Protein AF-0000000085279219 (afdb_homodimer)

Sequence (450 aa):
MDITEAFSTYGSCVERETEVRESVQAAVRDLEKTSYTISTILEKMHNAEGIQNLQTICSDCHAELARVPALYEALQERVPFGEFYRYHHNFRGTTQRLVGATCLIVYLEENRLPPHEEVAKSLGLCTQREKGFHLDLEDYLQGTLSISHELSRLAINSVSAGDYSRPFQIRQFLRDLHSAYSLLFPKNELRKKFDELKYSLKKTEEVVYNLSLRGLKPQDTETSGMDITEAFSTYGSCVERETEVRESVQAAVRDLEKTSYTISTILEKMHNAEGIQNLQTICSDCHAELARVPALYEALQERVPFGEFYRYHHNFRGTTQRLVGATCLIVYLEENRLPPHEEVAKSLGLCTQREKGFHLDLEDYLQGTLSISHELSRLAINSVSAGDYSRPFQIRQFLRDLHSAYSLLFPKNELRKKFDELKYSLKKTEEVVYNLSLRGLKPQDTETSG

Radius of gyration: 28.9 Å; Cα contacts (8 Å, |Δi|>4): 509; chains: 2; bounding box: 48×83×76 Å

pLDDT: mean 92.49, std 10.73, range [23.36, 98.69]

Foldseek 3Di:
DDPVVVVVVVVVVVVVVVVLLVQLLVLLVVLQVLLVVLVVLLVLCLALVNVVPVVVSLVVSLVSLQCQLVSVVSSQVSADFPCCVVCCVSNLVSLLSQLLSVQLSCCSVPVDGDDQQVSQVSNNAGDDPNVGGHDDPVSNLSSVLVNLQVLLSSLVSCVVSVNPASLVSSLVSLVVNLVVVVVVVDDDPSVVSSVVSVVSSVSSVVSNVVCVVVVNHDPPPPPPD/DDPVVVVVVVVVVVVVVVVLLVQLLVLLVVLQVLLVVLVVLLVLCLDLVNVVVVVVSLVVSLVSLQCQLVSVVSSQVSQPFPCCVVCCVSNLVSLLSQLLSVQLSCCSVPVDGDDQQVSQVSNNAGPDPNVGGHDDPVSNLSSVLVNLQVLLSSLVSCVVSVNPASLVSSLVSLVVNLVVVVVVVDDDPSVVSSVVSVVSSVSSVVSNVVCVVVVNHDDPPPPPD

Organism: Cherax quadricarinatus (NCBI:txid27406)

Secondary structure (DSSP, 8-state):
--HHHHHHHHHHHHHHHHHHHHHHHHHHHHHHHHHHHHHHHHHGGGSHHHHHTHHHHHHHHHHHHTTHHHHHHHHHHHSPTT-HHHHHHHHHHHHHHHHHHHHHHHHHHHSSPPPHHHHHHHTT-BS-GGGSSB--HHHHHHHHHTHHHHHHHHHHHHHHTT--SHHHHHHHHHHHHHHHHHTT---HHHHHHHHHHHHHHHHHHHHHHHHHHTT----------/--HHHHHHHHHHHHHHHHHHHHHHHHHHHHHHHHHHHHHHHHHGGGSHHHHHTHHHHHHHHHHHHTTHHHHHHHHHHHSPTT-HHHHHHHHHHHHHHHHHHHHHHHHHHHSSPPPHHHHHHHTT-BS-GGGSSB--HHHHHHHHHTHHHHHHHHHHHHHHTT--SHHHHHHHHHHHHHHHHHTT---HHHHHHHHHHHHHHHHHHHHHHHHHHTT----------

Nearest PDB structures (foldseek):
  1key-assembly1_B-2  TM=9.597E-01  e=7.127E-16  Mus musculus
  3qb5-assembly1_A-2  TM=9.581E-01  e=8.201E-16  Homo sapiens
  4wyv-assembly1_A  TM=9.536E-01  e=1.734E-15  Homo sapiens
  3qb5-assembly1_B  TM=9.458E-01  e=2.522E-15  Homo sapiens
  1key-assembly1_C-2  TM=9.425E-01  e=5.857E-15  Mus musculus

InterPro domains:
  IPR002848 Translin family [PF01997] (20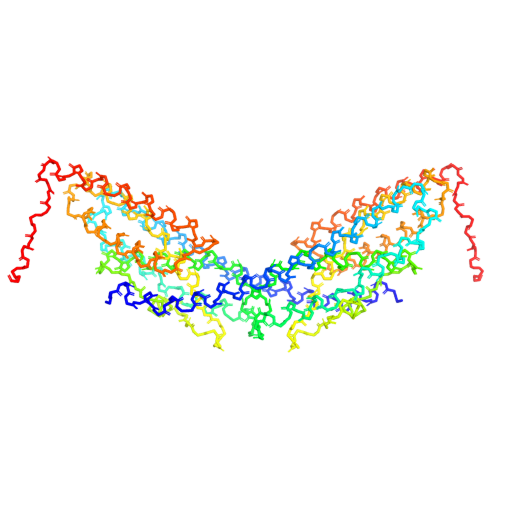-215)
  IPR002848 Translin family [PTHR10741] (3-218)
  IPR016068 Translin, N-terminal [G3DSA:1.20.58.190] (1-132)
  IPR016069 Translin, C-terminal [G3DSA:1.20.58.200] (133-225)
  IPR033956 Translin [cd14819] (14-215)
  IPR036081 Translin superfamily [SSF74784] (3-216)

Solvent-accessible surface area (backbone atoms only — not comparable to full-atom values): 23546 Å² total; per-residue (Å²): 127,59,64,49,62,60,40,57,63,45,30,59,55,51,50,52,52,49,52,40,51,51,51,33,48,55,36,39,48,55,49,39,54,50,43,50,51,40,49,58,51,56,56,42,46,60,40,67,68,24,59,75,37,48,66,58,44,44,52,56,37,50,62,58,45,67,50,40,27,60,44,46,50,55,32,50,73,45,48,59,87,76,40,50,46,68,50,36,76,77,42,44,64,52,48,17,52,40,39,16,51,52,36,45,45,43,26,76,73,66,73,44,71,69,53,70,66,56,52,19,51,64,44,60,36,40,70,49,62,91,75,39,71,45,48,52,66,69,41,45,51,52,5,59,42,58,38,35,56,58,48,30,51,37,31,57,41,29,48,77,63,68,41,54,51,53,26,54,54,47,38,51,50,44,48,50,50,48,56,34,47,62,72,50,62,57,58,75,76,48,32,59,42,50,52,51,34,52,50,25,40,51,56,28,46,51,51,42,48,57,36,48,74,70,69,49,53,60,74,70,75,71,75,79,121,126,59,65,52,62,60,39,57,62,46,30,60,55,52,50,52,52,49,51,39,51,53,50,34,49,55,36,39,48,55,48,38,53,51,43,50,52,41,50,57,49,58,55,42,47,59,40,68,68,24,60,77,37,48,67,58,45,44,52,57,38,49,62,58,45,67,51,40,26,60,44,47,52,56,32,50,73,45,47,59,87,77,40,52,45,67,50,37,77,76,41,43,65,51,49,17,52,41,39,17,50,52,38,45,46,43,25,75,72,66,73,44,72,70,52,70,64,57,53,19,50,62,44,59,36,39,71,50,62,91,74,40,72,46,47,54,67,67,42,46,52,51,6,57,42,57,36,35,57,59,49,31,51,36,30,57,40,29,48,78,63,67,41,54,52,52,26,53,54,48,38,52,50,43,49,50,50,48,55,33,47,60,72,49,62,57,56,74,76,48,32,58,42,49,52,51,34,52,50,24,41,51,54,27,47,51,52,43,50,56,36,47,74,72,68,50,53,62,74,69,76,69,76,77,120

Structure (mmCIF, N/CA/C/O backbone):
data_AF-0000000085279219-model_v1
#
loop_
_entity.id
_entity.type
_entity.pdbx_description
1 polymer Translin
#
loop_
_atom_site.group_PDB
_atom_site.id
_atom_site.type_symbol
_atom_site.label_atom_id
_atom_site.label_alt_id
_atom_site.label_comp_id
_atom_site.label_asym_id
_atom_site.label_entity_id
_atom_site.label_seq_id
_atom_site.pdbx_PDB_ins_code
_atom_site.Cartn_x
_atom_site.Cartn_y
_atom_site.Cartn_z
_atom_site.occupancy
_atom_site.B_iso_or_equiv
_atom_site.auth_seq_id
_atom_site.auth_comp_id
_atom_site.auth_asym_id
_atom_site.auth_atom_id
_atom_site.pdbx_PDB_model_num
ATOM 1 N N . MET A 1 1 ? 1.471 -23.203 -26.078 1 54.88 1 MET A N 1
ATOM 2 C CA . MET A 1 1 ? 2.059 -21.906 -26.406 1 54.88 1 MET A CA 1
ATOM 3 C C . MET A 1 1 ? 3.391 -21.719 -25.688 1 54.88 1 MET A C 1
ATOM 5 O O . MET A 1 1 ? 3.561 -22.172 -24.562 1 54.88 1 MET A O 1
ATOM 9 N N . ASP A 1 2 ? 4.328 -21.344 -26.391 1 75.94 2 ASP A N 1
ATOM 10 C CA . ASP A 1 2 ? 5.684 -21.047 -25.938 1 75.94 2 ASP A CA 1
ATOM 11 C C . ASP A 1 2 ? 5.688 -19.875 -24.953 1 75.94 2 ASP A C 1
ATOM 13 O O . ASP A 1 2 ? 5.094 -18.828 -25.219 1 75.94 2 ASP A O 1
ATOM 17 N N . ILE A 1 3 ? 6.129 -20.094 -23.703 1 84.94 3 ILE A N 1
ATOM 18 C CA . ILE A 1 3 ? 6.188 -19.125 -22.625 1 84.94 3 ILE A CA 1
ATOM 19 C C . ILE A 1 3 ? 6.824 -17.828 -23.141 1 84.94 3 ILE A C 1
ATOM 21 O O . ILE A 1 3 ? 6.305 -16.734 -22.891 1 84.94 3 ILE A O 1
ATOM 25 N N . THR A 1 4 ? 7.738 -18.047 -24.062 1 80.81 4 THR A N 1
ATOM 26 C CA . THR A 1 4 ? 8.484 -16.875 -24.531 1 80.81 4 THR A CA 1
ATOM 27 C C . THR A 1 4 ? 7.621 -16.016 -25.453 1 80.81 4 THR A C 1
ATOM 29 O O . THR A 1 4 ? 7.719 -14.789 -25.422 1 80.81 4 THR A O 1
ATOM 32 N N . GLU A 1 5 ? 6.797 -16.672 -26.172 1 81.31 5 GLU A N 1
ATOM 33 C CA . GLU A 1 5 ? 5.934 -15.93 -27.094 1 81.31 5 GLU A CA 1
ATOM 34 C C . GLU A 1 5 ? 4.914 -15.094 -26.328 1 81.31 5 GLU A C 1
ATOM 36 O O . GLU A 1 5 ? 4.684 -13.93 -26.656 1 81.31 5 GLU A O 1
ATOM 41 N N . ALA A 1 6 ? 4.336 -15.648 -25.344 1 82.31 6 ALA A N 1
ATOM 42 C CA . ALA A 1 6 ? 3.365 -14.922 -24.531 1 82.31 6 ALA A CA 1
ATOM 43 C C . ALA A 1 6 ? 4.027 -13.758 -23.812 1 82.31 6 ALA A C 1
ATOM 45 O O . ALA A 1 6 ? 3.459 -12.664 -23.734 1 82.31 6 ALA A O 1
ATOM 46 N N . PHE A 1 7 ? 5.199 -13.875 -23.422 1 89.12 7 PHE A N 1
ATOM 47 C CA . PHE A 1 7 ? 5.895 -12.891 -22.594 1 89.12 7 PHE A CA 1
ATOM 48 C C . PHE A 1 7 ? 6.414 -11.742 -23.438 1 89.12 7 PHE A C 1
ATOM 50 O O . PHE A 1 7 ? 6.672 -10.648 -22.938 1 89.12 7 PHE A O 1
ATOM 57 N N . SER A 1 8 ? 6.566 -12.031 -24.719 1 83.81 8 SER A N 1
ATOM 58 C CA . SER A 1 8 ? 6.965 -10.938 -25.609 1 83.81 8 SER A CA 1
ATOM 59 C C . SER A 1 8 ? 5.902 -9.852 -25.656 1 83.81 8 SER A C 1
ATOM 61 O O . SER A 1 8 ? 6.223 -8.664 -25.734 1 83.81 8 SER A O 1
ATOM 63 N N . THR A 1 9 ? 4.695 -10.258 -25.531 1 85.88 9 THR A N 1
ATOM 64 C CA . THR A 1 9 ? 3.592 -9.305 -25.547 1 85.88 9 THR A CA 1
ATOM 65 C C . THR A 1 9 ? 3.49 -8.578 -24.203 1 85.88 9 THR A C 1
ATOM 67 O O . THR A 1 9 ? 3.111 -7.406 -24.156 1 85.88 9 THR A O 1
ATOM 70 N N . TYR A 1 10 ? 3.885 -9.289 -23.203 1 90.88 10 TYR A N 1
ATOM 71 C CA . TYR A 1 10 ? 3.824 -8.688 -21.875 1 90.88 10 TYR A CA 1
ATOM 72 C C . TYR A 1 10 ? 4.91 -7.633 -21.703 1 90.88 10 TYR A C 1
ATOM 74 O O . TYR A 1 10 ? 4.738 -6.668 -20.953 1 90.88 10 TYR A O 1
ATOM 82 N N . GLY A 1 11 ? 5.98 -7.91 -22.422 1 87.81 11 GLY A N 1
ATOM 83 C CA . GLY A 1 11 ? 7.16 -7.074 -22.25 1 87.81 11 GLY A CA 1
ATOM 84 C C . GLY A 1 11 ? 6.898 -5.605 -22.516 1 87.81 11 GLY A C 1
ATOM 85 O O . GLY A 1 11 ? 7.309 -4.742 -21.75 1 87.81 11 GLY A O 1
ATOM 86 N N . SER A 1 12 ? 6.207 -5.379 -23.594 1 87.81 12 SER A N 1
ATOM 87 C CA . SER A 1 12 ? 5.91 -3.996 -23.953 1 87.81 12 SER A CA 1
ATOM 88 C C . SER A 1 12 ? 5.039 -3.32 -22.906 1 87.81 12 SER A C 1
ATOM 90 O O . SER A 1 12 ? 5.266 -2.16 -22.547 1 87.81 12 SER A O 1
ATOM 92 N N . CYS A 1 13 ? 4.066 -4.09 -22.438 1 88.12 13 CYS A N 1
ATOM 93 C CA . CYS A 1 13 ? 3.164 -3.566 -21.422 1 88.12 13 CYS A CA 1
ATOM 94 C C . CYS A 1 13 ? 3.912 -3.289 -20.125 1 88.12 13 CYS A C 1
ATOM 96 O O . CYS A 1 13 ? 3.773 -2.213 -19.547 1 88.12 13 CYS A O 1
ATOM 98 N N . VAL A 1 14 ? 4.742 -4.188 -19.75 1 89.94 14 VAL A N 1
ATOM 99 C CA . VAL A 1 14 ? 5.5 -4.086 -18.516 1 89.94 14 VAL A CA 1
ATOM 100 C C . VAL A 1 14 ? 6.48 -2.922 -18.594 1 89.94 14 VAL A C 1
ATOM 102 O O . VAL A 1 14 ? 6.656 -2.174 -17.625 1 89.94 14 VAL A O 1
ATOM 105 N N . GLU A 1 15 ? 7.117 -2.795 -19.688 1 89.31 15 GLU A N 1
ATOM 106 C CA . GLU A 1 15 ? 8.07 -1.708 -19.891 1 89.31 15 GLU A CA 1
ATOM 107 C C . GLU A 1 15 ? 7.387 -0.348 -19.781 1 89.31 15 GLU A C 1
ATOM 109 O O . GLU A 1 15 ? 7.914 0.564 -19.141 1 89.31 15 GLU A O 1
ATOM 114 N N . ARG A 1 16 ? 6.309 -0.17 -20.391 1 89.56 16 ARG A N 1
ATOM 115 C CA . ARG A 1 16 ? 5.555 1.079 -20.328 1 89.56 16 ARG A CA 1
ATOM 116 C C . ARG A 1 16 ? 5.148 1.411 -18.906 1 89.56 16 ARG A C 1
ATOM 118 O O . ARG A 1 16 ? 5.285 2.555 -18.469 1 89.56 16 ARG A O 1
ATOM 125 N N . GLU A 1 17 ? 4.605 0.425 -18.234 1 88.56 17 GLU A N 1
ATOM 126 C CA . GLU A 1 17 ? 4.184 0.627 -16.844 1 88.56 17 GLU A CA 1
ATOM 127 C C . GLU A 1 17 ? 5.367 1.012 -15.961 1 88.56 17 GLU A C 1
ATOM 129 O O . GLU A 1 17 ? 5.234 1.854 -15.07 1 88.56 17 GLU A O 1
ATOM 134 N N . THR A 1 18 ? 6.484 0.405 -16.203 1 89.94 18 THR A N 1
ATOM 135 C CA . THR A 1 18 ? 7.691 0.704 -15.445 1 89.94 18 THR A CA 1
ATOM 136 C C . THR A 1 18 ? 8.148 2.139 -15.688 1 89.94 18 THR A C 1
ATOM 138 O O . THR A 1 18 ? 8.586 2.826 -14.766 1 89.94 18 THR A O 1
ATOM 141 N N . GLU A 1 19 ? 8.07 2.523 -16.875 1 92.5 19 GLU A N 1
ATOM 142 C CA . GLU A 1 19 ? 8.453 3.891 -17.219 1 92.5 19 GLU A CA 1
ATOM 143 C C . GLU A 1 19 ? 7.574 4.906 -16.5 1 92.5 19 GLU A C 1
ATOM 145 O O . GLU A 1 19 ? 8.07 5.91 -15.977 1 92.5 19 GLU A O 1
ATOM 150 N N . VAL A 1 20 ? 6.277 4.645 -16.516 1 93.56 20 VAL A N 1
ATOM 151 C CA . VAL A 1 20 ? 5.348 5.539 -15.828 1 93.56 20 VAL A CA 1
ATOM 152 C C . VAL A 1 20 ? 5.656 5.555 -14.336 1 93.56 20 VAL A C 1
ATOM 154 O O . VAL A 1 20 ? 5.738 6.625 -13.727 1 93.56 20 VAL A O 1
ATOM 157 N N . ARG A 1 21 ? 5.816 4.438 -13.789 1 92.62 21 ARG A N 1
ATOM 158 C CA . ARG A 1 21 ? 6.117 4.328 -12.367 1 92.62 21 ARG A CA 1
ATOM 159 C C . ARG A 1 21 ? 7.371 5.113 -12.008 1 92.62 21 ARG A C 1
ATOM 161 O O . ARG A 1 21 ? 7.402 5.82 -11 1 92.62 21 ARG A O 1
ATOM 168 N N . GLU A 1 22 ? 8.391 4.992 -12.797 1 93.12 22 GLU A N 1
ATOM 169 C CA . GLU A 1 22 ? 9.648 5.695 -12.555 1 93.12 22 GLU A CA 1
ATOM 170 C C . GLU A 1 22 ? 9.469 7.203 -12.68 1 93.12 22 GLU A C 1
ATOM 172 O O . GLU A 1 22 ? 10.055 7.969 -11.914 1 93.12 22 GLU A O 1
ATOM 177 N N . SER A 1 23 ? 8.727 7.531 -13.617 1 95.88 23 SER A N 1
ATOM 178 C CA . SER A 1 23 ? 8.461 8.953 -13.805 1 95.88 23 SER A CA 1
ATOM 179 C C . SER A 1 23 ? 7.668 9.531 -12.633 1 95.88 23 SER A C 1
ATOM 181 O O . SER A 1 23 ? 7.941 10.648 -12.188 1 95.88 23 SER A O 1
ATOM 183 N N . VAL A 1 24 ? 6.672 8.812 -12.195 1 96.25 24 VAL A N 1
ATOM 184 C CA . VAL A 1 24 ? 5.875 9.227 -11.047 1 96.25 24 VAL A CA 1
ATOM 185 C C . VAL A 1 24 ? 6.766 9.328 -9.812 1 96.25 24 VAL A C 1
ATOM 187 O O . VAL A 1 24 ? 6.715 10.32 -9.078 1 96.25 24 VAL A O 1
ATOM 190 N N . GLN A 1 25 ? 7.609 8.375 -9.617 1 95.44 25 GLN A N 1
ATOM 191 C CA . GLN A 1 25 ? 8.508 8.359 -8.469 1 95.44 25 GLN A CA 1
ATOM 192 C C . GLN A 1 25 ? 9.445 9.57 -8.492 1 95.44 25 GLN A C 1
ATOM 194 O O . GLN A 1 25 ? 9.734 10.156 -7.449 1 95.44 25 GLN A O 1
ATOM 199 N N . ALA A 1 26 ? 9.945 9.852 -9.656 1 96.06 26 ALA A N 1
ATOM 200 C CA . ALA A 1 26 ? 10.828 11.008 -9.797 1 96.06 26 ALA A CA 1
ATOM 201 C C . ALA A 1 26 ? 10.109 12.297 -9.391 1 96.06 26 ALA A C 1
ATOM 203 O O . ALA A 1 26 ? 10.68 13.141 -8.695 1 96.06 26 ALA A O 1
ATOM 204 N N . ALA A 1 27 ? 8.898 12.383 -9.82 1 96.81 27 ALA A N 1
ATOM 205 C CA . ALA A 1 27 ? 8.102 13.562 -9.469 1 96.81 27 ALA A CA 1
ATOM 206 C C . ALA A 1 27 ? 7.816 13.594 -7.969 1 96.81 27 ALA A C 1
ATOM 208 O O . ALA A 1 27 ? 7.836 14.664 -7.352 1 96.81 27 ALA A O 1
ATOM 209 N N . VAL A 1 28 ? 7.57 12.484 -7.41 1 97.62 28 VAL A N 1
ATOM 210 C CA . VAL A 1 28 ? 7.281 12.391 -5.98 1 97.62 28 VAL A CA 1
ATOM 211 C C . VAL A 1 28 ? 8.523 12.781 -5.176 1 97.62 28 VAL A C 1
ATOM 213 O O . VAL A 1 28 ? 8.414 13.398 -4.117 1 97.62 28 VAL A O 1
ATOM 216 N N . ARG A 1 29 ? 9.688 12.453 -5.66 1 97 29 ARG A N 1
ATOM 217 C CA . ARG A 1 29 ? 10.93 12.789 -4.969 1 97 29 ARG A CA 1
ATOM 218 C C . ARG A 1 29 ? 11.078 14.297 -4.809 1 97 29 ARG A C 1
ATOM 220 O O . ARG A 1 29 ? 11.516 14.773 -3.756 1 97 29 ARG A O 1
ATOM 227 N N . ASP A 1 30 ? 10.719 14.953 -5.789 1 96.5 30 ASP A N 1
ATOM 228 C CA . ASP A 1 30 ? 10.789 16.406 -5.715 1 96.5 30 ASP A CA 1
ATOM 229 C C . ASP A 1 30 ? 9.797 16.953 -4.688 1 96.5 30 ASP A C 1
ATOM 231 O O . ASP A 1 30 ? 10.109 17.891 -3.955 1 96.5 30 ASP A O 1
ATOM 235 N N . LEU A 1 31 ? 8.633 16.422 -4.684 1 97.19 31 LEU A N 1
ATOM 236 C CA . LEU A 1 31 ? 7.633 16.781 -3.689 1 97.19 31 LEU A CA 1
ATOM 237 C C . LEU A 1 31 ? 8.117 16.453 -2.281 1 97.19 31 LEU A C 1
ATOM 239 O O . LEU A 1 31 ? 7.91 17.234 -1.353 1 97.19 31 LEU A O 1
ATOM 243 N N . GLU A 1 32 ? 8.766 15.375 -2.176 1 97.69 32 GLU A N 1
ATOM 244 C CA . GLU A 1 32 ? 9.289 14.93 -0.89 1 97.69 32 GLU A CA 1
ATOM 245 C C . GLU A 1 32 ? 10.367 15.875 -0.374 1 97.69 32 GLU A C 1
ATOM 247 O O . GLU A 1 32 ? 10.383 16.219 0.808 1 97.69 32 GLU A O 1
ATOM 252 N N . LYS A 1 33 ? 11.242 16.219 -1.226 1 97.69 33 LYS A N 1
ATOM 253 C CA . LYS A 1 33 ? 12.297 17.172 -0.851 1 97.69 33 LYS A CA 1
ATOM 254 C C . LYS A 1 33 ? 11.703 18.453 -0.295 1 97.69 33 LYS A C 1
ATOM 256 O O . LYS A 1 33 ? 12.156 18.969 0.733 1 97.69 33 LYS A O 1
ATOM 261 N N . THR A 1 34 ? 10.703 18.922 -0.97 1 97.75 34 THR A N 1
ATOM 262 C CA . THR A 1 34 ? 10.047 20.156 -0.542 1 97.75 34 THR A CA 1
ATOM 263 C C . THR A 1 34 ? 9.352 19.953 0.801 1 97.75 34 THR A C 1
ATOM 265 O O . THR A 1 34 ? 9.422 20.828 1.674 1 97.75 34 THR A O 1
ATOM 268 N N . SER A 1 35 ? 8.672 18.859 0.958 1 97.88 35 SER A N 1
ATOM 269 C CA . SER A 1 35 ? 7.973 18.578 2.205 1 97.88 35 SER A CA 1
ATOM 270 C C . SER A 1 35 ? 8.945 18.516 3.383 1 97.88 35 SER A C 1
ATOM 272 O O . SER A 1 35 ? 8.641 19.016 4.465 1 97.88 35 SER A O 1
ATOM 274 N N . TYR A 1 36 ? 10.125 17.969 3.23 1 97.44 36 TYR A N 1
ATOM 275 C CA . TYR A 1 36 ? 11.125 17.875 4.285 1 97.44 36 TYR A CA 1
ATOM 276 C C . TYR A 1 36 ? 11.711 19.25 4.594 1 97.44 36 TYR A C 1
ATOM 278 O O . TYR A 1 36 ? 11.992 19.562 5.754 1 97.44 36 TYR A O 1
ATOM 286 N N . THR A 1 37 ? 11.914 19.984 3.521 1 98.06 37 THR A N 1
ATOM 287 C CA . THR A 1 37 ? 12.398 21.344 3.727 1 98.06 37 THR A CA 1
ATOM 288 C C . THR A 1 37 ? 11.43 22.141 4.602 1 98.06 37 THR A C 1
ATOM 290 O O . THR A 1 37 ? 11.844 22.828 5.539 1 98.06 37 THR A O 1
ATOM 293 N N . ILE A 1 38 ? 10.172 22.047 4.297 1 98.19 38 ILE A N 1
ATOM 294 C CA . ILE A 1 38 ? 9.148 22.75 5.07 1 98.19 38 ILE A CA 1
ATOM 295 C C . ILE A 1 38 ? 9.164 22.25 6.516 1 98.19 38 ILE A C 1
ATOM 297 O O . ILE A 1 38 ? 9.109 23.062 7.449 1 98.19 38 ILE A O 1
ATOM 301 N N . SER A 1 39 ? 9.289 20.953 6.684 1 97.06 39 SER A N 1
ATOM 302 C CA . SER A 1 39 ? 9.344 20.375 8.023 1 97.06 39 SER A CA 1
ATOM 303 C C . SER A 1 39 ? 10.539 20.922 8.805 1 97.06 39 SER A C 1
ATOM 305 O O . SER A 1 39 ? 10.43 21.188 10.008 1 97.06 39 SER A O 1
ATOM 307 N N . THR A 1 40 ? 11.641 21.047 8.133 1 97 40 THR A N 1
ATOM 308 C CA . THR A 1 40 ? 12.852 21.562 8.766 1 97 40 THR A CA 1
ATOM 309 C C . THR A 1 40 ? 12.656 23 9.227 1 97 40 THR A C 1
ATOM 311 O O . THR A 1 40 ? 13.094 23.375 10.32 1 97 40 THR A O 1
ATOM 314 N N . ILE A 1 41 ? 12 23.797 8.469 1 97.75 41 ILE A N 1
ATOM 315 C CA . ILE A 1 41 ? 11.711 25.188 8.82 1 97.75 41 ILE A CA 1
ATOM 316 C C . ILE A 1 41 ? 10.758 25.219 10.008 1 97.75 41 ILE A C 1
ATOM 318 O O . ILE A 1 41 ? 10.977 25.969 10.969 1 97.75 41 ILE A O 1
ATOM 322 N N . LEU A 1 42 ? 9.719 24.391 9.961 1 97.5 42 LEU A N 1
ATOM 323 C CA . LEU A 1 42 ? 8.711 24.375 11.016 1 97.5 42 LEU A CA 1
ATOM 324 C C . LEU A 1 42 ? 9.32 23.922 12.336 1 97.5 42 LEU A C 1
ATOM 326 O O . LEU A 1 42 ? 8.883 24.359 13.406 1 97.5 42 LEU A O 1
ATOM 330 N N . GLU A 1 43 ? 10.297 23.109 12.258 1 96.25 43 GLU A N 1
ATOM 331 C CA . GLU A 1 43 ? 10.945 22.594 13.461 1 96.25 43 GLU A CA 1
ATOM 332 C C . GLU A 1 43 ? 11.547 23.734 14.289 1 96.25 43 GLU A C 1
ATOM 334 O O . GLU A 1 43 ? 11.711 23.594 15.508 1 96.25 43 GLU A O 1
ATOM 339 N N . LYS A 1 44 ? 11.836 24.766 13.719 1 96.38 44 LYS A N 1
ATOM 340 C CA . LYS A 1 44 ? 12.438 25.906 14.398 1 96.38 44 LYS A CA 1
ATOM 341 C C . LYS A 1 44 ? 11.461 26.516 15.406 1 96.38 44 LYS A C 1
ATOM 343 O O . LYS A 1 44 ? 11.867 27.266 16.297 1 96.38 44 LYS A O 1
ATOM 348 N N . MET A 1 45 ? 10.195 26.266 15.258 1 96.06 45 MET A N 1
ATOM 349 C CA . MET A 1 45 ? 9.195 26.844 16.141 1 96.06 45 MET A CA 1
ATOM 350 C C . MET A 1 45 ? 9.367 26.344 17.578 1 96.06 45 MET A C 1
ATOM 352 O O . MET A 1 45 ? 8.797 26.891 18.516 1 96.06 45 MET A O 1
ATOM 356 N N . HIS A 1 46 ? 10.195 25.297 17.719 1 95.62 46 HIS A N 1
ATOM 357 C CA . HIS A 1 46 ? 10.328 24.672 19.031 1 95.62 46 HIS A CA 1
ATOM 358 C C . HIS A 1 46 ? 11.5 25.25 19.812 1 95.62 46 HIS A C 1
ATOM 360 O O . HIS A 1 46 ? 11.695 24.938 20.984 1 95.62 46 HIS A O 1
ATOM 366 N N . ASN A 1 47 ? 12.227 26.062 19.219 1 91.56 47 ASN A N 1
ATOM 367 C CA . ASN A 1 47 ? 13.297 26.719 19.969 1 91.56 47 ASN A CA 1
ATOM 368 C C . ASN A 1 47 ? 12.875 28.109 20.422 1 91.56 47 ASN A C 1
ATOM 370 O O . ASN A 1 47 ? 11.859 28.641 19.969 1 91.56 47 ASN A O 1
ATOM 374 N N . ALA A 1 48 ? 13.688 28.75 21.328 1 86.06 48 ALA A N 1
ATOM 375 C CA . ALA A 1 48 ? 13.32 30.016 21.938 1 86.06 48 ALA A CA 1
ATOM 376 C C . ALA A 1 48 ? 13.219 31.125 20.906 1 86.06 48 ALA A C 1
ATOM 378 O O . ALA A 1 48 ? 12.266 31.906 20.906 1 86.06 48 ALA A O 1
ATOM 379 N N . GLU A 1 49 ? 14.117 31.094 20.062 1 89.81 49 GLU A N 1
ATOM 380 C CA . GLU A 1 49 ? 14.117 32.125 19.016 1 89.81 49 GLU A CA 1
ATOM 381 C C . GLU A 1 49 ? 12.93 31.953 18.078 1 89.81 49 GLU A C 1
ATOM 383 O O . GLU A 1 49 ? 12.328 32.938 17.656 1 89.81 49 GLU A O 1
ATOM 388 N N . GLY A 1 50 ? 12.578 30.844 17.719 1 90.06 50 GLY A N 1
ATOM 389 C CA . GLY A 1 50 ? 11.477 30.531 16.828 1 90.06 50 GLY A CA 1
ATOM 390 C C . GLY A 1 50 ? 10.125 30.906 17.406 1 90.06 50 GLY A C 1
ATOM 391 O O . GLY A 1 50 ? 9.273 31.469 16.703 1 90.06 50 GLY A O 1
ATOM 392 N N . ILE A 1 51 ? 9.945 30.656 18.641 1 90.06 51 ILE A N 1
ATOM 393 C CA . ILE A 1 51 ? 8.68 30.938 19.328 1 90.06 51 ILE A CA 1
ATOM 394 C C . ILE A 1 51 ? 8.406 32.438 19.281 1 90.06 51 ILE A C 1
ATOM 396 O O . ILE A 1 51 ? 7.254 32.875 19.156 1 90.06 51 ILE A O 1
ATOM 400 N N . GLN A 1 52 ? 9.5 33.188 19.344 1 88.94 52 GLN A N 1
ATOM 401 C CA . GLN A 1 52 ? 9.367 34.625 19.344 1 88.94 52 GLN A CA 1
ATOM 402 C C . GLN A 1 52 ? 9.211 35.156 17.938 1 88.94 52 GLN A C 1
ATOM 404 O O . GLN A 1 52 ? 8.797 36.312 17.75 1 88.94 52 GLN A O 1
ATOM 409 N N . ASN A 1 53 ? 9.477 34.344 16.938 1 92.12 53 ASN A N 1
ATOM 410 C CA . ASN A 1 53 ? 9.453 34.781 15.547 1 92.12 53 ASN A CA 1
ATOM 411 C C . ASN A 1 53 ? 8.648 33.812 14.68 1 92.12 53 ASN A C 1
ATOM 413 O O . ASN A 1 53 ? 9.117 33.375 13.625 1 92.12 53 ASN A O 1
ATOM 417 N N . LEU A 1 54 ? 7.504 33.5 15.086 1 94.38 54 LEU A N 1
ATOM 418 C CA . LEU A 1 54 ? 6.664 32.531 14.375 1 94.38 54 LEU A CA 1
ATOM 419 C C . LEU A 1 54 ? 6.273 33.062 13 1 94.38 54 LEU A C 1
ATOM 421 O O . LEU A 1 54 ? 6.129 32.281 12.047 1 94.38 54 LEU A O 1
ATOM 425 N N . GLN A 1 55 ? 6.16 34.375 12.945 1 95.06 55 GLN A N 1
ATOM 426 C CA . GLN A 1 55 ? 5.766 35 11.688 1 95.06 55 GLN A CA 1
ATOM 427 C C . GLN A 1 55 ? 6.812 34.75 10.602 1 95.06 55 GLN A C 1
ATOM 429 O O . GLN A 1 55 ? 6.469 34.5 9.445 1 95.06 55 GLN A O 1
ATOM 434 N N . THR A 1 56 ? 8.055 34.844 10.984 1 96.25 56 THR A N 1
ATOM 435 C CA . THR A 1 56 ? 9.133 34.594 10.039 1 96.25 56 THR A CA 1
ATOM 436 C C . THR A 1 56 ? 9.148 33.125 9.602 1 96.25 56 THR A C 1
ATOM 438 O O . THR A 1 56 ? 9.359 32.844 8.422 1 96.25 56 THR A O 1
ATOM 441 N N . ILE A 1 57 ? 8.93 32.281 10.531 1 97.12 57 ILE A N 1
ATOM 442 C CA . ILE A 1 57 ? 8.891 30.844 10.234 1 97.12 57 ILE A CA 1
ATOM 443 C C . ILE A 1 57 ? 7.758 30.547 9.242 1 97.12 57 ILE A C 1
ATOM 445 O O . ILE A 1 57 ? 7.965 29.859 8.25 1 97.12 57 ILE A O 1
ATOM 449 N N . CYS A 1 58 ? 6.598 31.109 9.5 1 97.56 58 CYS A N 1
ATOM 450 C CA . CYS A 1 58 ? 5.445 30.906 8.633 1 97.56 58 CYS A CA 1
ATOM 451 C C . CYS A 1 58 ? 5.703 31.469 7.242 1 97.56 58 CYS A C 1
ATOM 453 O O . CYS A 1 58 ? 5.363 30.844 6.238 1 97.56 58 CYS A O 1
ATOM 455 N N . SER A 1 59 ? 6.336 32.656 7.203 1 97.62 59 SER A N 1
ATOM 456 C CA . SER A 1 59 ? 6.652 33.281 5.922 1 97.62 59 SER A CA 1
ATOM 457 C C . SER A 1 59 ? 7.609 32.406 5.105 1 97.62 59 SER A C 1
ATOM 459 O O . SER A 1 59 ? 7.426 32.219 3.898 1 97.62 59 SER A O 1
ATOM 461 N N . ASP A 1 60 ? 8.625 31.859 5.777 1 97.62 60 ASP A N 1
ATOM 462 C CA . ASP A 1 60 ? 9.578 30.969 5.113 1 97.62 60 ASP A CA 1
ATOM 463 C C . ASP A 1 60 ? 8.883 29.719 4.586 1 97.62 60 ASP A C 1
ATOM 465 O O . ASP A 1 60 ? 9.211 29.234 3.502 1 97.62 60 ASP A O 1
ATOM 469 N N . CYS A 1 61 ? 7.941 29.203 5.359 1 97.94 61 CYS A N 1
ATOM 470 C CA . CYS A 1 61 ? 7.203 28.016 4.949 1 97.94 61 CYS A CA 1
ATOM 471 C C . CYS A 1 61 ? 6.32 28.312 3.74 1 97.94 61 CYS A C 1
ATOM 473 O O . CYS A 1 61 ? 6.223 27.484 2.826 1 97.94 61 CYS A O 1
ATOM 475 N N . HIS A 1 62 ? 5.703 29.516 3.742 1 97.56 62 HIS A N 1
ATOM 476 C CA . HIS A 1 62 ? 4.855 29.906 2.621 1 97.56 62 HIS A CA 1
ATOM 477 C C . HIS A 1 62 ? 5.652 29.984 1.325 1 97.56 62 HIS A C 1
ATOM 479 O O . HIS A 1 62 ? 5.145 29.641 0.255 1 97.56 62 HIS A O 1
ATOM 485 N N . ALA A 1 63 ? 6.891 30.406 1.439 1 97.69 63 ALA A N 1
ATOM 486 C CA . ALA A 1 63 ? 7.754 30.484 0.265 1 97.69 63 ALA A CA 1
ATOM 487 C C . ALA A 1 63 ? 7.992 29.109 -0.343 1 97.69 63 ALA A C 1
ATOM 489 O O . ALA A 1 63 ? 8 28.953 -1.566 1 97.69 63 ALA A O 1
ATOM 490 N N . GLU A 1 64 ? 8.195 28.109 0.479 1 97.62 64 GLU A N 1
ATOM 491 C CA . GLU A 1 64 ? 8.398 26.75 0.006 1 97.62 64 GLU A CA 1
ATOM 492 C C . GLU A 1 64 ? 7.09 26.141 -0.493 1 97.62 64 GLU A C 1
ATOM 494 O O . GLU A 1 64 ? 7.074 25.422 -1.501 1 97.62 64 GLU A O 1
ATOM 499 N N . LEU A 1 65 ? 5.957 26.438 0.206 1 97.75 65 LEU A N 1
ATOM 500 C CA . LEU A 1 65 ? 4.648 25.906 -0.149 1 97.75 65 LEU A CA 1
ATOM 501 C C . LEU A 1 65 ? 4.207 26.406 -1.518 1 97.75 65 LEU A C 1
ATOM 503 O O . LEU A 1 65 ? 3.457 25.734 -2.225 1 97.75 65 LEU A O 1
ATOM 507 N N . ALA A 1 66 ? 4.668 27.578 -1.882 1 97.06 66 ALA A N 1
ATOM 508 C CA . ALA A 1 66 ? 4.293 28.203 -3.15 1 97.06 66 ALA A CA 1
ATOM 509 C C . ALA A 1 66 ? 4.785 27.375 -4.332 1 97.06 66 ALA A C 1
ATOM 511 O O . ALA A 1 66 ? 4.258 27.484 -5.441 1 97.06 66 ALA A O 1
ATOM 512 N N . ARG A 1 67 ? 5.73 26.469 -4.109 1 97.12 67 ARG A N 1
ATOM 513 C CA . ARG A 1 67 ? 6.309 25.641 -5.164 1 97.12 67 ARG A CA 1
ATOM 514 C C . ARG A 1 67 ? 5.516 24.344 -5.34 1 97.12 67 ARG A C 1
ATOM 516 O O . ARG A 1 67 ? 5.66 23.656 -6.352 1 97.12 67 ARG A O 1
ATOM 523 N N . VAL A 1 68 ? 4.684 24.031 -4.41 1 98.25 68 VAL A N 1
ATOM 524 C CA . VAL A 1 68 ? 4.086 22.703 -4.293 1 98.25 68 VAL A CA 1
ATOM 525 C C . VAL A 1 68 ? 3.051 22.5 -5.398 1 98.25 68 VAL A C 1
ATOM 527 O O . VAL A 1 68 ? 3.006 21.438 -6.027 1 98.25 68 VAL A O 1
ATOM 530 N N . PRO A 1 69 ? 2.283 23.594 -5.766 1 98.19 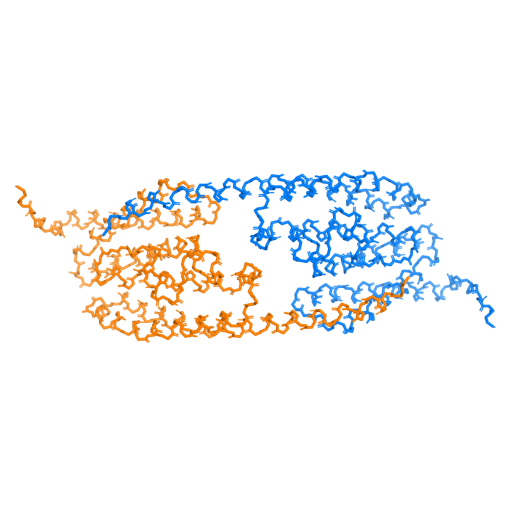69 PRO A N 1
ATOM 531 C CA . PRO A 1 69 ? 1.293 23.406 -6.828 1 98.19 69 PRO A CA 1
ATOM 532 C C . PRO A 1 69 ? 1.927 23 -8.156 1 98.19 69 PRO A C 1
ATOM 534 O O . PRO A 1 69 ? 1.411 22.125 -8.852 1 98.19 69 PRO A O 1
ATOM 537 N N . ALA A 1 70 ? 3.01 23.594 -8.461 1 98 70 ALA A N 1
ATOM 538 C CA . ALA A 1 70 ? 3.693 23.25 -9.711 1 98 70 ALA A CA 1
ATOM 539 C C . ALA A 1 70 ? 4.223 21.812 -9.672 1 98 70 ALA A C 1
ATOM 541 O O . ALA A 1 70 ? 4.242 21.125 -10.695 1 98 70 ALA A O 1
ATOM 542 N N . LEU A 1 71 ? 4.676 21.406 -8.547 1 98.06 71 LEU A N 1
ATOM 543 C CA . LEU A 1 71 ? 5.195 20.047 -8.391 1 98.06 71 LEU A CA 1
ATOM 544 C C . LEU A 1 71 ? 4.074 19.016 -8.523 1 98.06 71 LEU A C 1
ATOM 546 O O . LEU A 1 71 ? 4.258 17.969 -9.148 1 98.06 71 LEU A O 1
ATOM 550 N N . TYR A 1 72 ? 2.891 19.344 -7.953 1 97.88 72 TYR A N 1
ATOM 551 C CA . TYR A 1 72 ? 1.754 18.438 -8.102 1 97.88 72 TYR A CA 1
ATOM 552 C C . TYR A 1 72 ? 1.268 18.406 -9.547 1 97.88 72 TYR A C 1
ATOM 554 O O . TYR A 1 72 ? 0.815 17.375 -10.031 1 97.88 72 TYR A O 1
ATOM 562 N N . GLU A 1 73 ? 1.338 19.578 -10.18 1 96.81 73 GLU A N 1
ATOM 563 C CA . GLU A 1 73 ? 0.985 19.609 -11.594 1 96.81 73 GLU A CA 1
ATOM 564 C C . GLU A 1 73 ? 1.888 18.672 -12.406 1 96.81 73 GLU A C 1
ATOM 566 O O . GLU A 1 73 ? 1.412 17.938 -13.273 1 96.81 73 GLU A O 1
ATOM 571 N N . ALA A 1 74 ? 3.158 18.734 -12.133 1 97 74 ALA A N 1
ATOM 572 C CA . ALA A 1 74 ? 4.117 17.859 -12.805 1 97 74 ALA A CA 1
ATOM 573 C C . ALA A 1 74 ? 3.822 16.391 -12.508 1 97 74 ALA A C 1
ATOM 575 O O . ALA A 1 74 ? 3.938 15.531 -13.391 1 97 74 ALA A O 1
ATOM 576 N N . LEU A 1 75 ? 3.455 16.078 -11.273 1 97 75 LEU A N 1
ATOM 577 C CA . LEU A 1 75 ? 3.105 14.719 -10.883 1 97 75 LEU A CA 1
ATOM 578 C C . LEU A 1 75 ? 1.844 14.25 -11.609 1 97 75 LEU A C 1
ATOM 580 O O . LEU A 1 75 ? 1.79 13.125 -12.109 1 97 75 LEU A O 1
ATOM 584 N N . GLN A 1 76 ? 0.875 15.172 -11.688 1 95.19 76 GLN A N 1
ATOM 585 C CA . GLN A 1 76 ? -0.395 14.867 -12.336 1 95.19 76 GLN A CA 1
ATOM 586 C C . GLN A 1 76 ? -0.19 14.531 -13.805 1 95.19 76 GLN A C 1
ATOM 588 O O . GLN A 1 76 ? -0.904 13.688 -14.359 1 95.19 76 GLN A O 1
ATOM 593 N N . GLU A 1 77 ? 0.77 15.133 -14.422 1 95.19 77 GLU A N 1
ATOM 594 C CA . GLU A 1 77 ? 1.056 14.906 -15.836 1 95.19 77 GLU A CA 1
ATOM 595 C C . GLU A 1 77 ? 1.624 13.508 -16.062 1 95.19 77 GLU A C 1
ATOM 597 O O . GLU A 1 77 ? 1.526 12.969 -17.172 1 95.19 77 GLU A O 1
ATOM 602 N N . ARG A 1 78 ? 2.145 12.969 -15.039 1 95.38 78 ARG A N 1
ATOM 603 C CA . ARG A 1 78 ? 2.799 11.672 -15.172 1 95.38 78 ARG A CA 1
ATOM 604 C C . ARG A 1 78 ? 1.836 10.539 -14.836 1 95.38 78 ARG A C 1
ATOM 606 O O . ARG A 1 78 ? 2.09 9.383 -15.172 1 95.38 78 ARG A O 1
ATOM 613 N N . VAL A 1 79 ? 0.772 10.828 -14.148 1 93.06 79 VAL A N 1
ATOM 614 C CA . VAL A 1 79 ? -0.2 9.82 -13.75 1 93.06 79 VAL A CA 1
ATOM 615 C C . VAL A 1 79 ? -1.309 9.727 -14.797 1 93.06 79 VAL A C 1
ATOM 617 O O . VAL A 1 79 ? -2.035 10.695 -15.031 1 93.06 79 VAL A O 1
ATOM 620 N N . PRO A 1 80 ? -1.387 8.57 -15.414 1 88.31 80 PRO A N 1
ATOM 621 C CA . PRO A 1 80 ? -2.457 8.43 -16.406 1 88.31 80 PRO A CA 1
ATOM 622 C C . PRO A 1 80 ? -3.84 8.711 -15.82 1 88.31 80 PRO A C 1
ATOM 624 O O . PRO A 1 80 ? -4.098 8.398 -14.656 1 88.31 80 PRO A O 1
ATOM 627 N N . PHE A 1 81 ? -4.688 9.273 -16.672 1 83.56 81 PHE A N 1
ATOM 628 C CA . PHE A 1 81 ? -6.035 9.633 -16.25 1 83.56 81 PHE A CA 1
ATOM 629 C C . PHE A 1 81 ? -6.793 8.406 -15.758 1 83.56 81 PHE A C 1
ATOM 631 O O . PHE A 1 81 ? -6.75 7.352 -16.406 1 83.56 81 PHE A O 1
ATOM 638 N N . GLY A 1 82 ? -7.418 8.531 -14.57 1 82.88 82 GLY A N 1
ATOM 639 C CA . GLY A 1 82 ? -8.219 7.445 -14.031 1 82.88 82 GLY A CA 1
ATOM 640 C C . GLY A 1 82 ? -7.398 6.441 -13.234 1 82.88 82 GLY A C 1
ATOM 641 O O . GLY A 1 82 ? -7.945 5.48 -12.695 1 82.88 82 GLY A O 1
ATOM 642 N N . GLU A 1 83 ? -6.129 6.668 -13.164 1 87.62 83 GLU A N 1
ATOM 643 C CA . GLU A 1 83 ? -5.277 5.707 -12.469 1 87.62 83 GLU A CA 1
ATOM 644 C C . GLU A 1 83 ? -4.664 6.32 -11.219 1 87.62 83 GLU A C 1
ATOM 646 O O . GLU A 1 83 ? -3.58 5.914 -10.789 1 87.62 83 GLU A O 1
ATOM 651 N N . PHE A 1 84 ? -5.398 7.301 -10.711 1 91.94 84 PHE A N 1
ATOM 652 C CA . PHE A 1 84 ? -4.93 8.008 -9.523 1 91.94 84 PHE A CA 1
ATOM 653 C C . PHE A 1 84 ? -4.582 7.023 -8.414 1 91.94 84 PHE A C 1
ATOM 655 O O . PHE A 1 84 ? -3.469 7.043 -7.887 1 91.94 84 PHE A O 1
ATOM 662 N N . TYR A 1 85 ? -5.41 6.09 -8.172 1 90.69 85 TYR A N 1
ATOM 663 C CA . TYR A 1 85 ? -5.25 5.238 -7.004 1 90.69 85 TYR A CA 1
ATOM 664 C C . TYR A 1 85 ? -4.215 4.148 -7.254 1 90.69 85 TYR A C 1
ATOM 666 O O . TYR A 1 85 ? -3.713 3.529 -6.312 1 90.69 85 TYR A O 1
ATOM 674 N N . ARG A 1 86 ? -3.967 3.965 -8.461 1 89.88 86 ARG A N 1
ATOM 675 C CA . ARG A 1 86 ? -2.926 2.998 -8.789 1 89.88 86 ARG A CA 1
ATOM 676 C C . ARG A 1 86 ? -1.567 3.457 -8.273 1 89.88 86 ARG A C 1
ATOM 678 O O . ARG A 1 86 ? -0.743 2.637 -7.863 1 89.88 86 ARG A O 1
ATOM 685 N N . TYR A 1 87 ? -1.447 4.754 -8.227 1 92.94 87 TYR A N 1
ATOM 686 C CA . TYR A 1 87 ? -0.144 5.293 -7.859 1 92.94 87 TYR A CA 1
ATOM 687 C C . TYR A 1 87 ? -0.229 6.07 -6.551 1 92.94 87 TYR A C 1
ATOM 689 O O . TYR A 1 87 ? 0.765 6.645 -6.098 1 92.94 87 TYR A O 1
ATOM 697 N N . HIS A 1 88 ? -1.385 6.039 -5.953 1 93.88 88 HIS A N 1
ATOM 698 C CA . HIS A 1 88 ? -1.669 6.836 -4.762 1 93.88 88 HIS A CA 1
ATOM 699 C C . HIS A 1 88 ? -0.709 6.492 -3.629 1 93.88 88 HIS A C 1
ATOM 701 O O . HIS A 1 88 ? -0.246 7.383 -2.912 1 93.88 88 HIS A O 1
ATOM 707 N N . HIS A 1 89 ? -0.391 5.301 -3.588 1 91.25 89 HIS A N 1
ATOM 708 C CA . HIS A 1 89 ? 0.472 4.844 -2.506 1 91.25 89 HIS A CA 1
ATOM 709 C C . HIS A 1 89 ? 1.85 5.492 -2.588 1 91.25 89 HIS A C 1
ATOM 711 O O . HIS A 1 89 ? 2.533 5.637 -1.571 1 91.25 89 HIS A O 1
ATOM 717 N N . ASN A 1 90 ? 2.275 5.875 -3.738 1 92.81 90 ASN A N 1
ATOM 718 C CA . ASN A 1 90 ? 3.602 6.449 -3.941 1 92.81 90 ASN A CA 1
ATOM 719 C C . ASN A 1 90 ? 3.713 7.84 -3.328 1 92.81 90 ASN A C 1
ATOM 721 O O . ASN A 1 90 ? 4.797 8.258 -2.914 1 92.81 90 ASN A O 1
ATOM 725 N N . PHE A 1 91 ? 2.607 8.477 -3.299 1 96.62 91 PHE A N 1
ATOM 726 C CA . PHE A 1 91 ? 2.736 9.859 -2.852 1 96.62 91 PHE A CA 1
ATOM 727 C C . PHE A 1 91 ? 1.818 10.133 -1.666 1 96.62 91 PHE A C 1
ATOM 729 O O . PHE A 1 91 ? 1.77 11.258 -1.159 1 96.62 91 PHE A O 1
ATOM 736 N N . ARG A 1 92 ? 1.186 9.227 -1.142 1 96.31 92 ARG A N 1
ATOM 737 C CA . ARG A 1 92 ? 0.251 9.359 -0.029 1 96.31 92 ARG A CA 1
ATOM 738 C C . ARG A 1 92 ? 0.939 9.953 1.195 1 96.31 92 ARG A C 1
ATOM 740 O O . ARG A 1 92 ? 0.449 10.922 1.779 1 96.31 92 ARG A O 1
ATOM 747 N N . GLY A 1 93 ? 2.092 9.383 1.52 1 96.88 93 GLY A N 1
ATOM 748 C CA . GLY A 1 93 ? 2.824 9.867 2.68 1 96.88 93 GLY A CA 1
ATOM 749 C C . GLY A 1 93 ? 3.264 11.312 2.551 1 96.88 93 GLY A C 1
ATOM 750 O O . GLY A 1 93 ? 3.111 12.094 3.488 1 96.88 93 GLY A O 1
ATOM 751 N N . THR A 1 94 ? 3.805 11.586 1.415 1 98.19 94 THR A N 1
ATOM 752 C CA . THR A 1 94 ? 4.262 12.945 1.15 1 98.19 94 THR A CA 1
ATOM 753 C C . THR A 1 94 ? 3.1 13.93 1.21 1 98.19 94 THR A C 1
ATOM 755 O O . THR A 1 94 ? 3.227 15.016 1.779 1 98.19 94 THR A O 1
ATOM 758 N N . THR A 1 95 ? 1.94 13.531 0.657 1 98.5 95 THR A N 1
ATOM 759 C CA . THR A 1 95 ? 0.755 14.375 0.664 1 98.5 95 THR A CA 1
ATOM 760 C C . THR A 1 95 ? 0.274 14.625 2.09 1 98.5 95 THR A C 1
ATOM 762 O O . THR A 1 95 ? -0.069 15.75 2.449 1 98.5 95 THR A O 1
ATOM 765 N N . GLN A 1 96 ? 0.295 13.672 2.867 1 97.94 96 GLN A N 1
ATOM 766 C CA . GLN A 1 96 ? -0.116 13.797 4.262 1 97.94 96 GLN A CA 1
ATOM 767 C C . GLN A 1 96 ? 0.79 14.766 5.016 1 97.94 96 GLN A C 1
ATOM 769 O O . GLN A 1 96 ? 0.313 15.586 5.801 1 97.94 96 GLN A O 1
ATOM 774 N N . ARG A 1 97 ? 2.066 14.672 4.777 1 98.19 97 ARG A N 1
ATOM 775 C CA . ARG A 1 97 ? 3.02 15.57 5.41 1 98.19 97 ARG A CA 1
ATOM 776 C C . ARG A 1 97 ? 2.764 17.016 5 1 98.19 97 ARG A C 1
ATOM 778 O O . ARG A 1 97 ? 2.799 17.922 5.836 1 98.19 97 ARG A O 1
ATOM 785 N N . LEU A 1 98 ? 2.48 17.156 3.727 1 98.69 98 LEU A N 1
ATOM 786 C CA . LEU A 1 98 ? 2.223 18.484 3.211 1 98.69 98 LEU A CA 1
ATOM 787 C C . LEU A 1 98 ? 0.927 19.062 3.783 1 98.69 98 LEU A C 1
ATOM 789 O O . LEU A 1 98 ? 0.848 20.25 4.102 1 98.69 98 LEU A O 1
ATOM 793 N N . VAL A 1 99 ? -0.04 18.219 3.906 1 98.69 99 VAL A N 1
ATOM 794 C CA . VAL A 1 99 ? -1.297 18.625 4.527 1 98.69 99 VAL A CA 1
ATOM 795 C C . VAL A 1 99 ? -1.046 19.047 5.973 1 98.69 99 VAL A C 1
ATOM 797 O O . VAL A 1 99 ? -1.492 20.109 6.398 1 98.69 99 VAL A O 1
ATOM 800 N N . GLY A 1 100 ? -0.339 18.234 6.699 1 98.5 100 GLY A N 1
ATOM 801 C CA . GLY A 1 100 ? -0.005 18.562 8.078 1 98.5 100 GLY A CA 1
ATOM 802 C C . GLY A 1 100 ? 0.712 19.891 8.219 1 98.5 100 GLY A C 1
ATOM 803 O O . GLY A 1 100 ? 0.354 20.719 9.062 1 98.5 100 GLY A O 1
ATOM 804 N N . ALA A 1 101 ? 1.674 20.062 7.352 1 98.5 101 ALA A N 1
ATOM 805 C CA . ALA A 1 101 ? 2.439 21.312 7.379 1 98.5 101 ALA A CA 1
ATOM 806 C C . ALA A 1 101 ? 1.544 22.516 7.086 1 98.5 101 ALA A C 1
ATOM 808 O O . ALA A 1 101 ? 1.614 23.531 7.777 1 98.5 101 ALA A O 1
ATOM 809 N N . THR A 1 102 ? 0.712 22.359 6.074 1 98.56 102 THR A N 1
ATOM 810 C CA . THR A 1 102 ? -0.19 23.438 5.695 1 98.56 102 THR A CA 1
ATOM 811 C C . THR A 1 102 ? -1.138 23.781 6.84 1 98.56 102 THR A C 1
ATOM 813 O O . THR A 1 102 ? -1.338 24.953 7.156 1 98.56 102 THR A O 1
ATOM 816 N N . CYS A 1 103 ? -1.66 22.781 7.449 1 98.19 103 CYS A N 1
ATOM 817 C CA . CYS A 1 103 ? -2.572 22.984 8.57 1 98.19 103 CYS A CA 1
ATOM 818 C C . CYS A 1 103 ? -1.858 23.641 9.742 1 98.19 103 CYS A C 1
ATOM 820 O O . CYS A 1 103 ? -2.406 24.531 10.391 1 98.19 103 CYS A O 1
ATOM 822 N N . LEU A 1 104 ? -0.649 23.203 10.008 1 98.38 104 LEU A N 1
ATOM 823 C CA . LEU A 1 104 ? 0.117 23.766 11.117 1 98.38 104 LEU A CA 1
ATOM 824 C C . LEU A 1 104 ? 0.431 25.234 10.875 1 98.38 104 LEU A C 1
ATOM 826 O O . LEU A 1 104 ? 0.3 26.062 11.789 1 98.38 104 LEU A O 1
ATOM 830 N N . ILE A 1 105 ? 0.754 25.562 9.695 1 98.31 105 ILE A N 1
ATOM 831 C CA . ILE A 1 105 ? 1.062 26.938 9.336 1 98.31 105 ILE A CA 1
ATOM 832 C C . ILE A 1 105 ? -0.174 27.812 9.531 1 98.31 105 ILE A C 1
ATOM 834 O O . ILE A 1 105 ? -0.098 28.875 10.141 1 98.31 105 ILE A O 1
ATOM 838 N N . VAL A 1 106 ? -1.326 27.375 9.031 1 97.62 106 VAL A N 1
ATOM 839 C CA . VAL A 1 106 ? -2.566 28.125 9.164 1 97.62 106 VAL A CA 1
ATOM 840 C C . VAL A 1 106 ? -2.924 28.281 10.641 1 97.62 106 VAL A C 1
ATOM 842 O O . VAL A 1 106 ? -3.35 29.359 11.07 1 97.62 106 VAL A O 1
ATOM 845 N N . TYR A 1 107 ? -2.721 27.297 11.422 1 97.44 107 TYR A N 1
ATOM 846 C CA . TYR A 1 107 ? -2.986 27.391 12.852 1 97.44 107 TYR A CA 1
ATOM 847 C C . TYR A 1 107 ? -2.1 28.453 13.5 1 97.44 107 TYR A C 1
ATOM 849 O O . TYR A 1 107 ? -2.576 29.266 14.289 1 97.44 107 TYR A O 1
ATOM 857 N N . LEU A 1 108 ? -0.839 28.375 13.172 1 96.88 108 LEU A N 1
ATOM 858 C CA . LEU A 1 108 ? 0.112 29.297 13.781 1 96.88 108 LEU A CA 1
ATOM 859 C C . LEU A 1 108 ? -0.225 30.734 13.43 1 96.88 108 LEU A C 1
ATOM 861 O O . LEU A 1 108 ? -0.011 31.641 14.242 1 96.88 108 LEU A O 1
ATOM 865 N N . GLU A 1 109 ? -0.854 30.859 12.32 1 95.94 109 GLU A N 1
ATOM 866 C CA . GLU A 1 109 ? -1.148 32.219 11.844 1 95.94 109 GLU A CA 1
ATOM 867 C C . GLU A 1 109 ? -2.543 32.656 12.266 1 95.94 109 GLU A C 1
ATOM 869 O O . GLU A 1 109 ? -2.756 33.812 12.586 1 95.94 109 GLU A O 1
ATOM 874 N N . GLU A 1 110 ? -3.479 31.719 12.266 1 95.38 110 GLU A N 1
ATOM 875 C CA . GLU A 1 110 ? -4.871 32.156 12.375 1 95.38 110 GLU A CA 1
ATOM 876 C C . GLU A 1 110 ? -5.586 31.406 13.508 1 95.38 110 GLU A C 1
ATOM 878 O O . GLU A 1 110 ? -6.758 31.672 13.781 1 95.38 110 GLU A O 1
ATOM 883 N N . ASN A 1 111 ? -4.949 30.469 14.156 1 94.12 111 ASN A N 1
ATOM 884 C CA . ASN A 1 111 ? -5.508 29.703 15.266 1 94.12 111 ASN A CA 1
ATOM 885 C C . ASN A 1 111 ? -6.766 28.938 14.844 1 94.12 111 ASN A C 1
ATOM 887 O O . ASN A 1 111 ? -7.773 28.969 15.555 1 94.12 111 ASN A O 1
ATOM 891 N N . ARG A 1 112 ? -6.695 28.359 13.648 1 94.81 112 ARG A N 1
ATOM 892 C CA . ARG A 1 112 ? -7.816 27.562 13.141 1 94.81 112 ARG A CA 1
ATOM 893 C C . ARG A 1 112 ? -7.328 26.422 12.273 1 94.81 112 ARG A C 1
ATOM 895 O O . ARG A 1 112 ? -6.18 26.406 11.828 1 94.81 112 ARG A O 1
ATOM 902 N N . LEU A 1 113 ? -8.203 25.531 12.039 1 96.94 113 LEU A N 1
ATOM 903 C CA . LEU A 1 113 ? -7.938 24.422 11.141 1 96.94 113 LEU A CA 1
ATOM 904 C C . LEU A 1 113 ? -8.562 24.672 9.766 1 96.94 113 LEU A C 1
ATOM 906 O O . LEU A 1 113 ? -9.766 24.891 9.656 1 96.94 113 LEU A O 1
ATOM 910 N N . PRO A 1 114 ? -7.785 24.719 8.734 1 96.75 114 PRO A N 1
ATOM 911 C CA . PRO A 1 114 ? -8.375 24.875 7.406 1 96.75 114 PRO A CA 1
ATOM 912 C C . PRO A 1 114 ? -9.117 23.641 6.93 1 96.75 114 PRO A C 1
ATOM 914 O O . PRO A 1 114 ? -8.664 22.516 7.152 1 96.75 114 PRO A O 1
ATOM 917 N N . PRO A 1 115 ? -10.25 23.875 6.32 1 95.56 115 PRO A N 1
ATOM 918 C CA . PRO A 1 115 ? -11.008 22.734 5.82 1 95.56 115 PRO A CA 1
ATOM 919 C C . PRO A 1 115 ? -10.344 22.062 4.617 1 95.56 115 PRO A C 1
ATOM 921 O O . PRO A 1 115 ? -9.391 22.594 4.055 1 95.56 115 PRO A O 1
ATOM 924 N N . HIS A 1 116 ? -10.859 20.969 4.23 1 96.44 116 HIS A N 1
ATOM 925 C CA . HIS A 1 116 ? -10.359 20.109 3.168 1 96.44 116 HIS A CA 1
ATOM 926 C C . HIS A 1 116 ? -10.156 20.875 1.87 1 96.44 116 HIS A C 1
ATOM 928 O O . HIS A 1 116 ? -9.078 20.828 1.272 1 96.44 116 HIS A O 1
ATOM 934 N N . GLU A 1 117 ? -11.086 21.688 1.483 1 95.31 117 GLU A N 1
ATOM 935 C CA . GLU A 1 117 ? -11.078 22.422 0.216 1 95.31 117 GLU A CA 1
ATOM 936 C C . GLU A 1 117 ? -10 23.5 0.206 1 95.31 117 GLU A C 1
ATOM 938 O O . GLU A 1 117 ? -9.352 23.719 -0.815 1 95.31 117 GLU A O 1
ATOM 943 N N . GLU A 1 118 ? -9.859 24.078 1.359 1 96.81 118 GLU A N 1
ATOM 944 C CA . GLU A 1 118 ? -8.867 25.141 1.464 1 96.81 118 GLU A CA 1
ATOM 945 C C . GLU A 1 118 ? -7.449 24.594 1.363 1 96.81 118 GLU A C 1
ATOM 947 O O . GLU A 1 118 ? -6.598 25.188 0.693 1 96.81 118 GLU A O 1
ATOM 952 N N . VAL A 1 119 ? -7.188 23.469 2.018 1 98 119 VAL A N 1
ATOM 953 C CA . VAL A 1 119 ? -5.867 22.844 1.958 1 98 119 VAL A CA 1
ATOM 954 C C . VAL A 1 119 ? -5.59 22.359 0.537 1 98 119 VAL A C 1
ATOM 956 O O . VAL A 1 119 ? -4.484 22.547 0.017 1 98 119 VAL A O 1
ATOM 959 N N . ALA A 1 120 ? -6.609 21.797 -0.075 1 97.94 120 ALA A N 1
ATOM 960 C CA . ALA A 1 120 ? -6.465 21.344 -1.454 1 97.94 120 ALA A CA 1
ATOM 961 C C . ALA A 1 120 ? -6.078 22.5 -2.379 1 97.94 120 ALA A C 1
ATOM 963 O O . ALA A 1 120 ? -5.145 22.375 -3.174 1 97.94 120 ALA A O 1
ATOM 964 N N . LYS A 1 121 ? -6.723 23.562 -2.225 1 97.06 121 LYS A N 1
ATOM 965 C CA . LYS A 1 121 ? -6.445 24.734 -3.045 1 97.06 121 LYS A CA 1
ATOM 966 C C . LYS A 1 121 ? -5.02 25.234 -2.824 1 97.06 121 LYS A C 1
ATOM 968 O O . LYS A 1 121 ? -4.336 25.609 -3.777 1 97.06 121 LYS A O 1
ATOM 973 N N . SER A 1 122 ? -4.594 25.219 -1.596 1 97.44 122 SER A N 1
ATOM 974 C CA . SER A 1 122 ? -3.246 25.672 -1.266 1 97.44 122 SER A CA 1
ATOM 975 C C . SER A 1 122 ? -2.191 24.781 -1.922 1 97.44 122 SER A C 1
ATOM 977 O O . SER A 1 122 ? -1.105 25.25 -2.266 1 97.44 122 SER A O 1
ATOM 979 N N . LEU A 1 123 ? -2.504 23.562 -2.1 1 97.81 123 LEU A N 1
ATOM 980 C CA . LEU A 1 123 ? -1.558 22.625 -2.678 1 97.81 123 LEU A CA 1
ATOM 981 C C . LEU A 1 123 ? -1.743 22.516 -4.188 1 97.81 123 LEU A C 1
ATOM 983 O O . LEU A 1 123 ? -1.039 21.766 -4.855 1 97.81 123 LEU A O 1
ATOM 987 N N . GLY A 1 124 ? -2.729 23.234 -4.695 1 96.62 124 GLY A N 1
ATOM 988 C CA . GLY A 1 124 ? -3.006 23.203 -6.121 1 96.62 124 GLY A CA 1
ATOM 989 C C . GLY A 1 124 ? -3.799 21.984 -6.543 1 96.62 124 GLY A C 1
ATOM 990 O O . GLY A 1 124 ? -3.678 21.516 -7.68 1 96.62 124 GLY A O 1
ATOM 991 N N . LEU A 1 125 ? -4.527 21.453 -5.637 1 97.31 125 LEU A N 1
ATOM 992 C CA . LEU A 1 125 ? -5.301 20.25 -5.902 1 97.31 125 LEU A CA 1
ATOM 993 C C . LEU A 1 125 ? -6.797 20.531 -5.801 1 97.31 125 LEU A C 1
ATOM 995 O O . LEU A 1 125 ? -7.203 21.594 -5.344 1 97.31 125 LEU A O 1
ATOM 999 N N . CYS A 1 126 ? -7.555 19.625 -6.289 1 95.19 126 CYS A N 1
ATOM 1000 C CA . CYS A 1 126 ? -9 19.656 -6.094 1 95.19 126 CYS A CA 1
ATOM 1001 C C . CYS A 1 126 ? -9.438 18.578 -5.098 1 95.19 126 CYS A C 1
ATOM 1003 O O . CYS A 1 126 ? -8.602 17.844 -4.578 1 95.19 126 CYS A O 1
ATOM 1005 N N . THR A 1 127 ? -10.758 18.609 -4.73 1 93.81 127 THR A N 1
ATOM 1006 C CA . THR A 1 127 ? -11.242 17.625 -3.764 1 93.81 127 THR A CA 1
ATOM 1007 C C . THR A 1 127 ? -12.203 16.641 -4.43 1 93.81 127 THR A C 1
ATOM 1009 O O . THR A 1 127 ? -12.625 15.664 -3.807 1 93.81 127 THR A O 1
ATOM 1012 N N . GLN A 1 128 ? -12.445 16.906 -5.672 1 90.62 128 GLN A N 1
ATOM 1013 C CA . GLN A 1 128 ? -13.383 16.047 -6.387 1 90.62 128 GLN A CA 1
ATOM 1014 C C . GLN A 1 128 ? -12.664 14.883 -7.062 1 90.62 128 GLN A C 1
ATOM 1016 O O . GLN A 1 128 ? -11.812 15.094 -7.934 1 90.62 128 GLN A O 1
ATOM 1021 N N . ARG A 1 129 ? -13.062 13.789 -6.828 1 85.25 129 ARG A N 1
ATOM 1022 C CA . ARG A 1 129 ? -12.43 12.578 -7.344 1 85.25 129 ARG A CA 1
ATOM 1023 C C . ARG A 1 129 ? -12.633 12.461 -8.852 1 85.25 129 ARG A C 1
ATOM 1025 O O . ARG A 1 129 ? -11.75 11.984 -9.562 1 85.25 129 ARG A O 1
ATOM 1032 N N . GLU A 1 130 ? -13.75 12.812 -9.266 1 84.44 130 GLU A N 1
ATOM 1033 C CA . GLU A 1 130 ? -14.141 12.672 -10.672 1 84.44 130 GLU A CA 1
ATOM 1034 C C . GLU A 1 130 ? -13.234 13.5 -11.578 1 84.44 130 GLU A C 1
ATOM 1036 O O . GLU A 1 130 ? -13.148 13.234 -12.781 1 84.44 130 GLU A O 1
ATOM 1041 N N . LYS A 1 131 ? -12.57 14.398 -10.969 1 84.31 131 LYS A N 1
ATOM 1042 C CA . LYS A 1 131 ? -11.719 15.281 -11.758 1 84.31 131 LYS A CA 1
ATOM 1043 C C . LYS A 1 131 ? -10.312 14.703 -11.906 1 84.31 131 LYS A C 1
ATOM 1045 O O . LYS A 1 131 ? -9.477 15.258 -12.625 1 84.31 131 LYS A O 1
ATOM 1050 N N . GLY A 1 132 ? -10.156 13.578 -11.328 1 83.44 132 GLY A N 1
ATOM 1051 C CA . GLY A 1 132 ? -8.875 12.906 -11.492 1 83.44 132 GLY A CA 1
ATOM 1052 C C . GLY A 1 132 ? -7.984 13.031 -10.273 1 83.44 132 GLY A C 1
ATOM 1053 O O . GLY A 1 132 ? -8.352 12.609 -9.18 1 83.44 132 GLY A O 1
ATOM 1054 N N . PHE A 1 133 ? -6.883 13.797 -10.508 1 89.75 133 PHE A N 1
ATOM 1055 C CA . PHE A 1 133 ? -5.922 13.977 -9.422 1 89.75 133 PHE A CA 1
ATOM 1056 C C . PHE A 1 133 ? -6.48 14.922 -8.359 1 89.75 133 PHE A C 1
ATOM 1058 O O . PHE A 1 133 ? -6.891 16.047 -8.672 1 89.75 133 PHE A O 1
ATOM 1065 N N . HIS A 1 134 ? -6.59 14.469 -7.102 1 94.81 134 HIS A N 1
ATOM 1066 C CA . HIS A 1 134 ? -7.285 15.203 -6.051 1 94.81 134 HIS A CA 1
ATOM 1067 C C . HIS A 1 134 ? -6.645 14.961 -4.691 1 94.81 134 HIS A C 1
ATOM 1069 O O . HIS A 1 134 ? -5.758 14.109 -4.559 1 94.81 134 HIS A O 1
ATOM 1075 N N . LEU A 1 135 ? -7.02 15.734 -3.768 1 97.38 135 LEU A N 1
ATOM 1076 C CA . LEU A 1 135 ? -6.637 15.484 -2.381 1 97.38 135 LEU A CA 1
ATOM 1077 C C . LEU A 1 135 ? -7.637 14.555 -1.702 1 97.38 135 LEU A C 1
ATOM 1079 O O . LEU A 1 135 ? -8.766 14.953 -1.417 1 97.38 135 LEU A O 1
ATOM 1083 N N . ASP A 1 136 ? -7.227 13.383 -1.468 1 95.25 136 ASP A N 1
ATOM 1084 C CA . ASP A 1 136 ? -8.047 12.367 -0.813 1 95.25 136 ASP A CA 1
ATOM 1085 C C . ASP A 1 136 ? -8.43 12.805 0.601 1 95.25 136 ASP A C 1
ATOM 1087 O O . ASP A 1 136 ? -7.602 13.344 1.336 1 95.25 136 ASP A O 1
ATOM 1091 N N . LEU A 1 137 ? -9.703 12.594 0.997 1 94.69 137 LEU A N 1
ATOM 1092 C CA . LEU A 1 137 ? -10.195 13.023 2.299 1 94.69 137 LEU A CA 1
ATOM 1093 C C . LEU A 1 137 ? -9.438 12.328 3.426 1 94.69 137 LEU A C 1
ATOM 1095 O O . LEU A 1 137 ? -9.109 12.953 4.438 1 94.69 137 LEU A O 1
ATOM 1099 N N . GLU A 1 138 ? -9.188 11.078 3.244 1 93.69 138 GLU A N 1
ATOM 1100 C CA . GLU A 1 138 ? -8.461 10.352 4.285 1 93.69 138 GLU A CA 1
ATOM 1101 C C . GLU A 1 138 ? -7.047 10.906 4.457 1 93.69 138 GLU A C 1
ATOM 1103 O O . GLU A 1 138 ? -6.527 10.961 5.57 1 93.69 138 GLU A O 1
ATOM 1108 N N . ASP A 1 139 ? -6.43 11.297 3.357 1 96.38 139 ASP A N 1
ATOM 1109 C CA . ASP A 1 139 ? -5.105 11.898 3.432 1 96.38 139 ASP A CA 1
ATOM 1110 C C . ASP A 1 139 ? -5.148 13.234 4.176 1 96.38 139 ASP A C 1
ATOM 1112 O O . ASP A 1 139 ? -4.25 13.539 4.961 1 96.38 139 ASP A O 1
ATOM 1116 N N . TYR A 1 140 ? -6.195 13.992 3.854 1 97.69 140 TYR A N 1
ATOM 1117 C CA . TYR A 1 140 ? -6.41 15.234 4.582 1 97.69 140 TYR A CA 1
ATOM 1118 C C . TYR A 1 140 ? -6.539 14.977 6.078 1 97.69 140 TYR A C 1
ATOM 1120 O O . TYR A 1 140 ? -5.867 15.617 6.887 1 97.69 140 TYR A O 1
ATOM 1128 N N . LEU A 1 141 ? -7.348 14.039 6.434 1 96.94 141 LEU A N 1
ATOM 1129 C CA . LEU A 1 141 ? -7.625 13.758 7.836 1 96.94 141 LEU A CA 1
ATOM 1130 C C . LEU A 1 141 ? -6.371 13.258 8.547 1 96.94 141 LEU A C 1
ATOM 1132 O O . LEU A 1 141 ? -6.082 13.68 9.672 1 96.94 141 LEU A O 1
ATOM 1136 N N . GLN A 1 142 ? -5.629 12.414 7.871 1 96.94 142 GLN A N 1
ATOM 1137 C CA . GLN A 1 142 ? -4.383 11.922 8.445 1 96.94 142 GLN A CA 1
ATOM 1138 C C . GLN A 1 142 ? -3.393 13.062 8.672 1 96.94 142 GLN A C 1
ATOM 1140 O O . GLN A 1 142 ? -2.719 13.109 9.703 1 96.94 142 GLN A O 1
ATOM 1145 N N . GLY A 1 143 ? -3.334 13.906 7.707 1 97.69 143 GLY A N 1
ATOM 1146 C CA . GLY A 1 143 ? -2.457 15.062 7.84 1 97.69 143 GLY A CA 1
ATOM 1147 C C . GLY A 1 143 ? -2.836 15.969 8.992 1 97.69 143 GLY A C 1
ATOM 1148 O O . GLY A 1 143 ? -1.968 16.438 9.734 1 97.69 143 GLY A O 1
ATOM 1149 N N . THR A 1 144 ? -4.117 16.203 9.172 1 97.5 144 THR A N 1
ATOM 1150 C CA . THR A 1 144 ? -4.598 17.078 10.234 1 97.5 144 THR A CA 1
ATOM 1151 C C . THR A 1 144 ? -4.312 16.469 11.602 1 97.5 144 THR A C 1
ATOM 1153 O O . THR A 1 144 ? -4.016 17.203 12.555 1 97.5 144 THR A O 1
ATOM 1156 N N . LEU A 1 145 ? -4.348 15.164 11.711 1 97 145 LEU A N 1
ATOM 1157 C CA . LEU A 1 145 ? -4.098 14.492 12.977 1 97 145 LEU A CA 1
ATOM 1158 C C . LEU A 1 145 ? -2.617 14.555 13.336 1 97 145 LEU A C 1
ATOM 1160 O O . LEU A 1 145 ? -2.26 14.523 14.523 1 97 145 LEU A O 1
ATOM 1164 N N . SER A 1 146 ? -1.816 14.719 12.359 1 96.44 146 SER A N 1
ATOM 1165 C CA . SER A 1 146 ? -0.375 14.664 12.57 1 96.44 146 SER A CA 1
ATOM 1166 C C . SER A 1 146 ? 0.137 15.93 13.25 1 96.44 146 SER A C 1
ATOM 1168 O O . SER A 1 146 ? 1.24 15.938 13.805 1 96.44 146 SER A O 1
ATOM 1170 N N . ILE A 1 147 ? -0.608 16.984 13.281 1 97.62 147 ILE A N 1
ATOM 1171 C CA . ILE A 1 147 ? -0.1 18.234 13.812 1 97.62 147 ILE A CA 1
ATOM 1172 C C . ILE A 1 147 ? -0.188 18.234 15.336 1 97.62 147 ILE A C 1
ATOM 1174 O O . ILE A 1 147 ? 0.413 19.078 16 1 97.62 147 ILE A O 1
ATOM 1178 N N . SER A 1 148 ? -0.977 17.297 15.93 1 97.88 148 SER A N 1
ATOM 1179 C CA . SER A 1 148 ? -1.216 17.281 17.375 1 97.88 148 SER A CA 1
ATOM 1180 C C . SER A 1 148 ? 0.09 17.125 18.141 1 97.88 148 SER A C 1
ATOM 1182 O O . SER A 1 148 ? 0.288 17.797 19.156 1 97.88 148 SER A O 1
ATOM 1184 N N . HIS A 1 149 ? 0.954 16.328 17.641 1 97.31 149 HIS A N 1
ATOM 1185 C CA . HIS A 1 149 ? 2.234 16.109 18.297 1 97.31 149 HIS A CA 1
ATOM 1186 C C . HIS A 1 149 ? 3.066 17.391 18.328 1 97.31 149 HIS A C 1
ATOM 1188 O O . HIS A 1 149 ? 3.641 17.734 19.359 1 97.31 149 HIS A O 1
ATOM 1194 N N . GLU A 1 150 ? 3.127 18.047 17.234 1 97.75 150 GLU A N 1
ATOM 1195 C CA . GLU A 1 150 ? 3.883 19.297 17.141 1 97.75 150 GLU A CA 1
ATOM 1196 C C . GLU A 1 150 ? 3.311 20.375 18.062 1 97.75 150 GLU A C 1
ATOM 1198 O O . GLU A 1 150 ? 4.059 21.125 18.688 1 97.75 150 GLU A O 1
ATOM 1203 N N . LEU A 1 151 ? 1.995 20.375 18.125 1 98 151 LEU A N 1
ATOM 1204 C CA . LEU A 1 151 ? 1.344 21.391 18.953 1 98 151 LEU A CA 1
ATOM 1205 C C . LEU A 1 151 ? 1.573 21.094 20.438 1 98 151 LEU A C 1
ATOM 1207 O O . LEU A 1 151 ? 1.782 22.016 21.234 1 98 151 LEU A O 1
ATOM 1211 N N . SER A 1 152 ? 1.533 19.859 20.781 1 98.19 152 SER A N 1
ATOM 1212 C CA . SER A 1 152 ? 1.824 19.484 22.172 1 98.19 152 SER A CA 1
ATOM 1213 C C . SER A 1 152 ? 3.24 19.906 22.562 1 98.19 152 SER A C 1
ATOM 1215 O O . SER A 1 152 ? 3.455 20.438 23.656 1 98.19 152 SER A O 1
ATOM 1217 N N . ARG A 1 153 ? 4.172 19.656 21.719 1 97.56 153 ARG A N 1
ATOM 1218 C CA . ARG A 1 153 ? 5.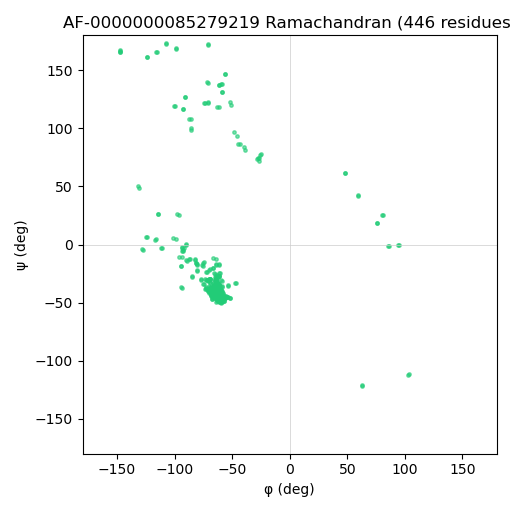555 20.062 21.938 1 97.56 153 ARG A CA 1
ATOM 1219 C C . ARG A 1 153 ? 5.664 21.578 22.047 1 97.56 153 ARG A C 1
ATOM 1221 O O . ARG A 1 153 ? 6.371 22.094 22.922 1 97.56 153 ARG A O 1
ATOM 1228 N N . LEU A 1 154 ? 5.008 22.25 21.172 1 97.56 154 LEU A N 1
ATOM 1229 C CA . LEU A 1 154 ? 5.031 23.719 21.172 1 97.56 154 LEU A CA 1
ATOM 1230 C C . LEU A 1 154 ? 4.473 24.266 22.484 1 97.56 154 LEU A C 1
ATOM 1232 O O . LEU A 1 154 ? 4.98 25.25 23.016 1 97.56 154 LEU A O 1
ATOM 1236 N N . ALA A 1 155 ? 3.402 23.641 22.984 1 97.19 155 ALA A N 1
ATOM 1237 C CA . ALA A 1 155 ? 2.818 24.062 24.266 1 97.19 155 ALA A CA 1
ATOM 1238 C C . ALA A 1 155 ? 3.854 24.016 25.375 1 97.19 155 ALA A C 1
ATOM 1240 O O . ALA A 1 155 ? 3.996 24.969 26.141 1 97.19 155 ALA A O 1
ATOM 1241 N N . ILE A 1 156 ? 4.598 22.953 25.422 1 96.69 156 ILE A N 1
ATOM 1242 C CA . ILE A 1 156 ? 5.609 22.75 26.453 1 96.69 156 ILE A CA 1
ATOM 1243 C C . ILE A 1 156 ? 6.738 23.766 26.281 1 96.69 156 ILE A C 1
ATOM 1245 O O . ILE A 1 156 ? 7.148 24.422 27.234 1 96.69 156 ILE A O 1
ATOM 1249 N N . ASN A 1 157 ? 7.148 23.875 25.109 1 96.56 157 ASN A N 1
ATOM 1250 C CA . ASN A 1 157 ? 8.273 24.75 24.828 1 96.56 15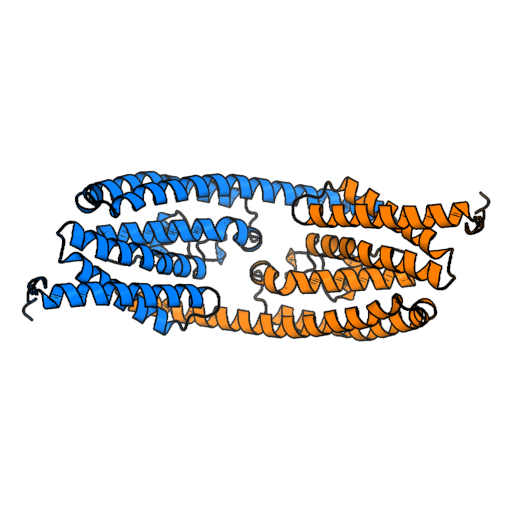7 ASN A CA 1
ATOM 1251 C C . ASN A 1 157 ? 7.902 26.219 25 1 96.56 157 ASN A C 1
ATOM 1253 O O . ASN A 1 157 ? 8.758 27.047 25.312 1 96.56 157 ASN A O 1
ATOM 1257 N N . SER A 1 158 ? 6.695 26.562 24.781 1 95.06 158 SER A N 1
ATOM 1258 C CA . SER A 1 158 ? 6.223 27.938 24.984 1 95.06 158 SER A CA 1
ATOM 1259 C C . SER A 1 158 ? 6.348 28.359 26.438 1 95.06 158 SER A C 1
ATOM 1261 O O . SER A 1 158 ? 6.684 29.516 26.734 1 95.06 158 SER A O 1
ATOM 1263 N N . VAL A 1 159 ? 6.113 27.484 27.359 1 94.06 159 VAL A N 1
ATOM 1264 C CA . VAL A 1 159 ? 6.242 27.766 28.781 1 94.06 159 VAL A CA 1
ATOM 1265 C C . VAL A 1 159 ? 7.691 28.125 29.109 1 94.06 159 VAL A C 1
ATOM 1267 O O . VAL A 1 159 ? 7.957 29.094 29.812 1 94.06 159 VAL A O 1
ATOM 1270 N N . SER A 1 160 ? 8.516 27.297 28.547 1 92.25 160 SER A N 1
ATOM 1271 C CA . SER A 1 160 ? 9.945 27.531 28.766 1 92.25 160 SER A CA 1
ATOM 1272 C C . SER A 1 160 ? 10.367 28.891 28.219 1 92.25 160 SER A C 1
ATOM 1274 O O . SER A 1 160 ? 11.305 29.5 28.734 1 92.25 160 SER A O 1
ATOM 1276 N N . ALA A 1 161 ? 9.711 29.391 27.266 1 92.38 161 ALA A N 1
ATOM 1277 C CA . ALA A 1 161 ? 10.031 30.656 26.625 1 92.38 161 ALA A CA 1
ATOM 1278 C C . ALA A 1 161 ? 9.281 31.812 27.266 1 92.38 161 ALA A C 1
ATOM 1280 O O . ALA A 1 161 ? 9.391 32.969 26.844 1 92.38 161 ALA A O 1
ATOM 1281 N N . GLY A 1 162 ? 8.391 31.547 28.219 1 90.81 162 GLY A N 1
ATOM 1282 C CA . GLY A 1 162 ? 7.695 32.562 28.969 1 90.81 162 GLY A CA 1
ATOM 1283 C C . GLY A 1 162 ? 6.328 32.906 28.406 1 90.81 162 GLY A C 1
ATOM 1284 O O . GLY A 1 162 ? 5.688 33.875 28.844 1 90.81 162 GLY A O 1
ATOM 1285 N N . ASP A 1 163 ? 5.969 32.25 27.328 1 91.56 163 ASP A N 1
ATOM 1286 C CA . ASP A 1 163 ? 4.629 32.406 26.781 1 91.56 163 ASP A CA 1
ATOM 1287 C C . ASP A 1 163 ? 3.639 31.469 27.453 1 91.56 163 ASP A C 1
ATOM 1289 O O . ASP A 1 163 ? 3.4 30.359 26.969 1 91.56 163 ASP A O 1
ATOM 1293 N N . TYR A 1 164 ? 2.928 31.969 28.375 1 93.75 164 TYR A N 1
ATOM 1294 C CA . TYR A 1 164 ? 2.078 31.125 29.203 1 93.75 164 TYR A CA 1
ATOM 1295 C C . TYR A 1 164 ? 0.659 31.062 28.641 1 93.75 164 TYR A C 1
ATOM 1297 O O . TYR A 1 164 ? -0.148 30.234 29.062 1 93.75 164 TYR A O 1
ATOM 1305 N N . SER A 1 165 ? 0.286 31.859 27.703 1 93.69 165 SER A N 1
ATOM 1306 C CA . SER A 1 165 ? -1.064 31.891 27.156 1 93.69 165 SER A CA 1
ATOM 1307 C C . SER A 1 165 ? -1.246 30.844 26.062 1 93.69 165 SER A C 1
ATOM 1309 O O . SER A 1 165 ? -2.33 30.266 25.922 1 93.69 165 SER A O 1
ATOM 1311 N N . ARG A 1 166 ? -0.2 30.453 25.375 1 94.75 166 ARG A N 1
ATOM 1312 C CA . ARG A 1 166 ? -0.266 29.594 24.203 1 94.75 166 ARG A CA 1
ATOM 1313 C C . ARG A 1 166 ? -0.703 28.172 24.578 1 94.75 166 ARG A C 1
ATOM 1315 O O . ARG A 1 166 ? -1.51 27.562 23.875 1 94.75 166 ARG A O 1
ATOM 1322 N N . PRO A 1 167 ? -0.179 27.625 25.609 1 97.12 167 PRO A N 1
ATOM 1323 C CA . PRO A 1 167 ? -0.622 26.281 26 1 97.12 167 PRO A CA 1
ATOM 1324 C C . PRO A 1 167 ? -2.137 26.188 26.156 1 97.12 167 PRO A C 1
ATOM 1326 O O . PRO A 1 167 ? -2.734 25.156 25.828 1 97.12 167 PRO A O 1
ATOM 1329 N N . PHE A 1 168 ? -2.762 27.234 26.641 1 96.62 168 PHE A N 1
ATOM 1330 C CA . PHE A 1 168 ? -4.207 27.25 26.828 1 96.62 168 PHE A CA 1
ATOM 1331 C C . PHE A 1 168 ? -4.926 27.234 25.484 1 96.62 168 PHE A C 1
ATOM 1333 O O . PHE A 1 168 ? -5.914 26.516 25.312 1 96.62 168 PHE A O 1
ATOM 1340 N N . GLN A 1 169 ? -4.422 28.016 24.578 1 96.25 169 GLN A N 1
ATOM 1341 C CA . GLN A 1 169 ? -4.988 28.047 23.234 1 96.25 169 GLN A CA 1
ATOM 1342 C C . GLN A 1 169 ? -4.816 26.703 22.531 1 96.25 169 GLN A C 1
ATOM 1344 O O . GLN A 1 169 ? -5.746 26.203 21.891 1 96.25 169 GLN A O 1
ATOM 1349 N N . ILE A 1 170 ? -3.662 26.141 22.688 1 97.88 170 ILE A N 1
ATOM 1350 C CA . ILE A 1 170 ? -3.357 24.859 22.047 1 97.88 170 ILE A CA 1
ATOM 1351 C C . ILE A 1 170 ? -4.254 23.766 22.625 1 97.88 170 ILE A C 1
ATOM 1353 O O . ILE A 1 170 ? -4.789 22.938 21.891 1 97.88 170 ILE A O 1
ATOM 1357 N N . ARG A 1 171 ? -4.348 23.797 23.938 1 97.69 171 ARG A N 1
ATOM 1358 C CA . ARG A 1 171 ? -5.207 22.812 24.578 1 97.69 171 ARG A CA 1
ATOM 1359 C C . ARG A 1 171 ? -6.629 22.891 24.031 1 97.69 171 ARG A C 1
ATOM 1361 O O . ARG A 1 171 ? -7.246 21.859 23.75 1 97.69 171 ARG A O 1
ATOM 1368 N N . GLN A 1 172 ? -7.133 24.109 23.922 1 96.56 172 GLN A N 1
ATOM 1369 C CA . GLN A 1 172 ? -8.484 24.281 23.406 1 96.56 172 GLN A CA 1
ATOM 1370 C C . GLN A 1 172 ? -8.594 23.75 21.984 1 96.56 172 GLN A C 1
ATOM 1372 O O . GLN A 1 172 ? -9.555 23.062 21.641 1 96.56 172 GLN A O 1
ATOM 1377 N N . PHE A 1 173 ? -7.703 24.047 21.188 1 97 173 PHE A N 1
ATOM 1378 C CA . PHE A 1 173 ? -7.691 23.578 19.797 1 97 173 PHE A CA 1
ATOM 1379 C C . PHE A 1 173 ? -7.668 22.062 19.734 1 97 173 PHE A C 1
ATOM 1381 O O . PHE A 1 173 ? -8.43 21.453 18.984 1 97 173 PHE A O 1
ATOM 1388 N N . LEU A 1 174 ? -6.727 21.438 20.5 1 97.69 174 LEU A N 1
ATOM 1389 C CA . LEU A 1 174 ? -6.609 19.984 20.5 1 97.69 174 LEU A CA 1
ATOM 1390 C C . LEU A 1 174 ? -7.895 19.344 21.016 1 97.69 174 LEU A C 1
ATOM 1392 O O . LEU A 1 174 ? -8.273 18.266 20.547 1 97.69 174 LEU A O 1
ATOM 1396 N N . ARG A 1 175 ? -8.516 20 21.938 1 96.31 175 ARG A N 1
ATOM 1397 C CA . ARG A 1 175 ? -9.797 19.516 22.438 1 96.31 175 ARG A CA 1
ATOM 1398 C C . ARG A 1 175 ? -10.852 19.531 21.328 1 96.31 175 ARG A C 1
ATOM 1400 O O . ARG A 1 175 ? -11.625 18.594 21.188 1 96.31 175 ARG A O 1
ATOM 1407 N N . ASP A 1 176 ? -10.938 20.625 20.672 1 95.56 176 ASP A N 1
ATOM 1408 C CA . ASP A 1 176 ? -11.867 20.75 19.562 1 95.56 176 ASP A CA 1
ATOM 1409 C C . ASP A 1 176 ? -11.594 19.703 18.484 1 95.56 176 ASP A C 1
ATOM 1411 O O . ASP A 1 176 ? -12.523 19.109 17.922 1 95.56 176 ASP A O 1
ATOM 1415 N N . LEU A 1 177 ? -10.336 19.516 18.203 1 96.25 177 LEU A N 1
ATOM 1416 C CA . LEU A 1 177 ? -9.938 18.5 17.219 1 96.25 177 LEU A CA 1
ATOM 1417 C C . LEU A 1 177 ? -10.352 17.109 17.688 1 96.25 177 LEU A C 1
ATOM 1419 O O . LEU A 1 177 ? -10.883 16.312 16.891 1 96.25 177 LEU A O 1
ATOM 1423 N N . HIS A 1 178 ? -10.07 16.875 18.922 1 96.25 178 HIS A N 1
ATOM 1424 C CA . HIS A 1 178 ? -10.445 15.602 19.5 1 96.25 178 HIS A CA 1
ATOM 1425 C C . HIS A 1 178 ? -11.953 15.367 19.391 1 96.25 178 HIS A C 1
ATOM 1427 O O . HIS A 1 178 ? -12.383 14.281 19 1 96.25 178 HIS A O 1
ATOM 1433 N N . SER A 1 179 ? -12.719 16.344 19.75 1 94.56 179 SER A N 1
ATOM 1434 C CA . SER A 1 179 ? -14.18 16.234 19.688 1 94.56 179 SER A CA 1
ATOM 1435 C C . SER A 1 179 ? -14.648 15.977 18.25 1 94.56 179 SER A C 1
ATOM 1437 O O . SER A 1 179 ? -15.531 15.141 18.031 1 94.56 179 SER A O 1
ATOM 1439 N N . ALA A 1 180 ? -14.102 16.656 17.359 1 94 180 ALA A N 1
ATOM 1440 C CA . ALA A 1 180 ? -14.461 16.5 15.953 1 94 180 ALA A CA 1
ATOM 1441 C C . ALA A 1 180 ? -14.156 15.094 15.461 1 94 180 ALA A C 1
ATOM 1443 O O . ALA A 1 180 ? -15.008 14.453 14.836 1 94 180 ALA A O 1
ATOM 1444 N N . TYR A 1 181 ? -13.008 14.555 15.734 1 95.31 181 TYR A N 1
ATOM 1445 C CA . TYR A 1 181 ? -12.602 13.234 15.273 1 95.31 181 TYR A CA 1
ATOM 1446 C C . TYR A 1 181 ? -13.367 12.141 16 1 95.31 181 TYR A C 1
ATOM 1448 O O . TYR A 1 181 ? -13.609 11.07 15.453 1 95.31 181 TYR A O 1
ATOM 1456 N N . SER A 1 182 ? -13.711 12.438 17.266 1 93 182 SER A N 1
ATOM 1457 C CA . SER A 1 182 ? -14.508 11.469 18.016 1 93 182 SER A CA 1
ATOM 1458 C C . SER A 1 182 ? -15.836 11.195 17.297 1 93 182 SER A C 1
ATOM 1460 O O . SER A 1 182 ? -16.344 10.078 17.344 1 93 182 SER A O 1
ATOM 1462 N N . LEU A 1 183 ? -16.375 12.188 16.594 1 89.62 183 LEU A N 1
ATOM 1463 C CA . LEU A 1 183 ? -17.641 12.07 15.891 1 89.62 183 LEU A CA 1
ATOM 1464 C C . LEU A 1 183 ? -17.484 11.25 14.617 1 89.62 183 LEU A C 1
ATOM 1466 O O . LEU A 1 183 ? -18.469 10.75 14.07 1 89.62 183 LEU A O 1
ATOM 1470 N N . LEU A 1 184 ? -16.266 11.117 14.164 1 90.44 184 LEU A N 1
ATOM 1471 C CA . LEU A 1 184 ? -16 10.391 12.93 1 90.44 184 LEU A CA 1
ATOM 1472 C C . LEU A 1 184 ? -15.836 8.898 13.203 1 90.44 184 LEU A C 1
ATOM 1474 O O . LEU A 1 184 ? -15.859 8.086 12.273 1 90.44 184 LEU A O 1
ATOM 1478 N N . PHE A 1 185 ? -15.703 8.516 14.406 1 87 185 PHE A N 1
ATOM 1479 C CA . PHE A 1 185 ? -15.461 7.125 14.773 1 87 185 PHE A CA 1
ATOM 1480 C C . PHE A 1 185 ? -14.344 6.527 13.922 1 87 185 PHE A C 1
ATOM 1482 O O . PHE A 1 185 ? -14.562 5.547 13.203 1 87 185 PHE A O 1
ATOM 1489 N N . PRO A 1 186 ? -13.188 7.152 14.094 1 90.5 186 PRO A N 1
ATOM 1490 C CA . PRO A 1 186 ? -12.086 6.742 13.219 1 90.5 186 PRO A CA 1
ATOM 1491 C C . PRO A 1 186 ? -11.742 5.262 13.359 1 90.5 186 PRO A C 1
ATOM 1493 O O . PRO A 1 186 ? -11.734 4.727 14.469 1 90.5 186 PRO A O 1
ATOM 1496 N N . LYS A 1 187 ? -11.484 4.602 12.219 1 88.25 187 LYS A N 1
ATOM 1497 C CA . LYS A 1 187 ? -11.086 3.199 12.156 1 88.25 187 LYS A CA 1
ATOM 1498 C C . LYS A 1 187 ? -9.766 3.037 11.414 1 88.25 187 LYS A C 1
ATOM 1500 O O . LYS A 1 187 ? -9.258 3.994 10.82 1 88.25 187 LYS A O 1
ATOM 1505 N N . ASN A 1 188 ? -9.086 1.888 11.594 1 82.62 188 ASN A N 1
ATOM 1506 C CA . ASN A 1 188 ? -7.891 1.525 10.844 1 82.62 188 ASN A CA 1
ATOM 1507 C C . ASN A 1 188 ? -6.754 2.514 11.094 1 82.62 188 ASN A C 1
ATOM 1509 O O . ASN A 1 188 ? -6.402 2.789 12.242 1 82.62 188 ASN A O 1
ATOM 1513 N N . GLU A 1 189 ? -6.297 3.109 10 1 86.12 189 GLU A N 1
ATOM 1514 C CA . GLU A 1 189 ? -5.129 3.979 10.125 1 86.12 189 GLU A CA 1
ATOM 1515 C C . GLU A 1 189 ? -5.477 5.262 10.875 1 86.12 189 GLU A C 1
ATOM 1517 O O . GLU A 1 189 ? -4.629 5.832 11.562 1 86.12 189 GLU A O 1
ATOM 1522 N N . LEU A 1 190 ? -6.652 5.754 10.797 1 92.44 190 LEU A N 1
ATOM 1523 C CA . LEU A 1 190 ? -7.098 6.969 11.477 1 92.44 190 LEU A CA 1
ATOM 1524 C C . LEU A 1 190 ? -7.176 6.746 12.984 1 92.44 190 LEU A C 1
ATOM 1526 O O . LEU A 1 190 ? -6.922 7.664 13.766 1 92.44 190 LEU A O 1
ATOM 1530 N N . ARG A 1 191 ? -7.453 5.488 13.336 1 93.44 191 ARG A N 1
ATOM 1531 C CA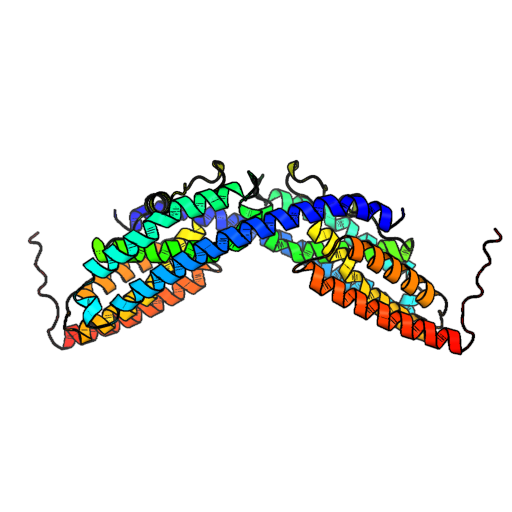 . ARG A 1 191 ? -7.586 5.172 14.758 1 93.44 191 ARG A CA 1
ATOM 1532 C C . ARG A 1 191 ? -6.258 5.352 15.484 1 93.44 191 ARG A C 1
ATOM 1534 O O . ARG A 1 191 ? -6.219 5.922 16.578 1 93.44 191 ARG A O 1
ATOM 1541 N N . LYS A 1 192 ? -5.215 4.891 14.898 1 94.56 192 LYS A N 1
ATOM 1542 C CA . LYS A 1 192 ? -3.893 5.02 15.508 1 94.56 192 LYS A CA 1
ATOM 1543 C C . LYS A 1 192 ? -3.527 6.484 15.727 1 94.56 192 LYS A C 1
ATOM 1545 O O . LYS A 1 192 ? -3.059 6.863 16.797 1 94.56 192 LYS A O 1
ATOM 1550 N N . LYS A 1 193 ? -3.746 7.32 14.758 1 95.88 193 LYS A N 1
ATOM 1551 C CA . LYS A 1 193 ? -3.418 8.742 14.852 1 95.88 193 LYS A CA 1
ATOM 1552 C C . LYS A 1 193 ? -4.34 9.453 15.836 1 95.88 193 LYS A C 1
ATOM 1554 O O . LYS A 1 193 ? -3.928 10.398 16.516 1 95.88 193 LYS A O 1
ATOM 1559 N N . PHE A 1 194 ? -5.547 8.961 15.875 1 97.25 194 PHE A N 1
ATOM 1560 C CA . PHE A 1 194 ? -6.492 9.516 16.844 1 97.25 194 PHE A CA 1
ATOM 1561 C C . PHE A 1 194 ? -6.027 9.258 18.266 1 97.25 194 PHE A C 1
ATOM 1563 O O . PHE A 1 194 ? -6.141 10.125 19.125 1 97.25 194 PHE A O 1
ATOM 1570 N N . ASP A 1 195 ? -5.453 8.086 18.516 1 96.75 195 ASP A N 1
ATOM 1571 C CA . ASP A 1 195 ? -4.902 7.762 19.828 1 96.75 195 ASP A CA 1
ATOM 1572 C C . ASP A 1 195 ? -3.711 8.656 20.172 1 96.75 195 ASP A C 1
ATOM 1574 O O . ASP A 1 195 ? -3.535 9.062 21.312 1 96.75 195 ASP A O 1
ATOM 1578 N N . GLU A 1 196 ? -2.959 8.883 19.188 1 96.88 196 GLU A N 1
ATOM 1579 C CA . GLU A 1 196 ? -1.836 9.797 19.375 1 96.88 196 GLU A CA 1
ATOM 1580 C C . GLU A 1 196 ? -2.32 11.188 19.75 1 96.88 196 GLU A C 1
ATOM 1582 O O . GLU A 1 196 ? -1.699 11.867 20.578 1 96.88 196 GLU A O 1
ATOM 1587 N N . LEU A 1 197 ? -3.393 11.648 19.094 1 98.12 197 LEU A N 1
ATOM 1588 C CA . LEU A 1 197 ? -4.004 12.93 19.422 1 98.12 197 LEU A CA 1
ATOM 1589 C C . LEU A 1 197 ? -4.449 12.953 20.875 1 98.12 197 LEU A C 1
ATOM 1591 O O . LEU A 1 197 ? -4.23 13.945 21.578 1 98.12 197 LEU A O 1
ATOM 1595 N N . LYS A 1 198 ? -5.008 11.875 21.328 1 97.5 198 LYS A N 1
ATOM 1596 C CA . LYS A 1 198 ? -5.438 11.758 22.719 1 97.5 198 LYS A CA 1
ATOM 1597 C C . LYS A 1 198 ? -4.266 11.945 23.672 1 97.5 198 LYS A C 1
ATOM 1599 O O . LYS A 1 198 ? -4.375 12.656 24.672 1 97.5 198 LYS A O 1
ATOM 1604 N N . TYR A 1 199 ? -3.209 11.344 23.297 1 97.75 199 TYR A N 1
ATOM 1605 C CA . TYR A 1 199 ? -2.014 11.445 24.125 1 97.75 199 TYR A CA 1
ATOM 1606 C C . TYR A 1 199 ? -1.46 12.867 24.125 1 97.75 199 TYR A C 1
ATOM 1608 O O . TYR A 1 199 ? -1.063 13.383 25.172 1 97.75 199 TYR A O 1
ATOM 1616 N N . SER A 1 200 ? -1.454 13.453 23.031 1 98.31 200 SER A N 1
ATOM 1617 C CA . SER A 1 200 ? -0.981 14.828 22.906 1 98.31 200 SER A CA 1
ATOM 1618 C C . SER A 1 200 ? -1.863 15.789 23.703 1 98.31 200 SER A C 1
ATOM 1620 O O . SER A 1 200 ? -1.363 16.719 24.344 1 98.31 200 SER A O 1
ATOM 1622 N N . LEU A 1 201 ? -3.152 15.578 23.578 1 98.25 201 LEU A N 1
ATOM 1623 C CA . LEU A 1 201 ? -4.098 16.391 24.344 1 98.25 201 LEU A CA 1
ATOM 1624 C C . LEU A 1 201 ? -3.871 16.25 25.844 1 98.25 201 LEU A C 1
ATOM 1626 O O . LEU A 1 201 ? -3.826 17.234 26.562 1 98.25 201 LEU A O 1
ATOM 1630 N N . LYS A 1 202 ? -3.668 15.039 26.297 1 98.25 202 LYS A N 1
ATOM 1631 C CA . LYS A 1 202 ? -3.412 14.773 27.719 1 98.25 202 LYS A CA 1
ATOM 1632 C C . LYS A 1 202 ? -2.15 15.484 28.188 1 98.25 202 LYS A C 1
ATOM 1634 O O . LYS A 1 202 ? -2.139 16.094 29.266 1 98.25 202 LYS A O 1
ATOM 1639 N N . LYS A 1 203 ? -1.144 15.383 27.453 1 98.06 203 LYS A N 1
ATOM 1640 C CA . LYS A 1 203 ? 0.114 16.047 27.781 1 98.06 203 LYS A CA 1
ATOM 1641 C C . LYS A 1 203 ? -0.075 17.547 27.906 1 98.06 203 LYS A C 1
ATOM 1643 O O . LYS A 1 203 ? 0.451 18.188 28.828 1 98.06 203 LYS A O 1
ATOM 1648 N N . THR A 1 204 ? -0.783 18.125 27 1 98.38 204 THR A N 1
ATOM 1649 C CA . THR A 1 204 ? -1.021 19.562 27 1 98.38 204 THR A CA 1
ATOM 1650 C C . THR A 1 204 ? -1.883 19.969 28.188 1 98.38 204 THR A C 1
ATOM 1652 O O . THR A 1 204 ? -1.667 21.031 28.781 1 98.38 204 THR A O 1
ATOM 1655 N N . GLU A 1 205 ? -2.854 19.141 28.469 1 98.12 205 GLU A N 1
ATOM 1656 C CA . GLU A 1 205 ? -3.711 19.406 29.625 1 98.12 205 GLU A CA 1
ATOM 1657 C C . GLU A 1 205 ? -2.91 19.391 30.922 1 98.12 205 GLU A C 1
ATOM 1659 O O . GLU A 1 205 ? -3.184 20.188 31.828 1 98.12 205 GLU A O 1
ATOM 1664 N N . GLU A 1 206 ? -1.994 18.531 30.953 1 98 206 GLU A N 1
ATOM 1665 C CA . GLU A 1 206 ? -1.117 18.5 32.125 1 98 206 GLU A CA 1
ATOM 1666 C C . GLU A 1 206 ? -0.311 19.797 32.25 1 98 206 GLU A C 1
ATOM 1668 O O . GLU A 1 206 ? -0.128 20.312 33.344 1 98 206 GLU A O 1
ATOM 1673 N N . VAL A 1 207 ? 0.183 20.281 31.188 1 97.25 207 VAL A N 1
ATOM 1674 C CA . VAL A 1 207 ? 0.941 21.531 31.156 1 97.25 207 VAL A CA 1
ATOM 1675 C C . VAL A 1 207 ? 0.059 22.672 31.625 1 97.25 207 VAL A C 1
ATOM 1677 O O . VAL A 1 207 ? 0.466 23.469 32.469 1 97.25 207 VAL A O 1
ATOM 1680 N N . VAL A 1 208 ? -1.144 22.797 31.094 1 97.25 208 VAL A N 1
ATOM 1681 C CA . VAL A 1 208 ? -2.084 23.859 31.422 1 97.25 208 VAL A CA 1
ATOM 1682 C C . VAL A 1 208 ? -2.457 23.781 32.906 1 97.25 208 VAL A C 1
ATOM 1684 O O . VAL A 1 208 ? -2.582 24.797 33.594 1 97.25 208 VAL A O 1
ATOM 1687 N N . TYR A 1 209 ? -2.613 22.547 33.406 1 96.88 209 TYR A N 1
ATOM 1688 C CA . TYR A 1 209 ? -2.916 22.328 34.812 1 96.88 209 TYR A CA 1
ATOM 1689 C C . TYR A 1 209 ? -1.812 22.906 35.688 1 96.88 209 TYR A C 1
ATOM 1691 O O . TYR A 1 209 ? -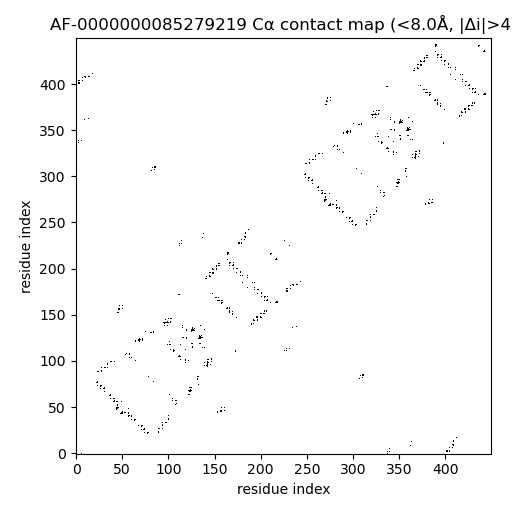2.09 23.625 36.656 1 96.88 209 TYR A O 1
ATOM 1699 N N . ASN A 1 210 ? -0.624 22.594 35.344 1 96.06 210 ASN A N 1
ATOM 1700 C CA . ASN A 1 210 ? 0.519 23.062 36.125 1 96.06 210 ASN A CA 1
ATOM 1701 C C . ASN A 1 210 ? 0.623 24.578 36.125 1 96.06 210 ASN A C 1
ATOM 1703 O O . ASN A 1 210 ? 0.969 25.188 37.125 1 96.06 210 ASN A O 1
ATOM 1707 N N . LEU A 1 211 ? 0.363 25.188 35 1 95.88 211 LEU A N 1
ATOM 1708 C CA . LEU A 1 211 ? 0.365 26.641 34.875 1 95.88 211 LEU A CA 1
ATOM 1709 C C . LEU A 1 211 ? -0.731 27.25 35.75 1 95.88 211 LEU A C 1
ATOM 1711 O O . LEU A 1 211 ? -0.514 28.281 36.406 1 95.88 211 LEU A O 1
ATOM 1715 N N . SER A 1 212 ? -1.859 26.641 35.719 1 94.5 212 SER A N 1
ATOM 1716 C CA . SER A 1 212 ? -3 27.125 36.5 1 94.5 212 SER A CA 1
ATOM 1717 C C . SER A 1 212 ? -2.73 27.047 38 1 94.5 212 SER A C 1
ATOM 1719 O O . SER A 1 212 ? -3.133 27.953 38.75 1 94.5 212 SER A O 1
ATOM 1721 N N . LEU A 1 213 ? -2.039 26.047 38.406 1 94.12 213 LEU A N 1
ATOM 1722 C CA . LEU A 1 213 ? -1.691 25.875 39.812 1 94.12 213 LEU A CA 1
ATOM 1723 C C . LEU A 1 213 ? -0.759 26.984 40.281 1 94.12 213 LEU A C 1
ATOM 1725 O O . LEU A 1 213 ? -0.733 27.312 41.469 1 94.12 213 LEU A O 1
ATOM 1729 N N . ARG A 1 214 ? -0.07 27.562 39.406 1 93 214 ARG A N 1
ATOM 1730 C CA . ARG A 1 214 ? 0.929 28.578 39.75 1 93 214 ARG A CA 1
ATOM 1731 C C . ARG A 1 214 ? 0.382 29.984 39.5 1 93 214 ARG A C 1
ATOM 1733 O O . ARG A 1 214 ? 1.121 30.969 39.594 1 93 214 ARG A O 1
ATOM 1740 N N . GLY A 1 215 ? -0.924 30.125 39.125 1 88.88 215 GLY A N 1
ATOM 1741 C CA . GLY A 1 215 ? -1.588 31.391 38.906 1 88.88 215 GLY A CA 1
ATOM 1742 C C . GLY A 1 215 ? -1.205 32.062 37.594 1 88.88 215 GLY A C 1
ATOM 1743 O O . GLY A 1 215 ? -1.279 33.281 37.469 1 88.88 215 GLY A O 1
ATOM 1744 N N . LEU A 1 216 ? -0.662 31.328 36.656 1 87.81 216 LEU A N 1
ATOM 1745 C CA . LEU A 1 216 ? -0.212 31.859 35.375 1 87.81 216 LEU A CA 1
ATOM 1746 C C . LEU A 1 216 ? -1.278 31.672 34.281 1 87.81 216 LEU A C 1
ATOM 1748 O O . LEU A 1 216 ? -0.966 31.641 33.094 1 87.81 216 LEU A O 1
ATOM 1752 N N . LYS A 1 217 ? -2.539 31.578 34.719 1 81 217 LYS A N 1
ATOM 1753 C CA . LYS A 1 217 ? -3.656 31.516 33.781 1 81 217 LYS A CA 1
ATOM 1754 C C . LYS A 1 217 ? -3.881 32.875 33.094 1 81 217 LYS A C 1
ATOM 1756 O O . LYS A 1 217 ? -3.867 33.906 33.75 1 81 217 LYS A O 1
ATOM 1761 N N . PRO A 1 218 ? -3.816 32.781 31.828 1 74.25 218 PRO A N 1
ATOM 1762 C CA . PRO A 1 218 ? -4.098 34.031 31.156 1 74.25 218 PRO A CA 1
ATOM 1763 C C . PRO A 1 218 ? -5.402 34.688 31.625 1 74.25 218 PRO A C 1
ATOM 1765 O O . PRO A 1 218 ? -6.344 33.969 31.984 1 74.25 218 PRO A O 1
ATOM 1768 N N . GLN A 1 219 ? -5.383 35.875 32.156 1 61.09 219 GLN A N 1
ATOM 1769 C CA . GLN A 1 219 ? -6.57 36.625 32.594 1 61.09 219 GLN A CA 1
ATOM 1770 C C . GLN A 1 219 ? -7.672 36.562 31.531 1 61.09 219 GLN A C 1
ATOM 1772 O O . GLN A 1 219 ? -7.398 36.688 30.328 1 61.09 219 GLN A O 1
ATOM 1777 N N . ASP A 1 220 ? -8.539 35.594 31.719 1 53.88 220 ASP A N 1
ATOM 1778 C CA . ASP A 1 220 ? -9.727 35.531 30.859 1 53.88 220 ASP A CA 1
ATOM 1779 C C . ASP A 1 220 ? -10.086 36.906 30.297 1 53.88 220 ASP A C 1
ATOM 1781 O O . ASP A 1 220 ? -10.297 37.844 31.047 1 53.88 220 ASP A O 1
ATOM 1785 N N . THR A 1 221 ? -9.516 37.469 29.359 1 44.56 221 THR A N 1
ATOM 1786 C CA . THR A 1 221 ? -10.312 38.562 28.844 1 44.56 221 THR A CA 1
ATOM 1787 C C . THR A 1 221 ? -11.789 38.219 28.812 1 44.56 221 THR A C 1
ATOM 1789 O O . THR A 1 221 ? -12.188 37.25 28.141 1 44.56 221 THR A O 1
ATOM 1792 N N . GLU A 1 222 ? -12.523 38.312 29.906 1 39.81 222 GLU A N 1
ATOM 1793 C CA . GLU A 1 222 ? -13.984 38.312 30 1 39.81 222 GLU A CA 1
ATOM 1794 C C . GLU A 1 222 ? -14.625 38.844 28.719 1 39.81 222 GLU A C 1
ATOM 1796 O O . GLU A 1 222 ? -14.445 40.031 28.375 1 39.81 222 GLU A O 1
ATOM 1801 N N . THR A 1 223 ? -14.656 38.188 27.594 1 36.56 223 THR A N 1
ATOM 1802 C CA . THR A 1 223 ? -15.734 38.688 26.75 1 36.56 223 THR A CA 1
ATOM 1803 C C . THR A 1 223 ? -17.016 38.906 27.562 1 36.56 223 THR A C 1
ATOM 1805 O O . THR A 1 223 ? -17.516 37.938 28.172 1 36.56 223 THR A O 1
ATOM 1808 N N . SER A 1 224 ? -17.219 40 28.172 1 31.89 224 SER A N 1
ATOM 1809 C CA . SER A 1 224 ? -18.531 40.531 28.547 1 31.89 224 SER A CA 1
ATOM 1810 C C . SER A 1 224 ? -19.609 40.031 27.578 1 31.89 224 SER A C 1
ATOM 1812 O O . SER A 1 224 ? -19.609 40.406 26.406 1 31.89 224 SER A O 1
ATOM 1814 N N . GLY A 1 225 ? -20.047 38.781 27.641 1 23.86 225 GLY A N 1
ATOM 1815 C CA . GLY A 1 225 ? -21.5 38.812 27.484 1 23.86 225 GLY A CA 1
ATOM 1816 C C . GLY A 1 225 ? -22.219 39.438 28.641 1 23.86 225 GLY A C 1
ATOM 1817 O O . GLY A 1 225 ? -21.688 39.5 29.766 1 23.86 225 GLY A O 1
ATOM 1818 N N . MET B 1 1 ? -14.438 29.094 10.648 1 54.94 1 MET B N 1
ATOM 1819 C CA . MET B 1 1 ? -15.352 27.953 10.602 1 54.94 1 MET B CA 1
ATOM 1820 C C . MET B 1 1 ? -15.047 26.969 11.719 1 54.94 1 MET B C 1
ATOM 1822 O O . MET B 1 1 ? -13.891 26.766 12.086 1 54.94 1 MET B O 1
ATOM 1826 N N . ASP B 1 2 ? -16.031 26.625 12.406 1 76.19 2 ASP B N 1
ATOM 1827 C CA . ASP B 1 2 ? -16.031 25.656 13.5 1 76.19 2 ASP B CA 1
ATOM 1828 C C . ASP B 1 2 ? -15.609 24.266 13.008 1 76.19 2 ASP B C 1
ATOM 1830 O O . ASP B 1 2 ? -16.109 23.781 12 1 76.19 2 ASP B O 1
ATOM 1834 N N . ILE B 1 3 ? -14.492 23.719 13.531 1 85.19 3 ILE B N 1
ATOM 1835 C CA . ILE B 1 3 ? -13.922 22.422 13.18 1 85.19 3 ILE B CA 1
ATOM 1836 C C . ILE B 1 3 ? -15.023 21.359 13.164 1 85.19 3 ILE B C 1
ATOM 1838 O O . ILE B 1 3 ? -15.125 20.578 12.219 1 85.19 3 ILE B O 1
ATOM 1842 N N . THR B 1 4 ? -15.961 21.594 14.047 1 81.06 4 THR B N 1
ATOM 1843 C CA . THR B 1 4 ? -17 20.578 14.188 1 81.06 4 THR B CA 1
ATOM 1844 C C . THR B 1 4 ? -17.969 20.641 13.016 1 81.06 4 THR B C 1
ATOM 1846 O O . THR B 1 4 ? -18.453 19.594 12.555 1 81.06 4 THR B O 1
ATOM 1849 N N . GLU B 1 5 ? -18.188 21.812 12.547 1 81.56 5 GLU B N 1
ATOM 1850 C CA . GLU B 1 5 ? -19.109 21.953 11.422 1 81.56 5 GLU B CA 1
ATOM 1851 C C . GLU B 1 5 ? -18.531 21.328 10.156 1 81.56 5 GLU B C 1
ATOM 1853 O O . GLU B 1 5 ? -19.234 20.641 9.422 1 81.56 5 GLU B O 1
ATOM 1858 N N . ALA B 1 6 ? -17.312 21.562 9.914 1 82.69 6 ALA B N 1
ATOM 1859 C CA . ALA B 1 6 ? -16.656 20.984 8.742 1 82.69 6 ALA B CA 1
ATOM 1860 C C . ALA B 1 6 ? -16.609 19.453 8.828 1 82.69 6 ALA B C 1
ATOM 1862 O O . ALA B 1 6 ? -16.844 18.766 7.84 1 82.69 6 ALA B O 1
ATOM 1863 N N . PHE B 1 7 ? -16.469 18.938 9.945 1 89.31 7 PHE B N 1
ATOM 1864 C CA . PHE B 1 7 ? -16.266 17.5 10.148 1 89.31 7 PHE B CA 1
ATOM 1865 C C . PHE B 1 7 ? -17.594 16.75 10.078 1 89.31 7 PHE B C 1
ATOM 1867 O O . PHE B 1 7 ? -17.625 15.547 9.836 1 89.31 7 PHE B O 1
ATOM 1874 N N . SER B 1 8 ? -18.656 17.516 10.328 1 84 8 SER B N 1
ATOM 1875 C CA . SER B 1 8 ? -19.969 16.875 10.18 1 84 8 SER B CA 1
ATOM 1876 C C . SER B 1 8 ? -20.203 16.438 8.734 1 84 8 SER B C 1
ATOM 1878 O O . SER B 1 8 ? -20.812 15.391 8.492 1 84 8 SER B O 1
ATOM 1880 N N . THR B 1 9 ? -19.656 17.188 7.852 1 86.06 9 THR B N 1
ATOM 1881 C CA . THR B 1 9 ? -19.797 16.844 6.438 1 86.06 9 THR B CA 1
ATOM 1882 C C . THR B 1 9 ? -18.875 15.703 6.051 1 86.06 9 THR B C 1
ATOM 1884 O O . THR B 1 9 ? -19.203 14.898 5.18 1 86.06 9 THR B O 1
ATOM 1887 N N . TYR B 1 10 ? -17.781 15.656 6.742 1 91.06 10 TYR B N 1
ATOM 1888 C CA . TYR B 1 10 ? -16.828 14.602 6.445 1 91.06 10 TYR B CA 1
ATOM 1889 C C . TYR B 1 10 ? -17.328 13.258 6.949 1 91.06 10 TYR B C 1
ATOM 1891 O O . TYR B 1 10 ? -16.984 12.211 6.391 1 91.06 10 TYR B O 1
ATOM 1899 N N . GLY B 1 11 ? -18.094 13.375 8 1 87.75 11 GLY B N 1
ATOM 1900 C CA . GLY B 1 11 ? -18.531 12.172 8.688 1 87.75 11 GLY B CA 1
ATOM 1901 C C . GLY B 1 11 ? -19.281 11.211 7.789 1 87.75 11 GLY B C 1
ATOM 1902 O O . GLY B 1 11 ? -19.016 10.008 7.785 1 87.75 11 GLY B O 1
ATOM 1903 N N . SER B 1 12 ? -20.172 11.766 7.059 1 87.75 12 SER B N 1
ATOM 1904 C CA . SER B 1 12 ? -20.984 10.938 6.168 1 87.75 12 SER B CA 1
ATOM 1905 C C . SER B 1 12 ? -20.109 10.273 5.105 1 87.75 12 SER B C 1
ATOM 1907 O O . SER B 1 12 ? -20.297 9.094 4.789 1 87.75 12 SER B O 1
ATOM 1909 N N . CYS B 1 13 ? -19.188 11.055 4.605 1 88.12 13 CYS B N 1
ATOM 1910 C CA . CYS B 1 13 ? -18.281 10.539 3.584 1 88.12 13 CYS B CA 1
ATOM 1911 C C . CYS B 1 13 ? -17.391 9.438 4.152 1 88.12 13 CYS B C 1
ATOM 1913 O O . CYS B 1 13 ? -17.25 8.367 3.555 1 88.12 13 CYS B O 1
ATOM 1915 N N . VAL B 1 14 ? -16.875 9.688 5.301 1 89.88 14 VAL B N 1
ATOM 1916 C CA . VAL B 1 14 ? -15.977 8.75 5.957 1 89.88 14 VAL B CA 1
ATOM 1917 C C . VAL B 1 14 ? -16.719 7.465 6.312 1 89.88 14 VAL B C 1
ATOM 1919 O O . VAL B 1 14 ? -16.188 6.363 6.156 1 89.88 14 VAL B O 1
ATOM 1922 N N . GLU B 1 15 ? -17.891 7.609 6.793 1 89.5 15 GLU B N 1
ATOM 1923 C CA . GLU B 1 15 ? -18.703 6.449 7.152 1 89.5 15 GLU B CA 1
ATOM 1924 C C . GLU B 1 15 ? -18.984 5.574 5.938 1 89.5 15 GLU B C 1
ATOM 1926 O O . GLU B 1 15 ? -18.891 4.348 6.016 1 89.5 15 GLU B O 1
ATOM 1931 N N . ARG B 1 16 ? -19.375 6.148 4.891 1 89.12 16 ARG B N 1
ATOM 1932 C CA . ARG B 1 16 ? -19.641 5.41 3.66 1 89.12 16 ARG B CA 1
ATOM 1933 C C . ARG B 1 16 ? -18.406 4.656 3.182 1 89.12 16 ARG B C 1
ATOM 1935 O O . ARG B 1 16 ? -18.5 3.486 2.805 1 89.12 16 ARG B O 1
ATOM 1942 N N . GLU B 1 17 ? -17.312 5.348 3.135 1 88.69 17 GLU B N 1
ATOM 1943 C CA . GLU B 1 17 ? -16.062 4.73 2.699 1 88.69 17 GLU B CA 1
ATOM 1944 C C . GLU B 1 17 ? -15.68 3.562 3.602 1 88.69 17 GLU B C 1
ATOM 1946 O O . GLU B 1 17 ? -15.188 2.539 3.125 1 88.69 17 GLU B O 1
ATOM 1951 N N . THR B 1 18 ? -15.906 3.727 4.855 1 89.88 18 THR B N 1
ATOM 1952 C CA . THR B 1 18 ? -15.602 2.674 5.82 1 89.88 18 THR B CA 1
ATOM 1953 C C . THR B 1 18 ? -16.484 1.455 5.582 1 89.88 18 THR B C 1
ATOM 1955 O O . THR B 1 18 ? -16.031 0.316 5.676 1 89.88 18 THR B O 1
ATOM 1958 N N . GLU B 1 19 ? -17.672 1.708 5.316 1 92.44 19 GLU B N 1
ATOM 1959 C CA . GLU B 1 19 ? -18.594 0.614 5.039 1 92.44 19 GLU B CA 1
ATOM 1960 C C . GLU B 1 19 ? -18.172 -0.182 3.812 1 92.44 19 GLU B C 1
ATOM 1962 O O . GLU B 1 19 ? -18.203 -1.414 3.82 1 92.44 19 GLU B O 1
ATOM 1967 N N . VAL B 1 20 ? -17.797 0.534 2.771 1 93.62 20 VAL B N 1
ATOM 1968 C CA . VAL B 1 20 ? -17.328 -0.128 1.557 1 93.62 20 VAL B CA 1
ATOM 1969 C C . VAL B 1 20 ? -16.062 -0.934 1.854 1 93.62 20 VAL B C 1
ATOM 1971 O O . VAL B 1 20 ? -15.961 -2.098 1.459 1 93.62 20 VAL B O 1
ATOM 1974 N N . ARG B 1 21 ? -15.172 -0.338 2.514 1 92.75 21 ARG B N 1
ATOM 1975 C CA . ARG B 1 21 ? -13.922 -1.008 2.857 1 92.75 21 ARG B CA 1
ATOM 1976 C C . ARG B 1 21 ? -14.188 -2.293 3.635 1 92.75 21 ARG B C 1
ATOM 1978 O O . ARG B 1 21 ? -13.57 -3.326 3.365 1 92.75 21 ARG B O 1
ATOM 1985 N N . GLU B 1 22 ? -15.07 -2.234 4.59 1 93.12 22 GLU B N 1
ATOM 1986 C CA . GLU B 1 22 ? -15.406 -3.4 5.402 1 93.12 22 GLU B CA 1
ATOM 1987 C C . GLU B 1 22 ? -16.062 -4.488 4.566 1 93.12 22 GLU B C 1
ATOM 1989 O O . GLU B 1 22 ? -15.812 -5.676 4.762 1 93.12 22 GLU B O 1
ATOM 1994 N N . SER B 1 23 ? -16.875 -4.039 3.736 1 95.88 23 SER B N 1
ATOM 1995 C CA . SER B 1 23 ? -17.547 -4.992 2.859 1 95.88 23 SER B CA 1
ATOM 1996 C C . SER B 1 23 ? -16.562 -5.676 1.922 1 95.88 23 SER B C 1
ATOM 1998 O O . SER B 1 23 ? -16.656 -6.879 1.676 1 95.88 23 SER B O 1
ATOM 2000 N N . VAL B 1 24 ? -15.664 -4.902 1.356 1 96.31 24 VAL B N 1
ATOM 2001 C CA . VAL B 1 24 ? -14.617 -5.438 0.486 1 96.31 24 VAL B CA 1
ATOM 2002 C C . VAL B 1 24 ? -13.75 -6.426 1.264 1 96.31 24 VAL B C 1
ATOM 2004 O O . VAL B 1 24 ? -13.477 -7.531 0.79 1 96.31 24 VAL B O 1
ATOM 2007 N N . GLN B 1 25 ? -13.391 -6.07 2.441 1 95.44 25 GLN B N 1
ATOM 2008 C CA . GLN B 1 25 ? -12.562 -6.93 3.275 1 95.44 25 GLN B CA 1
ATOM 2009 C C . GLN B 1 25 ? -13.258 -8.25 3.574 1 95.44 25 GLN B C 1
ATOM 2011 O O . GLN B 1 25 ? -12.617 -9.305 3.588 1 95.44 25 GLN B O 1
ATOM 2016 N N . ALA B 1 26 ? -14.516 -8.156 3.869 1 96.06 26 ALA B N 1
ATOM 2017 C CA . ALA B 1 26 ? -15.281 -9.367 4.137 1 96.06 26 ALA B CA 1
ATOM 2018 C C . ALA B 1 26 ? -15.273 -10.305 2.93 1 96.06 26 ALA B C 1
ATOM 2020 O O . ALA B 1 26 ? -15.102 -11.516 3.076 1 96.06 26 ALA B O 1
ATOM 2021 N N . ALA B 1 27 ? -15.422 -9.711 1.799 1 96.81 27 ALA B N 1
ATOM 2022 C CA . ALA B 1 27 ? -15.398 -10.508 0.573 1 96.81 27 ALA B CA 1
ATOM 2023 C C . ALA B 1 27 ? -14.016 -11.094 0.329 1 96.81 27 ALA B C 1
ATOM 2025 O O . ALA B 1 27 ? -13.891 -12.242 -0.117 1 96.81 27 ALA B O 1
ATOM 2026 N N . VAL B 1 28 ? -13.023 -10.352 0.609 1 97.69 28 VAL B N 1
ATOM 2027 C CA . VAL B 1 28 ? -11.648 -10.805 0.424 1 97.69 28 VAL B CA 1
ATOM 2028 C C . VAL B 1 28 ? -11.352 -11.961 1.376 1 97.69 28 VAL B C 1
ATOM 2030 O O . VAL B 1 28 ? -10.617 -12.891 1.024 1 97.69 28 VAL B O 1
ATOM 2033 N N . ARG B 1 29 ? -11.914 -11.938 2.541 1 97 29 ARG B N 1
ATOM 2034 C CA . ARG B 1 29 ? -11.695 -13 3.52 1 97 29 ARG B CA 1
ATOM 2035 C C . ARG B 1 29 ? -12.18 -14.344 2.984 1 97 29 ARG B C 1
ATOM 2037 O O . ARG B 1 29 ? -11.516 -15.367 3.18 1 97 29 ARG B O 1
ATOM 2044 N N . ASP B 1 30 ? -13.227 -14.297 2.363 1 96.5 30 ASP B N 1
ATOM 2045 C CA . ASP B 1 30 ? -13.742 -15.523 1.777 1 96.5 30 ASP B CA 1
ATOM 2046 C C . ASP B 1 30 ? -12.828 -16.031 0.668 1 96.5 30 ASP B C 1
ATOM 2048 O O . ASP B 1 30 ? -12.602 -17.234 0.542 1 96.5 30 ASP B O 1
ATOM 2052 N N . LEU B 1 31 ? -12.352 -15.141 -0.138 1 97.19 31 LEU B N 1
ATOM 2053 C CA . LEU B 1 31 ? -11.391 -15.492 -1.178 1 97.19 31 LEU B CA 1
ATOM 2054 C C . LEU B 1 31 ? -10.109 -16.047 -0.569 1 97.19 31 LEU B C 1
ATOM 2056 O O . LEU B 1 31 ? -9.539 -17.016 -1.088 1 97.19 31 LEU B O 1
ATOM 2060 N N . GLU B 1 32 ? -9.734 -15.484 0.486 1 97.69 32 GLU B N 1
ATOM 2061 C CA . GLU B 1 32 ? -8.523 -15.906 1.183 1 97.69 32 GLU B CA 1
ATOM 2062 C C . GLU B 1 32 ? -8.664 -17.328 1.73 1 97.69 32 GLU B C 1
ATOM 2064 O O . GLU B 1 32 ? -7.75 -18.141 1.606 1 97.69 32 GLU B O 1
ATOM 2069 N N . LYS B 1 33 ? -9.766 -17.562 2.342 1 97.69 33 LYS B N 1
ATOM 2070 C CA . LYS B 1 33 ? -10.023 -18.891 2.867 1 97.69 33 LYS B CA 1
ATOM 2071 C C . LYS B 1 33 ? -9.906 -19.953 1.77 1 97.69 33 LYS B C 1
ATOM 2073 O O . LYS B 1 33 ? -9.281 -21 1.97 1 97.69 33 LYS B O 1
ATOM 2078 N N . THR B 1 34 ? -10.469 -19.641 0.665 1 97.75 34 THR B N 1
ATOM 2079 C CA . THR B 1 34 ? -10.422 -20.562 -0.463 1 97.75 34 THR B CA 1
ATOM 2080 C C . THR B 1 34 ? -8.992 -20.734 -0.969 1 97.75 34 THR B C 1
ATOM 2082 O O . THR B 1 34 ? -8.57 -21.859 -1.276 1 97.75 34 THR B O 1
ATOM 2085 N N . SER B 1 35 ? -8.273 -19.641 -1.084 1 97.88 35 SER B N 1
ATOM 2086 C CA . SER B 1 35 ? -6.891 -19.703 -1.558 1 97.88 35 SER B CA 1
ATOM 2087 C C . SER B 1 35 ? -6.023 -20.547 -0.638 1 97.88 35 SER B C 1
ATOM 2089 O O . SER B 1 35 ? -5.191 -21.328 -1.106 1 97.88 35 SER B O 1
ATOM 2091 N N . TYR B 1 36 ? -6.207 -20.516 0.646 1 97.44 36 TYR B N 1
ATOM 2092 C CA . TYR B 1 36 ? -5.449 -21.312 1.605 1 97.44 36 TYR B CA 1
ATOM 2093 C C . TYR B 1 36 ? -5.828 -22.781 1.52 1 97.44 36 TYR B C 1
ATOM 2095 O O . TYR B 1 36 ? -4.973 -23.656 1.65 1 97.44 36 TYR B O 1
ATOM 2103 N N . THR B 1 37 ? -7.125 -22.969 1.349 1 98.06 37 THR B N 1
ATOM 2104 C CA . THR B 1 37 ? -7.578 -24.344 1.18 1 98.06 37 THR B CA 1
ATOM 2105 C C . THR B 1 37 ? -6.902 -25 -0.023 1 98.06 37 THR B C 1
ATOM 2107 O O . THR B 1 37 ? -6.414 -26.125 0.066 1 98.06 37 THR B O 1
ATOM 2110 N N . ILE B 1 38 ? -6.855 -24.297 -1.104 1 98.19 38 ILE B N 1
ATOM 2111 C CA . ILE B 1 38 ? -6.223 -24.797 -2.316 1 98.19 38 ILE B CA 1
ATOM 2112 C C . ILE B 1 38 ? -4.738 -25.062 -2.055 1 98.19 38 ILE B C 1
ATOM 2114 O O . ILE B 1 38 ? -4.203 -26.094 -2.445 1 98.19 38 ILE B O 1
ATOM 2118 N N . SER B 1 39 ? -4.105 -24.141 -1.364 1 97.06 39 SER B N 1
ATOM 2119 C CA . SER B 1 39 ? -2.693 -24.281 -1.029 1 97.06 39 SER B CA 1
ATOM 2120 C C . SER B 1 39 ? -2.457 -25.531 -0.183 1 97.06 39 SER B C 1
ATOM 2122 O O . SER B 1 39 ? -1.469 -26.25 -0.376 1 97.06 39 SER B O 1
ATOM 2124 N N . THR B 1 40 ? -3.354 -25.766 0.722 1 97 40 THR B N 1
ATOM 2125 C CA . THR B 1 40 ? -3.252 -26.938 1.596 1 97 40 THR B CA 1
ATOM 2126 C C . THR B 1 40 ? -3.367 -28.219 0.791 1 97 40 THR B C 1
ATOM 2128 O O . THR B 1 40 ? -2.627 -29.188 1.033 1 97 40 THR B O 1
ATOM 2131 N N . ILE B 1 41 ? -4.211 -28.281 -0.168 1 97.69 41 ILE B N 1
ATOM 2132 C CA . ILE B 1 41 ? -4.375 -29.438 -1.037 1 97.69 41 ILE B CA 1
ATOM 2133 C C . ILE B 1 41 ? -3.117 -29.625 -1.884 1 97.69 41 ILE B C 1
ATOM 2135 O O . ILE B 1 41 ? -2.6 -30.734 -1.996 1 97.69 41 ILE B O 1
ATOM 2139 N N . LEU B 1 42 ? -2.613 -28.531 -2.447 1 97.44 42 LEU B N 1
ATOM 2140 C CA . LEU B 1 42 ? -1.439 -28.594 -3.312 1 97.44 42 LEU B CA 1
ATOM 2141 C C . LEU B 1 42 ? -0.215 -29.062 -2.537 1 97.44 42 LEU B C 1
ATOM 2143 O O . LEU B 1 42 ? 0.665 -29.719 -3.1 1 97.44 42 LEU B O 1
ATOM 2147 N N . GLU B 1 43 ? -0.174 -28.766 -1.311 1 96.19 43 GLU B N 1
ATOM 2148 C CA . GLU B 1 43 ? 0.96 -29.141 -0.473 1 96.19 43 GLU B CA 1
ATOM 2149 C C . GLU B 1 43 ? 1.127 -30.656 -0.418 1 96.19 43 GLU B C 1
ATOM 2151 O O . GLU B 1 43 ? 2.229 -31.156 -0.187 1 96.19 43 GLU B O 1
ATOM 2156 N N . LYS B 1 44 ? 0.143 -31.344 -0.639 1 96.31 44 LYS B N 1
ATOM 2157 C CA . LYS B 1 44 ? 0.175 -32.812 -0.603 1 96.31 44 LYS B CA 1
ATOM 2158 C C . LYS B 1 44 ? 1.046 -33.344 -1.725 1 96.31 44 LYS B C 1
ATOM 2160 O O . LYS B 1 44 ? 1.463 -34.531 -1.675 1 96.31 44 LYS B O 1
ATOM 2165 N N . MET B 1 45 ? 1.294 -32.594 -2.738 1 96 45 MET B N 1
ATOM 2166 C CA . MET B 1 45 ? 2.076 -33.094 -3.873 1 96 45 MET B CA 1
ATOM 2167 C C . MET B 1 45 ? 3.516 -33.375 -3.459 1 96 45 MET B C 1
ATOM 2169 O O . MET B 1 45 ? 4.262 -34 -4.195 1 96 45 MET B O 1
ATOM 2173 N N . HIS B 1 46 ? 3.873 -32.906 -2.256 1 95.56 46 HIS B N 1
ATOM 2174 C CA . HIS B 1 46 ? 5.262 -33.031 -1.826 1 95.56 46 HIS B CA 1
ATOM 2175 C C . HIS B 1 46 ? 5.469 -34.312 -1.016 1 95.56 46 HIS B C 1
ATOM 2177 O O . HIS B 1 46 ? 6.602 -34.656 -0.67 1 95.56 46 HIS B O 1
ATOM 2183 N N . ASN B 1 47 ? 4.465 -35 -0.739 1 91.38 47 ASN B N 1
ATOM 2184 C CA . ASN B 1 47 ? 4.645 -36.281 -0.065 1 91.38 47 ASN B CA 1
ATOM 2185 C C . ASN B 1 47 ? 4.598 -37.438 -1.052 1 91.38 47 ASN B C 1
ATOM 2187 O O . ASN B 1 47 ? 4.215 -37.25 -2.209 1 91.38 47 ASN B O 1
ATOM 2191 N N . ALA B 1 48 ? 4.988 -38.656 -0.59 1 85.88 48 ALA B N 1
ATOM 2192 C CA . ALA B 1 48 ? 5.129 -39.812 -1.471 1 85.88 48 ALA B CA 1
ATOM 2193 C C . ALA B 1 48 ? 3.787 -40.219 -2.082 1 85.88 48 ALA B C 1
ATOM 2195 O O . ALA B 1 48 ? 3.693 -40.469 -3.285 1 85.88 48 ALA B O 1
ATOM 2196 N N . GLU B 1 49 ? 2.848 -40.156 -1.281 1 89.62 49 GLU B N 1
ATOM 2197 C CA . GLU B 1 49 ? 1.515 -40.531 -1.76 1 89.62 49 GLU B CA 1
ATOM 2198 C C . GLU B 1 49 ? 0.998 -39.5 -2.77 1 89.62 49 GLU B C 1
ATOM 2200 O O . GLU B 1 49 ? 0.364 -39.875 -3.76 1 89.62 49 GLU B O 1
ATOM 2205 N N . GLY B 1 50 ? 1.186 -38.312 -2.596 1 90.12 50 GLY B N 1
ATOM 2206 C CA . GLY B 1 50 ? 0.74 -37.25 -3.467 1 90.12 50 GLY B CA 1
ATOM 2207 C C . GLY B 1 50 ? 1.404 -37.281 -4.832 1 90.12 50 GLY B C 1
ATOM 2208 O O . GLY B 1 50 ? 0.742 -37.062 -5.852 1 90.12 50 GLY B O 1
ATOM 2209 N N . ILE B 1 51 ? 2.645 -37.562 -4.848 1 89.88 51 ILE B N 1
ATOM 2210 C CA . ILE B 1 51 ? 3.41 -37.594 -6.09 1 89.88 51 ILE B CA 1
ATOM 2211 C C . ILE B 1 51 ? 2.85 -38.656 -7.012 1 89.88 51 ILE B C 1
ATOM 2213 O O . ILE B 1 51 ? 2.816 -38.5 -8.234 1 89.88 51 ILE B O 1
ATOM 2217 N N . GLN B 1 52 ? 2.395 -39.719 -6.367 1 88.69 52 GLN B N 1
ATOM 2218 C CA . GLN B 1 52 ? 1.858 -40.812 -7.141 1 88.69 52 GLN B CA 1
ATOM 2219 C C . GLN B 1 52 ? 0.41 -40.562 -7.547 1 88.69 52 GLN B C 1
ATOM 2221 O O . GLN B 1 52 ? -0.123 -41.25 -8.43 1 88.69 52 GLN B O 1
ATOM 2226 N N . ASN B 1 53 ? -0.211 -39.562 -6.961 1 92.06 53 ASN B N 1
ATOM 2227 C CA . ASN B 1 53 ? -1.622 -39.281 -7.195 1 92.06 53 ASN B CA 1
ATOM 2228 C C . ASN B 1 53 ? -1.851 -37.812 -7.508 1 92.06 53 ASN B C 1
ATOM 2230 O O . ASN B 1 53 ? -2.725 -37.156 -6.918 1 92.06 53 ASN B O 1
ATOM 2234 N N . LEU B 1 54 ? -1.104 -37.281 -8.383 1 94.31 54 LEU B N 1
ATOM 2235 C CA . LEU B 1 54 ? -1.182 -35.844 -8.719 1 94.31 54 LEU B CA 1
ATOM 2236 C C . LEU B 1 54 ? -2.533 -35.5 -9.344 1 94.31 54 LEU B C 1
ATOM 2238 O O . LEU B 1 54 ? -3.055 -34.406 -9.141 1 94.31 54 LEU B O 1
ATOM 2242 N N . GLN B 1 55 ? -3.076 -36.5 -10.031 1 94.94 55 GLN B N 1
ATOM 2243 C CA . GLN B 1 55 ? -4.363 -36.281 -10.68 1 94.94 55 GLN B CA 1
ATOM 2244 C C . GLN B 1 55 ? -5.461 -36 -9.656 1 94.94 55 GLN B C 1
ATOM 2246 O O . GLN B 1 55 ? -6.316 -35.156 -9.875 1 94.94 55 GLN B O 1
ATOM 2251 N N . THR B 1 56 ? -5.426 -36.75 -8.586 1 96.19 56 THR B N 1
ATOM 2252 C CA . THR B 1 56 ? -6.41 -36.531 -7.527 1 96.19 56 THR B CA 1
ATOM 2253 C C . THR B 1 56 ? -6.23 -35.188 -6.867 1 96.19 56 THR B C 1
ATOM 2255 O O . THR B 1 56 ? -7.215 -34.5 -6.578 1 96.19 56 THR B O 1
ATOM 2258 N N . ILE B 1 57 ? -5.012 -34.812 -6.656 1 97.06 57 ILE B N 1
ATOM 2259 C CA . ILE B 1 57 ? -4.707 -33.531 -6.059 1 97.06 57 ILE B CA 1
ATOM 2260 C C . ILE B 1 57 ? -5.234 -32.406 -6.957 1 97.06 57 ILE B C 1
ATOM 2262 O O . ILE B 1 57 ? -5.895 -31.469 -6.48 1 97.06 57 ILE B O 1
ATOM 2266 N N . CYS B 1 58 ? -4.977 -32.531 -8.242 1 97.5 58 CYS B N 1
ATOM 2267 C CA . CYS B 1 58 ? -5.426 -31.516 -9.195 1 97.5 58 CYS B CA 1
ATOM 2268 C C . CYS B 1 58 ? -6.945 -31.453 -9.25 1 97.5 58 CYS B C 1
ATOM 2270 O O . CYS B 1 58 ? -7.527 -30.359 -9.297 1 97.5 58 CYS B O 1
ATOM 2272 N N . SER B 1 59 ? -7.586 -32.625 -9.203 1 97.56 59 SER B N 1
ATOM 2273 C CA . SER B 1 59 ? -9.039 -32.656 -9.227 1 97.56 59 SER B CA 1
ATOM 2274 C C . SER B 1 59 ? -9.641 -31.984 -8 1 97.56 59 SER B C 1
ATOM 2276 O O . SER B 1 59 ? -10.609 -31.234 -8.117 1 97.56 59 SER B O 1
ATOM 2278 N N . ASP B 1 60 ? -9.039 -32.25 -6.84 1 97.62 60 ASP B N 1
ATOM 2279 C CA . ASP B 1 60 ? -9.492 -31.594 -5.605 1 97.62 60 ASP B CA 1
ATOM 2280 C C . ASP B 1 60 ? -9.32 -30.078 -5.68 1 97.62 60 ASP B C 1
ATOM 2282 O O . ASP B 1 60 ? -10.172 -29.328 -5.188 1 97.62 60 ASP B O 1
ATOM 2286 N N . CYS B 1 61 ? -8.234 -29.641 -6.273 1 97.88 61 CYS B N 1
ATOM 2287 C CA . CYS B 1 61 ? -7.973 -28.219 -6.41 1 97.88 61 CYS B CA 1
ATOM 2288 C C . CYS B 1 61 ? -8.977 -27.562 -7.352 1 97.88 61 CYS B C 1
ATOM 2290 O O . CYS B 1 61 ? -9.453 -26.453 -7.09 1 97.88 61 CYS B O 1
ATOM 2292 N N . HIS B 1 62 ? -9.312 -28.297 -8.453 1 97.56 62 HIS B N 1
ATOM 2293 C CA . HIS B 1 62 ? -10.281 -27.781 -9.406 1 97.56 62 HIS B CA 1
ATOM 2294 C C . HIS B 1 62 ? -11.648 -27.578 -8.75 1 97.56 62 HIS B C 1
ATOM 2296 O O . HIS B 1 62 ? -12.359 -26.625 -9.07 1 97.56 62 HIS B O 1
ATOM 2302 N N . ALA B 1 63 ? -11.977 -28.438 -7.828 1 97.62 63 ALA B N 1
ATOM 2303 C CA . ALA B 1 63 ? -13.25 -28.328 -7.121 1 97.62 63 ALA B CA 1
ATOM 2304 C C . ALA B 1 63 ? -13.305 -27.031 -6.301 1 97.62 63 ALA B C 1
ATOM 2306 O O . ALA B 1 63 ? -14.344 -26.375 -6.25 1 97.62 63 ALA B O 1
ATOM 2307 N N . GLU B 1 64 ? -12.227 -26.688 -5.648 1 97.56 64 GLU B N 1
ATOM 2308 C CA . GLU B 1 64 ? -12.156 -25.453 -4.867 1 97.56 64 GLU B CA 1
ATOM 2309 C C . GLU B 1 64 ? -12.078 -24.234 -5.773 1 97.56 64 GLU B C 1
ATOM 2311 O O . GLU B 1 64 ? -12.695 -23.203 -5.488 1 97.56 64 GLU B O 1
ATOM 2316 N N . LEU B 1 65 ? -11.328 -24.344 -6.91 1 97.69 65 LEU B N 1
ATOM 2317 C CA . LEU B 1 65 ? -11.156 -23.234 -7.848 1 97.69 65 LEU B CA 1
ATOM 2318 C C . LEU B 1 65 ? -12.477 -22.859 -8.5 1 97.69 65 LEU B C 1
ATOM 2320 O O . LEU B 1 65 ? -12.68 -21.703 -8.883 1 97.69 65 LEU B O 1
ATOM 2324 N N . ALA B 1 66 ? -13.359 -23.812 -8.617 1 97 66 ALA B N 1
ATOM 2325 C CA . ALA B 1 66 ? -14.656 -23.594 -9.258 1 97 66 ALA B CA 1
ATOM 2326 C C . ALA B 1 66 ? -15.492 -22.594 -8.469 1 97 66 ALA B C 1
ATOM 2328 O O . ALA B 1 66 ? -16.422 -21.984 -9.008 1 97 66 ALA B O 1
ATOM 2329 N N . ARG B 1 67 ? -15.148 -22.328 -7.211 1 97.06 67 ARG B N 1
ATOM 2330 C CA . ARG B 1 67 ? -15.891 -21.422 -6.348 1 97.06 67 ARG B CA 1
ATOM 2331 C C . ARG B 1 67 ? -15.367 -19.984 -6.48 1 97.06 67 ARG B C 1
ATOM 2333 O O . ARG B 1 67 ? -16.031 -19.031 -6.059 1 97.06 67 ARG B O 1
ATOM 2340 N N . VAL B 1 68 ? -14.242 -19.828 -7.07 1 98.25 68 VAL B N 1
ATOM 2341 C CA . VAL B 1 68 ? -13.484 -18.594 -7.012 1 98.25 68 VAL B CA 1
ATOM 2342 C C . VAL B 1 68 ? -14.172 -17.531 -7.867 1 98.25 68 VAL B C 1
ATOM 2344 O O . VAL B 1 68 ? -14.312 -16.375 -7.449 1 98.25 68 VAL B O 1
ATOM 2347 N N . PRO B 1 69 ? -14.766 -17.953 -9.055 1 98.19 69 PRO B N 1
ATOM 2348 C CA . PRO B 1 69 ? -15.422 -16.922 -9.875 1 98.19 69 PRO B CA 1
ATOM 2349 C C . PRO B 1 69 ? -16.594 -16.25 -9.156 1 98.19 69 PRO B C 1
ATOM 2351 O O . PRO B 1 69 ? -16.75 -15.039 -9.242 1 98.19 69 PRO B O 1
ATOM 2354 N N . ALA B 1 70 ? -17.328 -17 -8.445 1 98 70 ALA B N 1
ATOM 2355 C CA . ALA B 1 70 ? -18.453 -16.438 -7.707 1 98 70 ALA B CA 1
ATOM 2356 C C . ALA B 1 70 ? -17.984 -15.516 -6.594 1 98 70 ALA B C 1
ATOM 2358 O O . ALA B 1 70 ? -18.625 -14.508 -6.285 1 98 70 ALA B O 1
ATOM 2359 N N . LEU B 1 71 ? -16.906 -15.859 -5.98 1 98.06 71 LEU B N 1
ATOM 2360 C CA . LEU B 1 71 ? -16.344 -15.039 -4.91 1 98.06 71 LEU B CA 1
ATOM 2361 C C . LEU B 1 71 ? -15.82 -13.719 -5.449 1 98.06 71 LEU B C 1
ATOM 2363 O O . LEU B 1 71 ? -16 -12.672 -4.832 1 98.06 71 LEU B O 1
ATOM 2367 N N . TYR B 1 72 ? -15.188 -13.781 -6.656 1 97.88 72 TYR B N 1
ATOM 2368 C CA . TYR B 1 72 ? -14.711 -12.547 -7.27 1 97.88 72 TYR B CA 1
ATOM 2369 C C . TYR B 1 72 ? -15.891 -11.68 -7.719 1 97.88 72 TYR B C 1
ATOM 2371 O O . TYR B 1 72 ? -15.812 -10.453 -7.668 1 97.88 72 TYR B O 1
ATOM 2379 N N . GLU B 1 73 ? -16.922 -12.344 -8.195 1 96.81 73 GLU B N 1
ATOM 2380 C CA . GLU B 1 73 ? -18.125 -11.602 -8.555 1 96.81 73 GLU B CA 1
ATOM 2381 C C . GLU B 1 73 ? -18.688 -10.844 -7.348 1 96.81 73 GLU B C 1
ATOM 2383 O O . GLU B 1 73 ? -19.062 -9.68 -7.461 1 96.81 73 GLU B O 1
ATOM 2388 N N . ALA B 1 74 ? -18.734 -11.516 -6.23 1 96.94 74 ALA B N 1
ATOM 2389 C CA . ALA B 1 74 ? -19.203 -10.891 -4.996 1 96.94 74 ALA B CA 1
ATOM 2390 C C . ALA B 1 74 ? -18.297 -9.727 -4.594 1 96.94 74 ALA B C 1
ATOM 2392 O O . ALA B 1 74 ? -18.781 -8.688 -4.133 1 96.94 74 ALA B O 1
ATOM 2393 N N . LEU B 1 75 ? -17 -9.883 -4.762 1 97 75 LEU B N 1
ATOM 2394 C CA . LEU B 1 75 ? -16.031 -8.828 -4.457 1 97 75 LEU B CA 1
ATOM 2395 C C . LEU B 1 75 ? -16.219 -7.641 -5.391 1 97 75 LEU B C 1
ATOM 2397 O O . LEU B 1 75 ? -16.219 -6.488 -4.945 1 97 75 LEU B O 1
ATOM 2401 N N . GLN B 1 76 ? -16.438 -7.961 -6.664 1 95.25 76 GLN B N 1
ATOM 2402 C CA . GLN B 1 76 ? -16.625 -6.926 -7.676 1 95.25 76 GLN B CA 1
ATOM 2403 C C . GLN B 1 76 ? -17.844 -6.074 -7.371 1 95.25 76 GLN B C 1
ATOM 2405 O O . GLN B 1 76 ? -17.859 -4.871 -7.641 1 95.25 76 GLN B O 1
ATOM 2410 N N . GLU B 1 77 ? -18.844 -6.66 -6.812 1 95.25 77 GLU B N 1
ATOM 2411 C CA . GLU B 1 77 ? -20.078 -5.957 -6.484 1 95.25 77 GLU B CA 1
ATOM 2412 C C . GLU B 1 77 ? -19.875 -4.953 -5.355 1 95.25 77 GLU B C 1
ATOM 2414 O O . GLU B 1 77 ? -20.625 -3.986 -5.227 1 95.25 77 GLU B O 1
ATOM 2419 N N . ARG B 1 78 ? -18.859 -5.18 -4.621 1 95.38 78 ARG B N 1
ATOM 2420 C CA . ARG B 1 78 ? -18.609 -4.336 -3.459 1 95.38 78 ARG B CA 1
ATOM 2421 C C . ARG B 1 78 ? -17.656 -3.201 -3.805 1 95.38 78 ARG B C 1
ATOM 2423 O O . ARG B 1 78 ? -17.547 -2.221 -3.064 1 95.38 78 ARG B O 1
ATOM 2430 N N . VAL B 1 79 ? -16.922 -3.332 -4.883 1 93.12 79 VAL B N 1
ATOM 2431 C CA . VAL B 1 79 ? -15.961 -2.316 -5.293 1 93.12 79 VAL B CA 1
ATOM 2432 C C . VAL B 1 79 ? -16.625 -1.338 -6.262 1 93.12 79 VAL B C 1
ATOM 2434 O O . VAL B 1 79 ? -17.047 -1.729 -7.352 1 93.12 79 VAL B O 1
ATOM 2437 N N . PRO B 1 80 ? -16.703 -0.097 -5.809 1 88.44 80 PRO B N 1
ATOM 2438 C CA . PRO B 1 80 ? -17.312 0.879 -6.723 1 88.44 80 PRO B CA 1
ATOM 2439 C C . PRO B 1 80 ? -16.594 0.936 -8.078 1 88.44 80 PRO B C 1
ATOM 2441 O O . PRO B 1 80 ? -15.375 0.757 -8.141 1 88.44 80 PRO B O 1
ATOM 2444 N N . PHE B 1 81 ? -17.391 1.201 -9.109 1 83.69 81 PHE B N 1
ATOM 2445 C CA . PHE B 1 81 ? -16.859 1.252 -10.461 1 83.69 81 PHE B CA 1
ATOM 2446 C C . PHE B 1 81 ? -15.766 2.312 -10.578 1 83.69 81 PHE B C 1
ATOM 2448 O O . PHE B 1 81 ? -15.93 3.428 -10.078 1 83.69 81 PHE B O 1
ATOM 2455 N N . GLY B 1 82 ? -14.617 1.924 -11.172 1 83 82 GLY B N 1
ATOM 2456 C CA . GLY B 1 82 ? -13.523 2.865 -11.383 1 83 82 GLY B CA 1
ATOM 2457 C C . GLY B 1 82 ? -12.602 2.992 -10.188 1 83 82 GLY B C 1
ATOM 2458 O O . GLY B 1 82 ? -11.625 3.738 -10.227 1 83 82 GLY B O 1
ATOM 2459 N N . GLU B 1 83 ? -12.914 2.277 -9.148 1 87.81 83 GLU B N 1
ATOM 2460 C CA . GLU B 1 83 ? -12.102 2.406 -7.945 1 87.81 83 GLU B CA 1
ATOM 2461 C C . GLU B 1 83 ? -11.352 1.109 -7.641 1 87.81 83 GLU B C 1
ATOM 2463 O O . GLU B 1 83 ? -11.047 0.82 -6.484 1 87.81 83 GLU B O 1
ATOM 2468 N N . PHE B 1 84 ? -11.133 0.376 -8.734 1 91.81 84 PHE B N 1
ATOM 2469 C CA . PHE B 1 84 ? -10.453 -0.907 -8.609 1 91.81 84 PHE B CA 1
ATOM 2470 C C . PHE B 1 84 ? -9.148 -0.753 -7.836 1 91.81 84 PHE B C 1
ATOM 2472 O O . PHE B 1 84 ? -8.93 -1.438 -6.836 1 91.81 84 PHE B O 1
ATOM 2479 N N . TYR B 1 85 ? -8.383 0.226 -8.156 1 90.69 85 TYR B N 1
ATOM 2480 C CA . TYR B 1 85 ? -7.035 0.325 -7.605 1 90.69 85 TYR B CA 1
ATOM 2481 C C . TYR B 1 85 ? -7.055 0.909 -6.199 1 90.69 85 TYR B C 1
ATOM 2483 O O . TYR B 1 85 ? -6.078 0.791 -5.457 1 90.69 85 TYR B O 1
ATOM 2491 N N . ARG B 1 86 ? -8.125 1.494 -5.918 1 90 86 ARG B N 1
ATOM 2492 C CA . ARG B 1 86 ? -8.266 2.012 -4.562 1 90 86 ARG B CA 1
ATOM 2493 C C . ARG B 1 86 ? -8.281 0.879 -3.543 1 90 86 ARG B C 1
ATOM 2495 O O . ARG B 1 86 ? -7.773 1.033 -2.43 1 90 86 ARG B O 1
ATOM 2502 N N . TYR B 1 87 ? -8.766 -0.233 -4.008 1 93 87 TYR B N 1
ATOM 2503 C CA . TYR B 1 87 ? -8.93 -1.343 -3.074 1 93 87 TYR B CA 1
ATOM 2504 C C . TYR B 1 87 ? -8.047 -2.521 -3.473 1 93 87 TYR B C 1
ATOM 2506 O O . TYR B 1 87 ? -8.078 -3.572 -2.828 1 93 87 TYR B O 1
ATOM 2514 N N . HIS B 1 88 ? -7.266 -2.312 -4.48 1 93.94 88 HIS B N 1
ATOM 2515 C CA . HIS B 1 88 ? -6.453 -3.373 -5.066 1 93.94 88 HIS B CA 1
ATOM 2516 C C . HIS B 1 88 ? -5.512 -3.982 -4.031 1 93.94 88 HIS B C 1
ATOM 2518 O O . HIS B 1 88 ? -5.324 -5.199 -3.998 1 93.94 88 HIS B O 1
ATOM 2524 N N . HIS B 1 89 ? -5.059 -3.168 -3.227 1 91.31 89 HIS B N 1
ATOM 2525 C CA . HIS B 1 89 ? -4.098 -3.623 -2.23 1 91.31 89 HIS B CA 1
ATOM 2526 C C . HIS B 1 89 ? -4.723 -4.645 -1.286 1 91.31 89 HIS B C 1
ATOM 2528 O O . HIS B 1 89 ? -4.016 -5.48 -0.713 1 91.31 89 HIS B O 1
ATOM 2534 N N . ASN B 1 90 ? -5.996 -4.605 -1.099 1 92.88 90 ASN B N 1
ATOM 2535 C CA . ASN B 1 90 ? -6.691 -5.492 -0.17 1 92.88 90 ASN B CA 1
ATOM 2536 C C . ASN B 1 90 ? -6.715 -6.93 -0.682 1 92.88 90 ASN B C 1
ATOM 2538 O O . ASN B 1 90 ? -6.742 -7.875 0.109 1 92.88 90 ASN B O 1
ATOM 2542 N N . PHE B 1 91 ? -6.707 -7.031 -1.953 1 96.62 91 PHE B N 1
ATOM 2543 C CA . PHE B 1 91 ? -6.875 -8.391 -2.445 1 96.62 91 PHE B CA 1
ATOM 2544 C C . PHE B 1 91 ? -5.727 -8.781 -3.365 1 96.62 91 PHE B C 1
ATOM 2546 O O . PHE B 1 91 ? -5.699 -9.891 -3.898 1 96.62 91 PHE B O 1
ATOM 2553 N N . ARG B 1 92 ? -4.77 -8.039 -3.506 1 96.31 92 ARG B N 1
ATOM 2554 C CA . ARG B 1 92 ? -3.623 -8.273 -4.379 1 96.31 92 ARG B CA 1
ATOM 2555 C C . ARG B 1 92 ? -2.91 -9.57 -4.008 1 96.31 92 ARG B C 1
ATOM 2557 O O . ARG B 1 92 ? -2.664 -10.422 -4.867 1 96.31 92 ARG B O 1
ATOM 2564 N N . GLY B 1 93 ? -2.637 -9.711 -2.727 1 96.94 93 GLY B N 1
ATOM 2565 C CA . GLY B 1 93 ? -1.944 -10.898 -2.268 1 96.94 93 GLY B CA 1
ATOM 2566 C C . GLY B 1 93 ? -2.723 -12.18 -2.521 1 96.94 93 GLY B C 1
ATOM 2567 O O . GLY B 1 93 ? -2.16 -13.172 -2.986 1 96.94 93 GLY B O 1
ATOM 2568 N N . THR B 1 94 ? -3.967 -12.102 -2.178 1 98.19 94 THR B N 1
ATOM 2569 C CA . THR B 1 94 ? -4.836 -13.258 -2.381 1 98.19 94 THR B CA 1
ATOM 2570 C C . THR B 1 94 ? -4.914 -13.625 -3.859 1 98.19 94 THR B C 1
ATOM 2572 O O . THR B 1 94 ? -4.855 -14.805 -4.219 1 98.19 94 THR B O 1
ATOM 2575 N N . THR B 1 95 ? -5 -12.602 -4.723 1 98.5 95 THR B N 1
ATOM 2576 C CA . THR B 1 95 ? -5.074 -12.82 -6.16 1 98.5 95 THR B CA 1
ATOM 2577 C C . THR B 1 95 ? -3.789 -13.469 -6.676 1 98.5 95 THR B C 1
ATOM 2579 O O . THR B 1 95 ? -3.834 -14.406 -7.473 1 98.5 95 THR B O 1
ATOM 2582 N N . GLN B 1 96 ? -2.723 -13.047 -6.219 1 97.94 96 GLN B N 1
ATOM 2583 C CA . GLN B 1 96 ? -1.438 -13.609 -6.617 1 97.94 96 GLN B CA 1
ATOM 2584 C C . GLN B 1 96 ? -1.335 -15.078 -6.223 1 97.94 96 GLN B C 1
ATOM 2586 O O . GLN B 1 96 ? -0.851 -15.906 -7.004 1 97.94 96 GLN B O 1
ATOM 2591 N N . ARG B 1 97 ? -1.792 -15.398 -5.047 1 98.19 97 ARG B N 1
ATOM 2592 C CA . ARG B 1 97 ? -1.781 -16.781 -4.586 1 98.19 97 ARG B CA 1
ATOM 2593 C C . ARG B 1 97 ? -2.66 -17.656 -5.469 1 98.19 97 ARG B C 1
ATOM 2595 O O . ARG B 1 97 ? -2.273 -18.766 -5.828 1 98.19 97 ARG B O 1
ATOM 2602 N N . LEU B 1 98 ? -3.785 -17.094 -5.805 1 98.62 98 LEU B N 1
ATOM 2603 C CA . LEU B 1 98 ? -4.715 -17.844 -6.645 1 98.62 98 LEU B CA 1
ATOM 2604 C C . LEU B 1 98 ? -4.141 -18.031 -8.039 1 98.62 98 LEU B C 1
ATOM 2606 O O . LEU B 1 98 ? -4.305 -19.109 -8.641 1 98.62 98 LEU B O 1
ATOM 2610 N N . VAL B 1 99 ? -3.504 -17.031 -8.531 1 98.69 99 VAL B N 1
ATOM 2611 C CA . VAL B 1 99 ? -2.838 -17.156 -9.82 1 98.69 99 VAL B CA 1
ATOM 2612 C C . VAL B 1 99 ? -1.766 -18.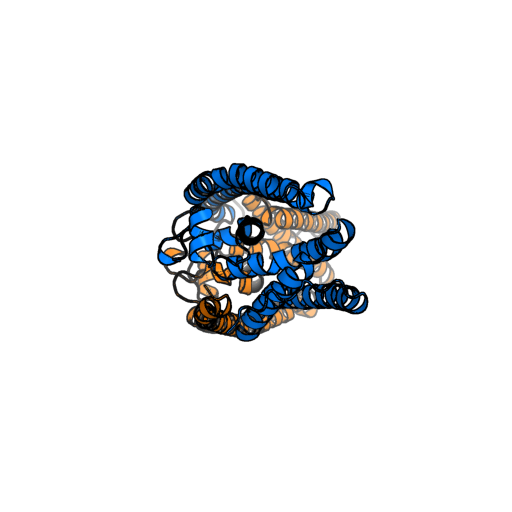234 -9.758 1 98.69 99 VAL B C 1
ATOM 2614 O O . VAL B 1 99 ? -1.705 -19.109 -10.625 1 98.69 99 VAL B O 1
ATOM 2617 N N . GLY B 1 100 ? -0.945 -18.188 -8.758 1 98.5 100 GLY B N 1
ATOM 2618 C CA . GLY B 1 100 ? 0.086 -19.203 -8.578 1 98.5 100 GLY B CA 1
ATOM 2619 C C . GLY B 1 100 ? -0.465 -20.609 -8.523 1 98.5 100 GLY B C 1
ATOM 2620 O O . GLY B 1 100 ? 0.053 -21.5 -9.195 1 98.5 100 GLY B O 1
ATOM 2621 N N . ALA B 1 101 ? -1.511 -20.734 -7.75 1 98.5 101 ALA B N 1
ATOM 2622 C CA . ALA B 1 101 ? -2.139 -22.047 -7.625 1 98.5 101 ALA B CA 1
ATOM 2623 C C . ALA B 1 101 ? -2.676 -22.531 -8.969 1 98.5 101 ALA B C 1
ATOM 2625 O O . ALA B 1 101 ? -2.469 -23.688 -9.352 1 98.5 101 ALA B O 1
ATOM 2626 N N . THR B 1 102 ? -3.344 -21.641 -9.664 1 98.5 102 THR B N 1
ATOM 2627 C CA . THR B 1 102 ? -3.91 -21.984 -10.961 1 98.5 102 THR B CA 1
ATOM 2628 C C . THR B 1 102 ? -2.814 -22.391 -11.938 1 98.5 102 THR B C 1
ATOM 2630 O O . THR B 1 102 ? -2.945 -23.406 -12.633 1 98.5 102 THR B O 1
ATOM 2633 N N . CYS B 1 103 ? -1.766 -21.656 -11.953 1 98.19 103 CYS B N 1
ATOM 2634 C CA . CYS B 1 103 ? -0.645 -21.953 -12.836 1 98.19 103 CYS B CA 1
ATOM 2635 C C . CYS B 1 103 ? -0.002 -23.281 -12.469 1 98.19 103 CYS B C 1
ATOM 2637 O O . CYS B 1 103 ? 0.344 -24.078 -13.344 1 98.19 103 CYS B O 1
ATOM 2639 N N . LEU B 1 104 ? 0.135 -23.547 -11.195 1 98.38 104 LEU B N 1
ATOM 2640 C CA . LEU B 1 104 ? 0.747 -24.781 -10.734 1 98.38 104 LEU B CA 1
ATOM 2641 C C . LEU B 1 104 ? -0.112 -25.984 -11.117 1 98.38 104 LEU B C 1
ATOM 2643 O O . LEU B 1 104 ? 0.407 -27 -11.586 1 98.38 104 LEU B O 1
ATOM 2647 N N . ILE B 1 105 ? -1.365 -25.844 -10.984 1 98.25 105 ILE B N 1
ATOM 2648 C CA . ILE B 1 105 ? -2.295 -26.906 -11.336 1 98.25 105 ILE B CA 1
ATOM 2649 C C . ILE B 1 105 ? -2.197 -27.219 -12.828 1 98.25 105 ILE B C 1
ATOM 2651 O O . ILE B 1 105 ? -2.086 -28.375 -13.227 1 98.25 105 ILE B O 1
ATOM 2655 N N . VAL B 1 106 ? -2.223 -26.188 -13.664 1 97.56 106 VAL B N 1
ATOM 2656 C CA . VAL B 1 106 ? -2.135 -26.375 -15.109 1 97.56 106 VAL B CA 1
ATOM 2657 C C . VAL B 1 106 ? -0.801 -27.016 -15.469 1 97.56 106 VAL B C 1
ATOM 2659 O O . VAL B 1 106 ? -0.745 -27.906 -16.328 1 97.56 106 VAL B O 1
ATOM 2662 N N . TYR B 1 107 ? 0.255 -26.656 -14.836 1 97.31 107 TYR B N 1
ATOM 2663 C CA . TYR B 1 107 ? 1.554 -27.266 -15.086 1 97.31 107 TYR B CA 1
ATOM 2664 C C . TYR B 1 107 ? 1.529 -28.75 -14.75 1 97.31 107 TYR B C 1
ATOM 2666 O O . TYR B 1 107 ? 2.014 -29.578 -15.531 1 97.31 107 TYR B O 1
ATOM 2674 N N . LEU B 1 108 ? 0.982 -29.031 -13.602 1 96.88 108 LEU B N 1
ATOM 2675 C CA . LEU B 1 108 ? 0.964 -30.422 -13.148 1 96.88 108 LEU B CA 1
ATOM 2676 C C . LEU B 1 108 ? 0.158 -31.297 -14.109 1 96.88 108 LEU B C 1
ATOM 2678 O O . LEU B 1 108 ? 0.481 -32.469 -14.305 1 96.88 108 LEU B O 1
ATOM 2682 N N . GLU B 1 109 ? -0.752 -30.656 -14.734 1 95.88 109 GLU B N 1
ATOM 2683 C CA . GLU B 1 109 ? -1.645 -31.406 -15.609 1 95.88 109 GLU B CA 1
ATOM 2684 C C . GLU B 1 109 ? -1.137 -31.406 -17.047 1 95.88 109 GLU B C 1
ATOM 2686 O O . GLU B 1 109 ? -1.262 -32.406 -17.75 1 95.88 109 GLU B O 1
ATOM 2691 N N . GLU B 1 110 ? -0.565 -30.281 -17.469 1 95.31 110 GLU B N 1
ATOM 2692 C CA . GLU B 1 110 ? -0.333 -30.125 -18.906 1 95.31 110 GLU B CA 1
ATOM 2693 C C . GLU B 1 110 ? 1.121 -29.766 -19.188 1 95.31 110 GLU B C 1
ATOM 2695 O O . GLU B 1 110 ? 1.519 -29.641 -20.359 1 95.31 110 GLU B O 1
ATOM 2700 N N . ASN B 1 111 ? 1.941 -29.547 -18.203 1 94 111 ASN B N 1
ATOM 2701 C CA . ASN B 1 111 ? 3.354 -29.203 -18.328 1 94 111 ASN B CA 1
ATOM 2702 C C . ASN B 1 111 ? 3.547 -27.922 -19.125 1 94 111 ASN B C 1
ATOM 2704 O O . ASN B 1 111 ? 4.383 -27.859 -20.031 1 94 111 ASN B O 1
ATOM 2708 N N . ARG B 1 112 ? 2.686 -26.938 -18.828 1 94.75 112 ARG B N 1
ATOM 2709 C CA . ARG B 1 112 ? 2.789 -25.641 -19.484 1 94.75 112 ARG B CA 1
ATOM 2710 C C . ARG B 1 112 ? 2.354 -24.516 -18.547 1 94.75 112 ARG B C 1
ATOM 2712 O O . ARG B 1 112 ? 1.7 -24.766 -17.531 1 94.75 112 ARG B O 1
ATOM 2719 N N . LEU B 1 113 ? 2.676 -23.359 -18.922 1 96.88 113 LEU B N 1
ATOM 2720 C CA . LEU B 1 113 ? 2.25 -22.156 -18.219 1 96.88 113 LEU B CA 1
ATOM 2721 C C . LEU B 1 113 ? 1.06 -21.5 -18.906 1 96.88 113 LEU B C 1
ATOM 2723 O O . LEU B 1 113 ? 1.141 -21.156 -20.094 1 96.88 113 LEU B O 1
ATOM 2727 N N . PRO B 1 114 ? -0.034 -21.375 -18.266 1 96.69 114 PRO B N 1
ATOM 2728 C CA . PRO B 1 114 ? -1.163 -20.688 -18.906 1 96.69 114 PRO B CA 1
ATOM 2729 C C . PRO B 1 114 ? -0.944 -19.172 -19.016 1 96.69 114 PRO B C 1
ATOM 2731 O O . PRO B 1 114 ? -0.402 -18.562 -18.109 1 96.69 114 PRO B O 1
ATOM 2734 N N . PRO B 1 115 ? -1.344 -18.656 -20.141 1 95.56 115 PRO B N 1
ATOM 2735 C CA . PRO B 1 115 ? -1.178 -17.219 -20.312 1 95.56 115 PRO B CA 1
ATOM 2736 C C . PRO B 1 115 ? -2.135 -16.406 -19.453 1 95.56 115 PRO B C 1
ATOM 2738 O O . PRO B 1 115 ? -3.055 -16.953 -18.844 1 95.56 115 PRO B O 1
ATOM 2741 N N . HIS B 1 116 ? -1.949 -15.148 -19.438 1 96.38 116 HIS B N 1
ATOM 2742 C CA . HIS B 1 116 ? -2.668 -14.18 -18.609 1 96.38 116 HIS B CA 1
ATOM 2743 C C . HIS B 1 116 ? -4.176 -14.305 -18.812 1 96.38 116 HIS B C 1
ATOM 2745 O O . HIS B 1 116 ? -4.922 -14.43 -17.844 1 96.38 116 HIS B O 1
ATOM 2751 N N . GLU B 1 117 ? -4.641 -14.414 -20.016 1 95.25 117 GLU B N 1
ATOM 2752 C CA . GLU B 1 117 ? -6.062 -14.438 -20.344 1 95.25 117 GLU B CA 1
ATOM 2753 C C . GLU B 1 117 ? -6.727 -15.727 -19.875 1 95.25 117 GLU B C 1
ATOM 2755 O O . GLU B 1 117 ? -7.867 -15.711 -19.406 1 95.25 117 GLU B O 1
ATOM 2760 N N . GLU B 1 118 ? -5.953 -16.75 -19.984 1 96.75 118 GLU B N 1
ATOM 2761 C CA . GLU B 1 118 ? -6.492 -18.047 -19.578 1 96.75 118 GLU B CA 1
ATOM 2762 C C . GLU B 1 118 ? -6.672 -18.125 -18.062 1 96.75 118 GLU B C 1
ATOM 2764 O O . GLU B 1 118 ? -7.688 -18.625 -17.578 1 96.75 118 GLU B O 1
ATOM 2769 N N . VAL B 1 119 ? -5.707 -17.609 -17.312 1 97.94 119 VAL B N 1
ATOM 2770 C CA . VAL B 1 119 ? -5.797 -17.609 -15.852 1 97.94 119 VAL B CA 1
ATOM 2771 C C . VAL B 1 119 ? -6.941 -16.688 -15.414 1 97.94 119 VAL B C 1
ATOM 2773 O O . VAL B 1 119 ? -7.719 -17.047 -14.523 1 97.94 119 VAL B O 1
ATOM 2776 N N . ALA B 1 120 ? -7.047 -15.57 -16.094 1 97.88 120 ALA B N 1
ATOM 2777 C CA . ALA B 1 120 ? -8.133 -14.648 -15.789 1 97.88 120 ALA B CA 1
ATOM 2778 C C . ALA B 1 120 ? -9.492 -15.305 -15.977 1 97.88 120 ALA B C 1
ATOM 2780 O O . ALA B 1 120 ? -10.359 -15.219 -15.102 1 97.88 120 ALA B O 1
ATOM 2781 N N . LYS B 1 121 ? -9.633 -15.984 -17.031 1 97.06 121 LYS B N 1
ATOM 2782 C CA . LYS B 1 121 ? -10.883 -16.672 -17.328 1 97.06 121 LYS B CA 1
ATOM 2783 C C . LYS B 1 121 ? -11.195 -17.719 -16.266 1 97.06 121 LYS B C 1
ATOM 2785 O O . LYS B 1 121 ? -12.344 -17.875 -15.844 1 97.06 121 LYS B O 1
ATOM 2790 N N . SER B 1 122 ? -10.18 -18.422 -15.844 1 97.44 122 SER B N 1
ATOM 2791 C CA . SER B 1 122 ? -10.352 -19.469 -14.836 1 97.44 122 SER B CA 1
ATOM 2792 C C . SER B 1 122 ? -10.828 -18.875 -13.508 1 97.44 122 SER B C 1
ATOM 2794 O O . SER B 1 122 ? -11.555 -19.531 -12.758 1 97.44 122 SER B O 1
ATOM 2796 N N . LEU B 1 123 ? -10.438 -17.688 -13.25 1 97.75 123 LEU B N 1
ATOM 2797 C CA . LEU B 1 123 ? -10.789 -17.047 -11.992 1 97.75 123 LEU B CA 1
ATOM 2798 C C . LEU B 1 123 ? -12.055 -16.219 -12.141 1 97.75 123 LEU B C 1
ATOM 2800 O O . LEU B 1 123 ? -12.508 -15.586 -11.18 1 97.75 123 LEU B O 1
ATOM 2804 N N . GLY B 1 124 ? -12.578 -16.156 -13.352 1 96.56 124 GLY B N 1
ATOM 2805 C CA . GLY B 1 124 ? -13.781 -15.383 -13.609 1 96.56 124 GLY B CA 1
ATOM 2806 C C . GLY B 1 124 ? -13.508 -13.898 -13.773 1 96.56 124 GLY B C 1
ATOM 2807 O O . GLY B 1 124 ? -14.367 -13.07 -13.484 1 96.56 124 GLY B O 1
ATOM 2808 N N . LEU B 1 125 ? -12.336 -13.609 -14.172 1 97.31 125 LEU B N 1
ATOM 2809 C CA . LEU B 1 125 ? -11.93 -12.211 -14.336 1 97.31 125 LEU B CA 1
ATOM 2810 C C . LEU B 1 125 ? -11.625 -11.898 -15.797 1 97.31 125 LEU B C 1
ATOM 2812 O O . LEU B 1 125 ? -11.547 -12.805 -16.625 1 97.31 125 LEU B O 1
ATOM 2816 N N . CYS B 1 126 ? -11.539 -10.648 -16.078 1 95.12 126 CYS B N 1
ATOM 2817 C CA . CYS B 1 126 ? -11.062 -10.195 -17.375 1 95.12 126 CYS B CA 1
ATOM 2818 C C . CYS B 1 126 ? -9.664 -9.602 -17.266 1 95.12 126 CYS B C 1
ATOM 2820 O O . CYS B 1 126 ? -9.086 -9.57 -16.188 1 95.12 126 CYS B O 1
ATOM 2822 N N . THR B 1 127 ? -9.055 -9.281 -18.453 1 93.75 127 THR B N 1
ATOM 2823 C CA . THR B 1 127 ? -7.699 -8.734 -18.438 1 93.75 127 THR B CA 1
ATOM 2824 C C . THR B 1 127 ? -7.703 -7.27 -18.875 1 93.75 127 THR B C 1
ATOM 2826 O O . THR B 1 127 ? -6.672 -6.594 -18.797 1 93.75 127 THR B O 1
ATOM 2829 N N . GLN B 1 128 ? -8.867 -6.82 -19.219 1 90.56 128 GLN B N 1
ATOM 2830 C CA . GLN B 1 128 ? -8.977 -5.445 -19.703 1 90.56 128 GLN B CA 1
ATOM 2831 C C . GLN B 1 128 ? -9.273 -4.488 -18.547 1 90.56 128 GLN B C 1
ATOM 2833 O O . GLN B 1 128 ? -10.328 -4.59 -17.906 1 90.56 128 GLN B O 1
ATOM 2838 N N . ARG B 1 129 ? -8.555 -3.566 -18.422 1 85.31 129 ARG B N 1
ATOM 2839 C CA . ARG B 1 129 ? -8.672 -2.605 -17.328 1 85.31 129 ARG B CA 1
ATOM 2840 C C . ARG B 1 129 ? -9.93 -1.754 -17.484 1 85.31 129 ARG B C 1
ATOM 2842 O O . ARG B 1 129 ? -10.57 -1.399 -16.484 1 85.31 129 ARG B O 1
ATOM 2849 N N . GLU B 1 130 ? -10.195 -1.411 -18.641 1 84.25 130 GLU B N 1
ATOM 2850 C CA . GLU B 1 130 ? -11.305 -0.514 -18.953 1 84.25 130 GLU B CA 1
ATOM 2851 C C . GLU B 1 130 ? -12.641 -1.125 -18.531 1 84.25 130 GLU B C 1
ATOM 2853 O O . GLU B 1 130 ? -13.633 -0.409 -18.359 1 84.25 130 GLU B O 1
ATOM 2858 N N . LYS B 1 131 ? -12.586 -2.389 -18.312 1 84.25 131 LYS B N 1
ATOM 2859 C CA . LYS B 1 131 ? -13.828 -3.074 -17.969 1 84.25 131 LYS B CA 1
ATOM 2860 C C . LYS B 1 131 ? -14.039 -3.086 -16.453 1 84.25 131 LYS B C 1
ATOM 2862 O O . LYS B 1 131 ? -15.078 -3.539 -15.977 1 84.25 131 LYS B O 1
ATOM 2867 N N . GLY B 1 132 ? -13.109 -2.516 -15.805 1 83.06 132 GLY B N 1
ATOM 2868 C CA . GLY B 1 132 ? -13.273 -2.404 -14.359 1 83.06 132 GLY B CA 1
ATOM 2869 C C . GLY B 1 132 ? -12.43 -3.402 -13.586 1 83.06 132 GLY B C 1
ATOM 2870 O O . GLY B 1 132 ? -11.203 -3.404 -13.703 1 83.06 132 GLY B O 1
ATOM 2871 N N . PHE B 1 133 ? -13.18 -4.352 -12.961 1 89.69 133 PHE B N 1
ATOM 2872 C CA . PHE B 1 133 ? -12.484 -5.359 -12.164 1 89.69 133 PHE B CA 1
ATOM 2873 C C . PHE B 1 133 ? -11.789 -6.375 -13.062 1 89.69 133 PHE B C 1
ATOM 2875 O O . PHE B 1 133 ? -12.414 -6.977 -13.93 1 89.69 133 PHE B O 1
ATOM 2882 N N . HIS B 1 134 ? -10.453 -6.527 -12.93 1 94.75 134 HIS B N 1
ATOM 2883 C CA . HIS B 1 134 ? -9.656 -7.316 -13.859 1 94.75 134 HIS B CA 1
ATOM 2884 C C . HIS B 1 134 ? -8.477 -7.977 -13.148 1 94.75 134 HIS B C 1
ATOM 2886 O O . HIS B 1 134 ? -8.219 -7.699 -11.969 1 94.75 134 HIS B O 1
ATOM 2892 N N . LEU B 1 135 ? -7.883 -8.883 -13.805 1 97.38 135 LEU B N 1
ATOM 2893 C CA . LEU B 1 135 ? -6.625 -9.445 -13.328 1 97.38 135 LEU B CA 1
ATOM 2894 C C . LEU B 1 135 ? -5.438 -8.609 -13.789 1 97.38 135 LEU B C 1
ATOM 2896 O O . LEU B 1 135 ? -5.098 -8.617 -14.977 1 97.38 135 LEU B O 1
ATOM 2900 N N . ASP B 1 136 ? -4.859 -7.934 -12.906 1 95.19 136 ASP B N 1
ATOM 2901 C CA . ASP B 1 136 ? -3.697 -7.086 -13.172 1 95.19 136 ASP B CA 1
ATOM 2902 C C . ASP B 1 136 ? -2.521 -7.918 -13.68 1 95.19 136 ASP B C 1
ATOM 2904 O O . ASP B 1 136 ? -2.252 -9.008 -13.164 1 95.19 136 ASP B O 1
ATOM 2908 N N . LEU B 1 137 ? -1.819 -7.43 -14.703 1 94.62 137 LEU B N 1
ATOM 2909 C CA . LEU B 1 137 ? -0.718 -8.172 -15.312 1 94.62 137 LEU B CA 1
ATOM 2910 C C . LEU B 1 137 ? 0.398 -8.414 -14.297 1 94.62 137 LEU B C 1
ATOM 2912 O O . LEU B 1 137 ? 0.99 -9.492 -14.273 1 94.62 137 LEU B O 1
ATOM 2916 N N . GLU B 1 138 ? 0.677 -7.422 -13.523 1 93.69 138 GLU B N 1
ATOM 2917 C CA . GLU B 1 138 ? 1.732 -7.59 -12.531 1 93.69 138 GLU B CA 1
ATOM 2918 C C . GLU B 1 138 ? 1.365 -8.664 -11.508 1 93.69 138 GLU B C 1
ATOM 2920 O O . GLU B 1 138 ? 2.232 -9.406 -11.047 1 93.69 138 GLU B O 1
ATOM 2925 N N . ASP B 1 139 ? 0.094 -8.719 -11.156 1 96.31 139 ASP B N 1
ATOM 2926 C CA . ASP B 1 139 ? -0.36 -9.766 -10.242 1 96.31 139 ASP B CA 1
ATOM 2927 C C . ASP B 1 139 ? -0.206 -11.148 -10.867 1 96.31 139 ASP B C 1
ATOM 2929 O O . ASP B 1 139 ? 0.186 -12.102 -10.188 1 96.31 139 ASP B O 1
ATOM 2933 N N . TYR B 1 140 ? -0.567 -11.203 -12.148 1 97.69 140 TYR B N 1
ATOM 2934 C CA . TYR B 1 140 ? -0.353 -12.445 -12.883 1 97.69 140 TYR B CA 1
ATOM 2935 C C . TYR B 1 140 ? 1.115 -12.852 -12.844 1 97.69 140 TYR B C 1
ATOM 2937 O O . TYR B 1 140 ? 1.44 -14 -12.516 1 97.69 140 TYR B O 1
ATOM 2945 N N . LEU B 1 141 ? 1.971 -11.938 -13.141 1 96.94 141 LEU B N 1
ATOM 2946 C CA . LEU B 1 141 ? 3.398 -12.227 -13.234 1 96.94 141 LEU B CA 1
ATOM 2947 C C . LEU B 1 141 ? 3.953 -12.633 -11.875 1 96.94 141 LEU B C 1
ATOM 2949 O O . LEU B 1 141 ? 4.73 -13.594 -11.773 1 96.94 141 LEU B O 1
ATOM 2953 N N . GLN B 1 142 ? 3.52 -11.953 -10.852 1 97 142 GLN B N 1
ATOM 2954 C CA . GLN B 1 142 ? 3.953 -12.297 -9.5 1 97 142 GLN B CA 1
ATOM 2955 C C . GLN B 1 142 ? 3.496 -13.703 -9.117 1 97 142 GLN B C 1
ATOM 2957 O O . GLN B 1 142 ? 4.258 -14.469 -8.523 1 97 142 GLN B O 1
ATOM 2962 N N . GLY B 1 143 ? 2.297 -13.984 -9.469 1 97.62 143 GLY B N 1
ATOM 2963 C CA . GLY B 1 143 ? 1.776 -15.312 -9.203 1 97.62 143 GLY B CA 1
ATOM 2964 C C . GLY B 1 143 ? 2.535 -16.406 -9.93 1 97.62 143 GLY B C 1
ATOM 2965 O O . GLY B 1 143 ? 2.832 -17.453 -9.352 1 97.62 143 GLY B O 1
ATOM 2966 N N . THR B 1 144 ? 2.881 -16.172 -11.156 1 97.5 144 THR B N 1
ATOM 2967 C CA . THR B 1 144 ? 3.594 -17.156 -11.961 1 97.5 144 THR B CA 1
ATOM 2968 C C . THR B 1 144 ? 4.996 -17.406 -11.406 1 97.5 144 THR B C 1
ATOM 2970 O O . THR B 1 144 ? 5.5 -18.531 -11.445 1 97.5 144 THR B O 1
ATOM 2973 N N . LEU B 1 145 ? 5.605 -16.375 -10.867 1 97 145 LEU B N 1
ATOM 2974 C CA . LEU B 1 145 ? 6.949 -16.5 -10.312 1 97 145 LEU B CA 1
ATOM 2975 C C . LEU B 1 145 ? 6.93 -17.297 -9.008 1 97 145 LEU B C 1
ATOM 2977 O O . LEU B 1 145 ? 7.918 -17.938 -8.656 1 97 145 LEU B O 1
ATOM 2981 N N . SER B 1 146 ? 5.812 -17.297 -8.398 1 96.44 146 SER B N 1
ATOM 2982 C CA . SER B 1 146 ? 5.719 -17.922 -7.074 1 96.44 146 SER B CA 1
ATOM 2983 C C . SER B 1 146 ? 5.723 -19.438 -7.172 1 96.44 146 SER B C 1
ATOM 2985 O O . SER B 1 146 ? 5.965 -20.125 -6.176 1 96.44 146 SER B O 1
ATOM 2987 N N . ILE B 1 147 ? 5.508 -20 -8.297 1 97.62 147 ILE B N 1
ATOM 2988 C CA . ILE B 1 147 ? 5.379 -21.453 -8.398 1 97.62 147 ILE B CA 1
ATOM 2989 C C . ILE B 1 147 ? 6.766 -22.094 -8.445 1 97.62 147 ILE B C 1
ATOM 2991 O O . ILE B 1 147 ? 6.902 -23.297 -8.266 1 97.62 147 ILE B O 1
ATOM 2995 N N . SER B 1 148 ? 7.812 -21.297 -8.719 1 97.88 148 SER B N 1
ATOM 2996 C CA . SER B 1 148 ? 9.164 -21.828 -8.891 1 97.88 148 SER B CA 1
ATOM 2997 C C . SER B 1 148 ? 9.625 -22.562 -7.645 1 97.88 148 SER B C 1
ATOM 2999 O O . SER B 1 148 ? 10.234 -23.641 -7.742 1 97.88 148 SER B O 1
ATOM 3001 N N . HIS B 1 149 ? 9.305 -22.031 -6.527 1 97.25 149 HIS B N 1
ATOM 3002 C CA . HIS B 1 149 ? 9.711 -22.656 -5.27 1 97.25 149 HIS B CA 1
ATOM 3003 C C . HIS B 1 149 ? 9.055 -24.016 -5.098 1 97.25 149 HIS B C 1
ATOM 3005 O O . HIS B 1 149 ? 9.719 -24.984 -4.727 1 97.25 149 HIS B O 1
ATOM 3011 N N . GLU B 1 150 ? 7.801 -24.094 -5.359 1 97.69 150 GLU B N 1
ATOM 3012 C CA . GLU B 1 150 ? 7.062 -25.359 -5.242 1 97.69 150 GLU B CA 1
ATOM 3013 C C . GLU B 1 150 ? 7.594 -26.406 -6.215 1 97.69 150 GLU B C 1
ATOM 3015 O O . GLU B 1 150 ? 7.695 -27.578 -5.867 1 97.69 150 GLU B O 1
ATOM 3020 N N . LEU B 1 151 ? 7.934 -25.938 -7.391 1 97.94 151 LEU B N 1
ATOM 3021 C CA . LEU B 1 151 ? 8.43 -26.859 -8.406 1 97.94 151 LEU B CA 1
ATOM 3022 C C . LEU B 1 151 ? 9.812 -27.375 -8.039 1 97.94 151 LEU B C 1
ATOM 3024 O O . LEU B 1 151 ? 10.117 -28.562 -8.25 1 97.94 151 LEU B O 1
ATOM 3028 N N . SER B 1 152 ? 10.625 -26.516 -7.52 1 98.19 152 SER B N 1
ATOM 3029 C CA . SER B 1 152 ? 11.945 -26.953 -7.066 1 98.19 152 SER B CA 1
ATOM 3030 C C . SER B 1 152 ? 11.828 -28.016 -5.977 1 98.19 152 SER B C 1
ATOM 3032 O O . SER B 1 152 ? 12.547 -29.016 -6 1 98.19 152 SER B O 1
ATOM 3034 N N . ARG B 1 153 ? 10.961 -27.812 -5.051 1 97.56 153 ARG B N 1
ATOM 3035 C CA . ARG B 1 153 ? 10.711 -28.781 -3.996 1 97.56 153 ARG B CA 1
ATOM 3036 C C . ARG B 1 153 ? 10.188 -30.094 -4.574 1 97.56 153 ARG B C 1
ATOM 3038 O O . ARG B 1 153 ? 10.617 -31.172 -4.16 1 97.56 153 ARG B O 1
ATOM 3045 N N . LEU B 1 154 ? 9.281 -29.984 -5.477 1 97.44 154 LEU B N 1
ATOM 3046 C CA . LEU B 1 154 ? 8.711 -31.172 -6.109 1 97.44 154 LEU B CA 1
ATOM 3047 C C . LEU B 1 154 ? 9.781 -31.984 -6.828 1 97.44 154 LEU B C 1
ATOM 3049 O O . LEU B 1 154 ? 9.758 -33.219 -6.805 1 97.44 154 LEU B O 1
ATOM 3053 N N . ALA B 1 155 ? 10.719 -31.281 -7.496 1 97.12 155 ALA B N 1
ATOM 3054 C CA . ALA B 1 155 ? 11.812 -31.953 -8.18 1 97.12 155 ALA B CA 1
ATOM 3055 C C . ALA B 1 155 ? 12.609 -32.812 -7.211 1 97.12 155 ALA B C 1
ATOM 3057 O O . ALA B 1 155 ? 12.875 -34 -7.496 1 97.12 155 ALA B O 1
ATOM 3058 N N . ILE B 1 156 ? 12.898 -32.281 -6.066 1 96.62 156 ILE B N 1
ATOM 3059 C CA . ILE B 1 156 ? 13.68 -32.969 -5.055 1 96.62 156 ILE B CA 1
ATOM 3060 C C . ILE B 1 156 ? 12.883 -34.156 -4.5 1 96.62 156 ILE B C 1
ATOM 3062 O O . ILE B 1 156 ? 13.391 -35.281 -4.41 1 96.62 156 ILE B O 1
ATOM 3066 N N . ASN B 1 157 ? 11.703 -33.875 -4.203 1 96.44 157 ASN B N 1
ATOM 3067 C CA . ASN B 1 157 ? 10.852 -34.906 -3.594 1 96.44 157 ASN B CA 1
ATOM 3068 C C . ASN B 1 157 ? 10.516 -36 -4.582 1 96.44 157 ASN B C 1
ATOM 3070 O O . ASN B 1 157 ? 10.273 -37.156 -4.18 1 96.44 157 ASN B O 1
ATOM 3074 N N . SER B 1 158 ? 10.453 -35.719 -5.828 1 95 158 SER B N 1
ATOM 3075 C CA . SER B 1 158 ? 10.203 -36.75 -6.859 1 95 158 SER B CA 1
ATOM 3076 C C . SER B 1 158 ? 11.312 -37.781 -6.906 1 95 158 SER B C 1
ATOM 3078 O O . SER B 1 158 ? 11.055 -38.969 -7.117 1 95 158 SER B O 1
ATOM 3080 N N . VAL B 1 159 ? 12.531 -37.375 -6.699 1 93.94 159 VAL B N 1
ATOM 3081 C CA . VAL B 1 159 ? 13.664 -38.312 -6.68 1 93.94 159 VAL B CA 1
ATOM 3082 C C . VAL B 1 159 ? 13.5 -39.312 -5.535 1 93.94 159 VAL B C 1
ATOM 3084 O O . VAL B 1 159 ? 13.695 -40.5 -5.719 1 93.94 159 VAL B O 1
ATOM 3087 N N . SER B 1 160 ? 13.133 -38.719 -4.43 1 92.12 160 SER B N 1
ATOM 3088 C CA . SER B 1 160 ? 12.922 -39.562 -3.26 1 92.12 160 SER B CA 1
ATOM 3089 C C . SER B 1 160 ? 11.812 -40.562 -3.502 1 92.12 160 SER B C 1
ATOM 3091 O O . SER B 1 160 ? 11.82 -41.656 -2.926 1 92.12 160 SER B O 1
ATOM 3093 N N . ALA B 1 161 ? 10.898 -40.281 -4.328 1 92.25 161 ALA B N 1
ATOM 3094 C CA . ALA B 1 161 ? 9.758 -41.156 -4.625 1 92.25 161 ALA B CA 1
ATOM 3095 C C . ALA B 1 161 ? 10.055 -42.062 -5.801 1 92.25 161 ALA B C 1
ATOM 3097 O O . ALA B 1 161 ? 9.195 -42.844 -6.23 1 92.25 161 ALA B O 1
ATOM 3098 N N . GLY B 1 162 ? 11.211 -41.938 -6.453 1 90.69 162 GLY B N 1
ATOM 3099 C CA . GLY B 1 162 ? 11.633 -42.812 -7.52 1 90.69 162 GLY B CA 1
ATOM 3100 C C . GLY B 1 162 ? 11.297 -42.312 -8.898 1 90.69 162 GLY B C 1
ATOM 3101 O O . GLY B 1 162 ? 11.445 -43 -9.891 1 90.69 162 GLY B O 1
ATOM 3102 N N . ASP B 1 163 ? 10.664 -41.156 -8.969 1 91.44 163 ASP B N 1
ATOM 3103 C CA . ASP B 1 163 ? 10.406 -40.531 -10.25 1 91.44 163 ASP B CA 1
ATOM 3104 C C . ASP B 1 163 ? 11.594 -39.688 -10.695 1 91.44 163 ASP B C 1
ATOM 3106 O O . ASP B 1 163 ? 11.656 -38.469 -10.422 1 91.44 163 ASP B O 1
ATOM 3110 N N . TYR B 1 164 ? 12.375 -40.188 -11.547 1 93.62 164 TYR B N 1
ATOM 3111 C CA . TYR B 1 164 ? 13.633 -39.562 -11.906 1 93.62 164 TYR B CA 1
ATOM 3112 C C . TYR B 1 164 ? 13.469 -38.719 -13.164 1 93.62 164 TYR B C 1
ATOM 3114 O O . TYR B 1 164 ? 14.344 -37.906 -13.508 1 93.62 164 TYR B O 1
ATOM 3122 N N . SER B 1 165 ? 12.406 -38.781 -13.867 1 93.62 165 SER B N 1
ATOM 3123 C CA . SER B 1 165 ? 12.188 -38.031 -15.102 1 93.62 165 SER B CA 1
ATOM 3124 C C . SER B 1 165 ? 11.672 -36.625 -14.82 1 93.62 165 SER B C 1
ATOM 3126 O O . SER B 1 165 ? 12.008 -35.656 -15.531 1 93.62 165 SER B O 1
ATOM 3128 N N . ARG B 1 166 ? 10.969 -36.406 -13.711 1 94.69 166 ARG B N 1
ATOM 3129 C CA . ARG B 1 166 ? 10.273 -35.156 -13.406 1 94.69 166 ARG B CA 1
ATOM 3130 C C . ARG B 1 166 ? 11.258 -34.031 -13.164 1 94.69 166 ARG B C 1
ATOM 3132 O O . ARG B 1 166 ? 11.055 -32.906 -13.625 1 94.69 166 ARG B O 1
ATOM 3139 N N . PRO B 1 167 ? 12.281 -34.25 -12.422 1 97.06 167 PRO B N 1
ATOM 3140 C CA . PRO B 1 167 ? 13.25 -33.156 -12.211 1 97.06 167 PRO B CA 1
ATOM 3141 C C . PRO B 1 167 ? 13.766 -32.562 -13.516 1 97.06 167 PRO B C 1
ATOM 3143 O O . PRO B 1 167 ? 13.992 -31.359 -13.602 1 97.06 167 PRO B O 1
ATOM 3146 N N . PHE B 1 168 ? 13.922 -33.406 -14.539 1 96.56 168 PHE B N 1
ATOM 3147 C CA . PHE B 1 168 ? 14.398 -32.906 -15.828 1 96.56 168 PHE B CA 1
ATOM 3148 C C . PHE B 1 168 ? 13.352 -32.031 -16.5 1 96.56 168 PHE B C 1
ATOM 3150 O O . PHE B 1 168 ? 13.688 -30.984 -17.062 1 96.56 168 PHE B O 1
ATOM 3157 N N . GLN B 1 169 ? 12.133 -32.438 -16.406 1 96.19 169 GLN B N 1
ATOM 3158 C CA . GLN B 1 169 ? 11.039 -31.656 -16.969 1 96.19 169 GLN B CA 1
ATOM 3159 C C . GLN B 1 169 ? 10.898 -30.328 -16.219 1 96.19 169 GLN B C 1
ATOM 3161 O O . GLN B 1 169 ? 10.727 -29.281 -16.844 1 96.19 169 GLN B O 1
ATOM 3166 N N . ILE B 1 170 ? 11 -30.391 -14.93 1 97.81 170 ILE B N 1
ATOM 3167 C CA . ILE B 1 170 ? 10.867 -29.203 -14.102 1 97.81 170 ILE B CA 1
ATOM 3168 C C . ILE B 1 170 ? 12 -28.219 -14.398 1 97.81 170 ILE B C 1
ATOM 3170 O O . ILE B 1 170 ? 11.781 -27.016 -14.516 1 97.81 170 ILE B O 1
ATOM 3174 N N . ARG B 1 171 ? 13.18 -28.797 -14.484 1 97.62 171 ARG B N 1
ATOM 3175 C CA . ARG B 1 171 ? 14.336 -27.953 -14.797 1 97.62 171 ARG B CA 1
ATOM 3176 C C . ARG B 1 171 ? 14.125 -27.203 -16.109 1 97.62 171 ARG B C 1
ATOM 3178 O O . ARG B 1 171 ? 14.406 -26.016 -16.203 1 97.62 171 ARG B O 1
ATOM 3185 N N . GLN B 1 172 ? 13.656 -27.953 -17.109 1 96.56 172 GLN B N 1
ATOM 3186 C CA . GLN B 1 172 ? 13.422 -27.312 -18.406 1 96.56 172 GLN B CA 1
ATOM 3187 C C . GLN B 1 172 ? 12.375 -26.219 -18.297 1 96.56 172 GLN B C 1
ATOM 3189 O O . GLN B 1 172 ? 12.547 -25.125 -18.859 1 96.56 172 GLN B O 1
ATOM 3194 N N . PHE B 1 173 ? 11.352 -26.453 -17.641 1 96.94 173 PHE B N 1
ATOM 3195 C CA . PHE B 1 173 ? 10.289 -25.469 -17.453 1 96.94 173 PHE B CA 1
ATOM 3196 C C . PHE B 1 173 ? 10.828 -24.219 -16.75 1 96.94 173 PHE B C 1
ATOM 3198 O O . PHE B 1 173 ? 10.547 -23.094 -17.172 1 96.94 173 PHE B O 1
ATOM 3205 N N . LEU B 1 174 ? 11.547 -24.422 -15.617 1 97.69 174 LEU B N 1
ATOM 3206 C CA . LEU B 1 174 ? 12.094 -23.312 -14.859 1 97.69 174 LEU B CA 1
ATOM 3207 C C . LEU B 1 174 ? 13.07 -22.5 -15.711 1 97.69 174 LEU B C 1
ATOM 3209 O O . LEU B 1 174 ? 13.156 -21.281 -15.578 1 97.69 174 LEU B O 1
ATOM 3213 N N . ARG B 1 175 ? 13.789 -23.203 -16.547 1 96.31 175 ARG B N 1
ATOM 3214 C CA . ARG B 1 175 ? 14.695 -22.531 -17.469 1 96.31 175 ARG B CA 1
ATOM 3215 C C . ARG B 1 175 ? 13.93 -21.641 -18.438 1 96.31 175 ARG B C 1
ATOM 3217 O O . ARG B 1 175 ? 14.328 -20.516 -18.719 1 96.31 175 ARG B O 1
ATOM 3224 N N . ASP B 1 176 ? 12.938 -22.188 -19 1 95.56 176 ASP B N 1
ATOM 3225 C CA . ASP B 1 176 ? 12.094 -21.422 -19.922 1 95.56 176 ASP B CA 1
ATOM 3226 C C . ASP B 1 176 ? 11.484 -20.219 -19.219 1 95.56 176 ASP B C 1
ATOM 3228 O O . ASP B 1 176 ? 11.414 -19.125 -19.797 1 95.56 176 ASP B O 1
ATOM 3232 N N . LEU B 1 177 ? 11.016 -20.438 -18.031 1 96.31 177 LEU B N 1
ATOM 3233 C CA . LEU B 1 177 ? 10.453 -19.344 -17.234 1 96.31 177 LEU B CA 1
ATOM 3234 C C . LEU B 1 177 ? 11.5 -18.266 -16.969 1 96.31 177 LEU B C 1
ATOM 3236 O O . LEU B 1 177 ? 11.219 -17.078 -17.109 1 96.31 177 LEU B O 1
ATOM 3240 N N . HIS B 1 178 ? 12.641 -18.75 -16.594 1 96.25 178 HIS B N 1
ATOM 3241 C CA . HIS B 1 178 ? 13.742 -17.828 -16.344 1 96.25 178 HIS B CA 1
ATOM 3242 C C . HIS B 1 178 ? 14.055 -16.984 -17.594 1 96.25 178 HIS B C 1
ATOM 3244 O O . HIS B 1 178 ? 14.219 -15.773 -17.5 1 96.25 178 HIS B O 1
ATOM 3250 N N . SER B 1 179 ? 14.164 -17.641 -18.703 1 94.62 179 SER B N 1
ATOM 3251 C CA . SER B 1 179 ? 14.453 -16.953 -19.969 1 94.62 179 SER B CA 1
ATOM 3252 C C . SER B 1 179 ? 13.383 -15.922 -20.297 1 94.62 179 SER B C 1
ATOM 3254 O O . SER B 1 179 ? 13.703 -14.805 -20.703 1 94.62 179 SER B O 1
ATOM 3256 N N . ALA B 1 180 ? 12.195 -16.281 -20.125 1 94 180 ALA B N 1
ATOM 3257 C CA . ALA B 1 180 ? 11.078 -15.391 -20.422 1 94 180 ALA B CA 1
ATOM 3258 C C . ALA B 1 180 ? 11.117 -14.148 -19.531 1 94 180 ALA B C 1
ATOM 3260 O O . ALA B 1 180 ? 10.992 -13.023 -20 1 94 180 ALA B O 1
ATOM 3261 N N . TYR B 1 181 ? 11.328 -14.297 -18.25 1 95.38 181 TYR B N 1
ATOM 3262 C CA . TYR B 1 181 ? 11.344 -13.188 -17.312 1 95.38 181 TYR B CA 1
ATOM 3263 C C . TYR B 1 181 ? 12.594 -12.336 -17.484 1 95.38 181 TYR B C 1
ATOM 3265 O O . TYR B 1 181 ? 12.57 -11.125 -17.234 1 95.38 181 TYR B O 1
ATOM 3273 N N . SER B 1 182 ? 13.68 -13 -17.906 1 93 182 SER B N 1
ATOM 3274 C CA . SER B 1 182 ? 14.891 -12.234 -18.172 1 93 182 SER B CA 1
ATOM 3275 C C . SER B 1 182 ? 14.656 -11.18 -19.25 1 93 182 SER B C 1
ATOM 3277 O O . SER B 1 182 ? 15.242 -10.094 -19.203 1 93 182 SER B O 1
ATOM 3279 N N . LEU B 1 183 ? 13.75 -11.453 -20.172 1 89.75 183 LEU B N 1
ATOM 3280 C CA . LEU B 1 183 ? 13.438 -10.539 -21.281 1 89.75 183 LEU B CA 1
ATOM 3281 C C . LEU B 1 183 ? 12.578 -9.383 -20.797 1 89.75 183 LEU B C 1
ATOM 3283 O O . LEU B 1 183 ? 12.477 -8.352 -21.453 1 89.75 183 LEU B O 1
ATOM 3287 N N . LEU B 1 184 ? 11.969 -9.547 -19.656 1 90.5 184 LEU B N 1
ATOM 3288 C CA . LEU B 1 184 ? 11.086 -8.516 -19.109 1 90.5 184 LEU B CA 1
ATOM 3289 C C . LEU B 1 184 ? 11.883 -7.508 -18.281 1 90.5 184 LEU B C 1
ATOM 3291 O O . LEU B 1 184 ? 11.375 -6.434 -17.953 1 90.5 184 LEU B O 1
ATOM 3295 N N . PHE B 1 185 ? 13.07 -7.777 -17.969 1 87 185 PHE B N 1
ATOM 3296 C CA . PHE B 1 185 ? 13.891 -6.922 -17.125 1 87 185 PHE B CA 1
ATOM 3297 C C . PHE B 1 185 ? 13.125 -6.5 -15.875 1 87 185 PHE B C 1
ATOM 3299 O O . PHE B 1 185 ? 12.914 -5.309 -15.641 1 87 185 PHE B O 1
ATOM 3306 N N . PRO B 1 186 ? 12.781 -7.535 -15.117 1 90.56 186 PRO B N 1
ATOM 3307 C CA . PRO B 1 186 ? 11.922 -7.25 -13.961 1 90.56 186 PRO B CA 1
ATOM 3308 C C . PRO B 1 186 ? 12.555 -6.258 -12.984 1 90.56 186 PRO B C 1
ATOM 3310 O O . PRO B 1 186 ? 13.758 -6.324 -12.727 1 90.56 186 PRO B O 1
ATOM 3313 N N . LYS B 1 187 ? 11.734 -5.32 -12.484 1 88.5 187 LYS B N 1
ATOM 3314 C CA . LYS B 1 187 ? 12.141 -4.32 -11.492 1 88.5 187 LYS B CA 1
ATOM 3315 C C . LYS B 1 187 ? 11.258 -4.379 -10.258 1 88.5 187 LYS B C 1
ATOM 3317 O O . LYS B 1 187 ? 10.25 -5.09 -10.234 1 88.5 187 LYS B O 1
ATOM 3322 N N . ASN B 1 188 ? 11.734 -3.814 -9.125 1 82.69 188 ASN B N 1
ATOM 3323 C CA . ASN B 1 188 ? 10.961 -3.66 -7.902 1 82.69 188 ASN B CA 1
ATOM 3324 C C . ASN B 1 188 ? 10.547 -5.012 -7.328 1 82.69 188 ASN B C 1
ATOM 3326 O O . ASN B 1 188 ? 11.391 -5.887 -7.117 1 82.69 188 ASN B O 1
ATOM 3330 N N . GLU B 1 189 ? 9.227 -5.168 -7.215 1 86.25 189 GLU B N 1
ATOM 3331 C CA . GLU B 1 189 ? 8.75 -6.383 -6.559 1 86.25 189 GLU B CA 1
ATOM 3332 C C . GLU B 1 189 ? 8.984 -7.609 -7.434 1 86.25 189 GLU B C 1
ATOM 3334 O O . GLU B 1 189 ? 9.203 -8.711 -6.922 1 86.25 189 GLU B O 1
ATOM 3339 N N . LEU B 1 190 ? 8.977 -7.508 -8.703 1 92.44 190 LEU B N 1
ATOM 3340 C CA . LEU B 1 190 ? 9.203 -8.609 -9.633 1 92.44 190 LEU B CA 1
ATOM 3341 C C . LEU B 1 190 ? 10.656 -9.078 -9.578 1 92.44 190 LEU B C 1
ATOM 3343 O O . LEU B 1 190 ? 10.938 -10.266 -9.75 1 92.44 190 LEU B O 1
ATOM 3347 N N . ARG B 1 191 ? 11.531 -8.109 -9.258 1 93.44 191 ARG B N 1
ATOM 3348 C CA . ARG B 1 191 ? 12.945 -8.438 -9.211 1 93.44 191 ARG B CA 1
ATOM 3349 C C . ARG B 1 191 ? 13.242 -9.43 -8.086 1 93.44 191 ARG B C 1
ATOM 3351 O O . ARG B 1 191 ? 13.984 -10.391 -8.289 1 93.44 191 ARG B O 1
ATOM 3358 N N . LYS B 1 192 ? 12.672 -9.203 -6.961 1 94.62 192 LYS B N 1
ATOM 3359 C CA . LYS B 1 192 ? 12.875 -10.094 -5.828 1 94.62 192 LYS B CA 1
ATOM 3360 C C . LYS B 1 192 ? 12.414 -11.516 -6.152 1 94.62 192 LYS B C 1
ATOM 3362 O O . LYS B 1 192 ? 13.133 -12.484 -5.887 1 94.62 192 LYS B O 1
ATOM 3367 N N . LYS B 1 193 ? 11.273 -11.672 -6.734 1 95.88 193 LYS B N 1
ATOM 3368 C CA . LYS B 1 193 ? 10.734 -12.984 -7.078 1 95.88 193 LYS B CA 1
ATOM 3369 C C . LYS B 1 193 ? 11.531 -13.633 -8.203 1 95.88 193 LYS B C 1
ATOM 3371 O O . LYS B 1 193 ? 11.68 -14.859 -8.25 1 95.88 193 LYS B O 1
ATOM 3376 N N . PHE B 1 194 ? 12.023 -12.781 -9.062 1 97.19 194 PHE B N 1
ATOM 3377 C CA . PHE B 1 194 ? 12.867 -13.289 -10.133 1 97.19 194 PHE B CA 1
ATOM 3378 C C . PHE B 1 194 ? 14.148 -13.898 -9.57 1 97.19 194 PHE B C 1
ATOM 3380 O O . PHE B 1 194 ? 14.602 -14.938 -10.047 1 97.19 194 PHE B O 1
ATOM 3387 N N . ASP B 1 195 ? 14.703 -13.305 -8.547 1 96.69 195 ASP B N 1
ATOM 3388 C CA . ASP B 1 195 ? 15.891 -13.844 -7.883 1 96.69 195 ASP B CA 1
ATOM 3389 C C . ASP B 1 195 ? 15.578 -15.18 -7.215 1 96.69 195 ASP B C 1
ATOM 3391 O O . ASP B 1 195 ? 16.406 -16.094 -7.219 1 96.69 195 ASP B O 1
ATOM 3395 N N . GLU B 1 196 ? 14.453 -15.219 -6.656 1 96.88 196 GLU B N 1
ATOM 3396 C CA . GLU B 1 196 ? 14.039 -16.484 -6.055 1 96.88 196 GLU B CA 1
ATOM 3397 C C . GLU B 1 196 ? 13.93 -17.578 -7.105 1 96.88 196 GLU B C 1
ATOM 3399 O O . GLU B 1 196 ? 14.266 -18.734 -6.84 1 96.88 196 GLU B O 1
ATOM 3404 N N . LEU B 1 197 ? 13.383 -17.234 -8.289 1 98.12 197 LEU B N 1
ATOM 3405 C CA . LEU B 1 197 ? 13.312 -18.172 -9.398 1 98.12 197 LEU B CA 1
ATOM 3406 C C . LEU B 1 197 ? 14.703 -18.672 -9.781 1 98.12 197 LEU B C 1
ATOM 3408 O O . LEU B 1 197 ? 14.898 -19.859 -10.016 1 98.12 197 LEU B O 1
ATOM 3412 N N . LYS B 1 198 ? 15.648 -17.766 -9.789 1 97.44 198 LYS B N 1
ATOM 3413 C CA . LYS B 1 198 ? 17.031 -18.125 -10.102 1 97.44 198 LYS B CA 1
ATOM 3414 C C . LYS B 1 198 ? 17.562 -19.172 -9.109 1 97.44 198 LYS B C 1
ATOM 3416 O O . LYS B 1 198 ? 18.203 -20.141 -9.508 1 97.44 198 LYS B O 1
ATOM 3421 N N . TYR B 1 199 ? 17.219 -18.938 -7.91 1 97.69 199 TYR B N 1
ATOM 3422 C CA . TYR B 1 199 ? 17.672 -19.859 -6.871 1 97.69 199 TYR B CA 1
ATOM 3423 C C . TYR B 1 199 ? 17 -21.219 -7.008 1 97.69 199 TYR B C 1
ATOM 3425 O O . TYR B 1 199 ? 17.641 -22.25 -6.867 1 97.69 199 TYR B O 1
ATOM 3433 N N . SER B 1 200 ? 15.781 -21.203 -7.281 1 98.31 200 SER B N 1
ATOM 3434 C CA . SER B 1 200 ? 15.031 -22.438 -7.473 1 98.31 200 SER B CA 1
ATOM 3435 C C . SER B 1 200 ? 15.555 -23.219 -8.672 1 98.31 200 SER B C 1
ATOM 3437 O O . SER B 1 200 ? 15.664 -24.453 -8.625 1 98.31 200 SER B O 1
ATOM 3439 N N . LEU B 1 201 ? 15.812 -22.5 -9.734 1 98.25 201 LEU B N 1
ATOM 3440 C CA . LEU B 1 201 ? 16.375 -23.125 -10.93 1 98.25 201 LEU B CA 1
ATOM 3441 C C . LEU B 1 201 ? 17.734 -23.766 -10.625 1 98.25 201 LEU B C 1
ATOM 3443 O O . LEU B 1 201 ? 17.984 -24.906 -11.016 1 98.25 201 LEU B O 1
ATOM 3447 N N . LYS B 1 202 ? 18.578 -23.062 -9.898 1 98.19 202 LYS B N 1
ATOM 3448 C CA . LYS B 1 202 ? 19.891 -23.578 -9.523 1 98.19 202 LYS B CA 1
ATOM 3449 C C . LYS B 1 202 ? 19.766 -24.859 -8.703 1 98.19 202 LYS B C 1
ATOM 3451 O O . LYS B 1 202 ? 20.484 -25.844 -8.938 1 98.19 202 LYS B O 1
ATOM 3456 N N . LYS B 1 203 ? 18.922 -24.844 -7.77 1 98.06 203 LYS B N 1
ATOM 3457 C CA . LYS B 1 203 ? 18.688 -26.016 -6.938 1 98.06 203 LYS B CA 1
ATOM 3458 C C . LYS B 1 203 ? 18.25 -27.219 -7.777 1 98.06 203 LYS B C 1
ATOM 3460 O O . LYS B 1 203 ? 18.719 -28.344 -7.566 1 98.06 203 LYS B O 1
ATOM 3465 N N . THR B 1 204 ? 17.359 -27 -8.68 1 98.38 204 THR B N 1
ATOM 3466 C CA . THR B 1 204 ? 16.859 -28.062 -9.539 1 98.38 204 THR B CA 1
ATOM 3467 C C . THR B 1 204 ? 17.953 -28.578 -10.469 1 98.38 204 THR B C 1
ATOM 3469 O O . THR B 1 204 ? 18.016 -29.781 -10.734 1 98.38 204 THR B O 1
ATOM 3472 N N . GLU B 1 205 ? 18.734 -27.656 -10.961 1 98.06 205 GLU B N 1
ATOM 3473 C CA . GLU B 1 205 ? 19.859 -28.047 -11.82 1 98.06 205 GLU B CA 1
ATOM 3474 C C . GLU B 1 205 ? 20.844 -28.938 -11.07 1 98.06 205 GLU B C 1
ATOM 3476 O O . GLU B 1 205 ? 21.406 -29.875 -11.648 1 98.06 205 GLU B O 1
ATOM 3481 N N . GLU B 1 206 ? 21.016 -28.625 -9.859 1 98 206 GLU B N 1
ATOM 3482 C CA . GLU B 1 206 ? 21.875 -29.469 -9.039 1 98 206 GLU B CA 1
ATOM 3483 C C . GLU B 1 206 ? 21.297 -30.875 -8.891 1 98 206 GLU B C 1
ATOM 3485 O O . GLU B 1 206 ? 22.047 -31.859 -8.938 1 98 206 GLU B O 1
ATOM 3490 N N . VAL B 1 207 ? 20.062 -30.984 -8.688 1 97.19 207 VAL B N 1
ATOM 3491 C CA . VAL B 1 207 ? 19.375 -32.281 -8.57 1 97.19 207 VAL B CA 1
ATOM 3492 C C . VAL B 1 207 ? 19.547 -33.062 -9.867 1 97.19 207 VAL B C 1
ATOM 3494 O O . VAL B 1 207 ? 19.906 -34.25 -9.844 1 97.19 207 VAL B O 1
ATOM 3497 N N . VAL B 1 208 ? 19.281 -32.438 -11.008 1 97.19 208 VAL B N 1
ATOM 3498 C CA . VAL B 1 208 ? 19.375 -33.094 -12.32 1 97.19 208 VAL B CA 1
ATOM 3499 C C . VAL B 1 208 ? 20.812 -33.531 -12.578 1 97.19 208 VAL B C 1
ATOM 3501 O O . VAL B 1 208 ? 21.047 -34.594 -13.133 1 97.19 208 VAL B O 1
ATOM 3504 N N . TYR B 1 209 ? 21.766 -32.688 -12.164 1 96.88 209 TYR B N 1
ATOM 3505 C CA . TYR B 1 209 ? 23.172 -33.031 -12.312 1 96.88 209 TYR B CA 1
ATOM 3506 C C . TYR B 1 209 ? 23.516 -34.312 -11.555 1 96.88 209 TYR B C 1
ATOM 3508 O O . TYR B 1 209 ? 24.141 -35.219 -12.109 1 96.88 209 TYR B O 1
ATOM 3516 N N . ASN B 1 210 ? 23.078 -34.375 -10.352 1 96.06 210 ASN B N 1
ATOM 3517 C CA . ASN B 1 210 ? 23.344 -35.562 -9.531 1 96.06 210 ASN B CA 1
ATOM 3518 C C . ASN B 1 210 ? 22.703 -36.812 -10.117 1 96.06 210 ASN B C 1
ATOM 3520 O O . ASN B 1 210 ? 23.281 -37.906 -10.062 1 96.06 210 ASN B O 1
ATOM 3524 N N . LEU B 1 211 ? 21.531 -36.719 -10.648 1 95.81 211 LEU B N 1
ATOM 3525 C CA . LEU B 1 211 ? 20.859 -37.812 -11.297 1 95.81 211 LEU B CA 1
ATOM 3526 C C . LEU B 1 211 ? 21.625 -38.281 -12.539 1 95.81 211 LEU B C 1
ATOM 3528 O O . LEU B 1 211 ? 21.75 -39.469 -12.797 1 95.81 211 LEU B O 1
ATOM 3532 N N . SER B 1 212 ? 22.094 -37.312 -13.258 1 94.38 212 SER B N 1
ATOM 3533 C CA . SER B 1 212 ? 22.844 -37.625 -14.484 1 94.38 212 SER B CA 1
ATOM 3534 C C . SER B 1 212 ? 24.156 -38.344 -14.18 1 94.38 212 SER B C 1
ATOM 3536 O O . SER B 1 212 ? 24.562 -39.219 -14.914 1 94.38 212 SER B O 1
ATOM 3538 N N . LEU B 1 213 ? 24.766 -37.969 -13.102 1 94.06 213 LEU B N 1
ATOM 3539 C CA . LEU B 1 213 ? 26.016 -38.594 -12.688 1 94.06 213 LEU B CA 1
ATOM 3540 C C . LEU B 1 213 ? 25.797 -40.062 -12.344 1 94.06 213 LEU B C 1
ATOM 3542 O O . LEU B 1 213 ? 26.719 -40.875 -12.453 1 94.06 213 LEU B O 1
ATOM 3546 N N . ARG B 1 214 ? 24.641 -40.406 -11.984 1 92.88 214 ARG B N 1
ATOM 3547 C CA . ARG B 1 214 ? 24.312 -41.75 -11.539 1 92.88 214 ARG B CA 1
ATOM 3548 C C . ARG B 1 214 ? 23.672 -42.562 -12.664 1 92.88 214 ARG B C 1
ATOM 3550 O O . ARG B 1 214 ? 23.219 -43.688 -12.438 1 92.88 214 ARG B O 1
ATOM 3557 N N . GLY B 1 215 ? 23.578 -42 -13.906 1 88.5 215 GLY B N 1
ATOM 3558 C CA . GLY B 1 215 ? 23.031 -42.688 -15.078 1 88.5 215 GLY B CA 1
ATOM 3559 C C . GLY B 1 215 ? 21.516 -42.781 -15.055 1 88.5 215 GLY B C 1
ATOM 3560 O O . GLY B 1 215 ? 20.938 -43.656 -15.672 1 88.5 215 GLY B O 1
ATOM 3561 N N . LEU B 1 216 ? 20.828 -41.969 -14.258 1 87.62 216 LEU B N 1
ATOM 3562 C CA . LEU B 1 216 ? 19.375 -42.031 -14.125 1 87.62 216 LEU B CA 1
ATOM 3563 C C . LEU B 1 216 ? 18.719 -40.969 -15.016 1 87.62 216 LEU B C 1
ATOM 3565 O O . LEU B 1 216 ? 17.609 -40.531 -14.742 1 87.62 216 LEU B O 1
ATOM 3569 N N . LYS B 1 217 ? 19.438 -40.594 -16.094 1 80.38 217 LYS B N 1
ATOM 3570 C CA . LYS B 1 217 ? 18.859 -39.688 -17.094 1 80.38 217 LYS B CA 1
ATOM 3571 C C . LYS B 1 217 ? 17.781 -40.375 -17.906 1 80.38 217 LYS B C 1
ATOM 3573 O O . LYS B 1 217 ? 17.969 -41.531 -18.359 1 80.38 217 LYS B O 1
ATOM 3578 N N . PRO B 1 218 ? 16.656 -39.75 -17.812 1 73.94 218 PRO B N 1
ATOM 3579 C CA . PRO B 1 218 ? 15.617 -40.375 -18.656 1 73.94 218 PRO B CA 1
ATOM 3580 C C . PRO B 1 218 ? 16.078 -40.562 -20.094 1 73.94 218 PRO B C 1
ATOM 3582 O O . PRO B 1 218 ? 16.875 -39.781 -20.609 1 73.94 218 PRO B O 1
ATOM 3585 N N . GLN B 1 219 ? 16.078 -41.781 -20.625 1 61.53 219 GLN B N 1
ATOM 3586 C CA . GLN B 1 219 ? 16.453 -42.062 -22 1 61.53 219 GLN B CA 1
ATOM 3587 C C . GLN B 1 219 ? 15.758 -41.125 -22.984 1 61.53 219 GLN B C 1
ATOM 3589 O O . GLN B 1 219 ? 14.586 -40.812 -22.812 1 61.53 219 GLN B O 1
ATOM 3594 N N . ASP B 1 220 ? 16.484 -40.094 -23.359 1 53.69 220 ASP B N 1
ATOM 3595 C CA . ASP B 1 220 ? 15.992 -39.188 -24.391 1 53.69 220 ASP B CA 1
ATOM 3596 C C . ASP B 1 220 ? 15.008 -39.906 -25.328 1 53.69 220 ASP B C 1
ATOM 3598 O O . ASP B 1 220 ? 15.344 -40.906 -25.922 1 53.69 220 ASP B O 1
ATOM 3602 N N . THR B 1 221 ? 13.836 -40.156 -25.047 1 4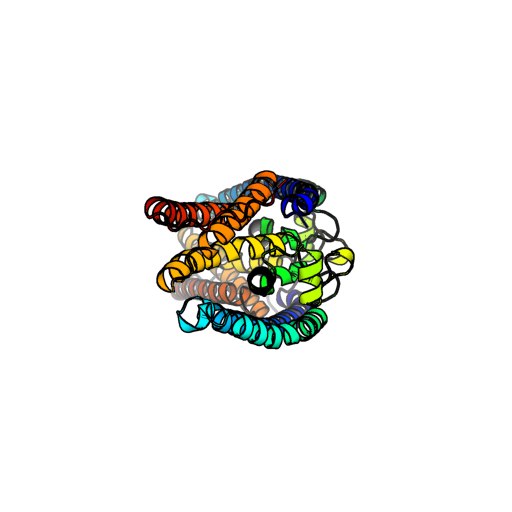4.06 221 THR B N 1
ATOM 3603 C CA . THR B 1 221 ? 13.094 -40.5 -26.266 1 44.06 221 THR B CA 1
ATOM 3604 C C . THR B 1 221 ? 13.523 -39.594 -27.422 1 44.06 221 THR B C 1
ATOM 3606 O O . THR B 1 221 ? 13.383 -38.375 -27.359 1 44.06 221 THR B O 1
ATOM 3609 N N . GLU B 1 222 ? 14.594 -39.875 -28.141 1 39.66 222 GLU B N 1
ATOM 3610 C CA . GLU B 1 222 ? 14.984 -39.375 -29.453 1 39.66 222 GLU B CA 1
ATOM 3611 C C . GLU B 1 222 ? 13.758 -38.969 -30.266 1 39.66 222 GLU B C 1
ATOM 3613 O O . GLU B 1 222 ? 12.922 -39.812 -30.594 1 39.66 222 GLU B O 1
ATOM 3618 N N . THR B 1 223 ? 13.047 -37.875 -30.047 1 36.16 223 THR B N 1
ATOM 3619 C CA . THR B 1 223 ? 12.328 -37.5 -31.25 1 36.16 223 THR B CA 1
ATOM 3620 C C . THR B 1 223 ? 13.242 -37.594 -32.469 1 36.16 223 THR B C 1
ATOM 3622 O O . THR B 1 223 ? 14.289 -36.938 -32.531 1 36.16 223 THR B O 1
ATOM 3625 N N . SER B 1 224 ? 13.367 -38.719 -33.094 1 31.64 224 SER B N 1
ATOM 3626 C CA . SER B 1 224 ? 13.727 -38.844 -34.5 1 31.64 224 SER B CA 1
ATOM 3627 C C . SER B 1 224 ? 13.266 -37.625 -35.312 1 31.64 224 SER B C 1
ATOM 3629 O O . SER B 1 224 ? 12.062 -37.406 -35.438 1 31.64 224 SER B O 1
ATOM 3631 N N . GLY B 1 225 ? 13.883 -36.438 -35.219 1 23.36 225 GLY B N 1
ATOM 3632 C CA . GLY B 1 225 ? 14.023 -35.906 -36.562 1 23.36 225 GLY B CA 1
ATOM 3633 C C . GLY B 1 225 ? 14.93 -36.75 -37.469 1 23.36 225 GLY B C 1
ATOM 3634 O O . GLY B 1 225 ? 15.75 -37.5 -36.969 1 23.36 225 GLY B O 1
#